Protein AF-A0A954NKI1-F1 (afdb_monomer_lite)

Structure (mmCIF, N/CA/C/O backbone):
data_AF-A0A954NKI1-F1
#
_entry.id   AF-A0A954NKI1-F1
#
loop_
_atom_site.group_PDB
_atom_site.id
_atom_site.type_symbol
_atom_site.label_atom_id
_atom_site.label_alt_id
_atom_site.label_comp_id
_atom_site.label_asym_id
_atom_site.label_entity_id
_atom_site.label_seq_id
_atom_site.pdbx_PDB_ins_code
_atom_site.Cartn_x
_atom_site.Cartn_y
_atom_site.Cartn_z
_atom_site.occupancy
_atom_site.B_iso_or_equiv
_atom_site.auth_seq_id
_atom_site.auth_comp_id
_atom_site.auth_asym_id
_atom_site.auth_atom_id
_atom_site.pdbx_PDB_model_num
ATOM 1 N N . MET A 1 1 ? -32.083 15.434 50.500 1.00 39.44 1 MET A N 1
ATOM 2 C CA . MET A 1 1 ? -32.977 14.555 51.290 1.00 39.44 1 MET A CA 1
ATOM 3 C C . MET A 1 1 ? -32.279 13.215 51.426 1.00 39.44 1 MET A C 1
ATOM 5 O O . MET A 1 1 ? -31.626 12.821 50.468 1.00 39.44 1 MET A O 1
ATOM 9 N N . THR A 1 2 ? -32.364 12.539 52.570 1.00 43.00 2 THR A N 1
ATOM 10 C CA . THR A 1 2 ? -31.932 11.136 52.679 1.00 43.00 2 THR A CA 1
ATOM 11 C C . THR A 1 2 ? -32.919 10.235 51.935 1.00 43.00 2 THR A C 1
ATOM 13 O O . THR A 1 2 ? -34.122 10.498 51.938 1.00 43.00 2 THR A O 1
ATOM 16 N N . ALA A 1 3 ? -32.421 9.193 51.267 1.00 48.56 3 ALA A N 1
ATOM 17 C CA . ALA A 1 3 ? -33.283 8.187 50.655 1.00 48.56 3 ALA A CA 1
ATOM 18 C C . ALA A 1 3 ? -33.977 7.348 51.744 1.00 48.56 3 ALA A C 1
ATOM 20 O O . ALA A 1 3 ? -33.396 7.092 52.799 1.00 48.56 3 ALA A O 1
ATOM 21 N N . LYS A 1 4 ? -35.212 6.901 51.487 1.00 57.69 4 LYS A N 1
ATOM 22 C CA . LYS A 1 4 ? -35.874 5.879 52.312 1.00 57.69 4 LYS A CA 1
ATOM 23 C C . LYS A 1 4 ? -35.133 4.548 52.130 1.00 57.69 4 LYS A C 1
ATOM 25 O O . LYS A 1 4 ? -35.124 4.010 51.025 1.00 57.69 4 LYS A O 1
ATOM 30 N N . GLU A 1 5 ? -34.608 3.973 53.207 1.00 52.72 5 GLU A N 1
ATOM 31 C CA . GLU A 1 5 ? -34.135 2.583 53.215 1.00 52.72 5 GLU A CA 1
ATOM 32 C C . GLU A 1 5 ? -35.332 1.617 53.289 1.00 52.72 5 GLU A C 1
ATOM 34 O O . GLU A 1 5 ? -35.695 1.103 54.347 1.00 52.72 5 GLU A O 1
ATOM 39 N N . ALA A 1 6 ? -35.994 1.397 52.151 1.00 59.44 6 ALA A N 1
ATOM 40 C CA . ALA A 1 6 ? -37.045 0.391 52.028 1.00 59.44 6 ALA A CA 1
ATOM 41 C C . ALA A 1 6 ? -36.428 -1.018 51.978 1.00 59.44 6 ALA A C 1
ATOM 43 O O . ALA A 1 6 ? -35.522 -1.292 51.189 1.00 59.44 6 ALA A O 1
ATOM 44 N N . GLN A 1 7 ? -36.918 -1.937 52.815 1.00 64.62 7 GLN A N 1
ATOM 45 C CA . GLN A 1 7 ? -36.322 -3.267 52.942 1.00 64.62 7 GLN A CA 1
ATOM 46 C C . GLN A 1 7 ? -36.810 -4.213 51.831 1.00 64.62 7 GLN A C 1
ATOM 48 O O . GLN A 1 7 ? -37.760 -4.980 52.004 1.00 64.62 7 GLN A O 1
ATOM 53 N N . PHE A 1 8 ? -36.146 -4.143 50.678 1.00 77.88 8 PHE A N 1
ATOM 54 C CA . PHE A 1 8 ? -36.464 -4.925 49.485 1.00 77.88 8 PHE A CA 1
ATOM 55 C C . PHE A 1 8 ? -36.334 -6.438 49.742 1.00 77.88 8 PHE A C 1
ATOM 57 O O . PHE A 1 8 ? -35.244 -6.962 49.970 1.00 77.88 8 PHE A O 1
ATOM 64 N N . ARG A 1 9 ? -37.466 -7.148 49.707 1.00 83.88 9 ARG A N 1
ATOM 65 C CA . ARG A 1 9 ? -37.565 -8.610 49.853 1.00 83.88 9 ARG A CA 1
ATOM 66 C C . ARG A 1 9 ? -38.450 -9.183 48.752 1.00 83.88 9 ARG A C 1
ATOM 68 O O . ARG A 1 9 ? -39.486 -8.592 48.445 1.00 83.88 9 ARG A O 1
ATOM 75 N N . THR A 1 10 ? -38.075 -10.333 48.205 1.00 90.25 10 THR A N 1
ATOM 76 C CA . THR A 1 10 ? -38.818 -11.025 47.144 1.00 90.25 10 THR A CA 1
ATOM 77 C C . THR A 1 10 ? -39.390 -12.360 47.622 1.00 90.25 10 THR A C 1
ATOM 79 O O . THR A 1 10 ? -38.781 -13.072 48.417 1.00 90.25 10 THR A O 1
ATOM 82 N N . GLU A 1 11 ? -40.581 -12.690 47.133 1.00 92.56 11 GLU A N 1
ATOM 83 C CA . GLU A 1 11 ? -41.331 -13.921 47.405 1.00 92.56 11 GLU A CA 1
ATOM 84 C C . GLU A 1 11 ? -41.670 -14.592 46.058 1.00 92.56 11 GLU A C 1
ATOM 86 O O . GLU A 1 11 ? -41.909 -13.891 45.077 1.00 92.56 11 GLU A O 1
ATOM 91 N N . GLN A 1 12 ? -41.716 -15.926 45.972 1.00 94.81 12 GLN A N 1
ATOM 92 C CA . GLN A 1 12 ? -42.221 -16.615 44.771 1.00 94.81 12 GLN A CA 1
ATOM 93 C C . GLN A 1 12 ? -43.738 -16.784 44.885 1.00 94.81 12 GLN A C 1
ATOM 95 O O . GLN A 1 12 ? -44.218 -17.405 45.835 1.00 94.81 12 GLN A O 1
ATOM 100 N N . TRP A 1 13 ? -44.501 -16.210 43.955 1.00 96.44 13 TRP A N 1
ATOM 101 C CA . TRP A 1 13 ? -45.969 -16.237 43.970 1.00 96.44 13 TRP A CA 1
ATOM 102 C C . TRP A 1 13 ? -46.524 -16.967 42.738 1.00 96.44 13 TRP A C 1
ATOM 104 O O . TRP A 1 13 ? -45.979 -16.793 41.647 1.00 96.44 13 TRP A O 1
ATOM 114 N N . PRO A 1 14 ? -47.634 -17.723 42.866 1.00 94.75 14 PRO A N 1
ATOM 115 C CA . PRO A 1 14 ? -48.378 -18.231 41.717 1.00 94.75 14 PRO A CA 1
ATOM 116 C C . PRO A 1 14 ? -48.874 -17.089 40.827 1.00 94.75 14 PRO A C 1
ATOM 118 O O . PRO A 1 14 ? -49.407 -16.098 41.332 1.00 94.75 14 PRO A O 1
ATOM 121 N N . LEU A 1 15 ? -48.766 -17.239 39.506 1.00 93.19 15 LEU A N 1
ATOM 122 C CA . LEU A 1 15 ? -49.159 -16.199 38.547 1.00 93.19 15 LEU A CA 1
ATOM 123 C C . LEU A 1 15 ? -50.661 -15.846 38.637 1.00 93.19 15 LEU A C 1
ATOM 125 O O . LEU A 1 15 ? -51.059 -14.714 38.366 1.00 93.19 15 LEU A O 1
ATOM 129 N N . SER A 1 16 ? -51.487 -16.791 39.096 1.00 92.50 16 SER A N 1
ATOM 130 C CA . SER A 1 16 ? -52.921 -16.629 39.378 1.00 92.50 16 SER A CA 1
ATOM 131 C C . SER A 1 16 ? -53.247 -15.728 40.578 1.00 92.50 16 SER A C 1
ATOM 133 O O . SER A 1 16 ? -54.393 -15.311 40.715 1.00 92.50 16 SER A O 1
ATOM 135 N N . ARG A 1 17 ? -52.267 -15.408 41.437 1.00 94.00 17 ARG A N 1
ATOM 136 C CA . ARG A 1 17 ? -52.426 -14.494 42.585 1.00 94.00 17 ARG A CA 1
ATOM 137 C C . ARG A 1 17 ? -52.229 -13.017 42.208 1.00 94.00 17 ARG A C 1
ATOM 139 O O . ARG A 1 17 ? -52.509 -12.143 43.022 1.00 94.00 17 ARG A O 1
ATOM 146 N N . ILE A 1 18 ? -51.708 -12.733 41.014 1.00 95.31 18 ILE A N 1
ATOM 147 C CA . ILE A 1 18 ? -51.287 -11.388 40.602 1.00 95.31 18 ILE A CA 1
ATOM 148 C C . ILE A 1 18 ? -52.336 -10.775 39.670 1.00 95.31 18 ILE A C 1
ATOM 150 O O . ILE A 1 18 ? -52.643 -11.332 38.614 1.00 95.31 18 ILE A O 1
ATOM 154 N N . THR A 1 19 ? -52.837 -9.596 40.040 1.00 93.88 19 THR A N 1
ATOM 155 C CA . THR A 1 19 ? -53.921 -8.898 39.334 1.00 93.88 19 THR A CA 1
ATOM 156 C C . THR A 1 19 ? -53.373 -7.705 38.539 1.00 93.88 19 THR A C 1
ATOM 158 O O . THR A 1 19 ? -52.801 -6.789 39.132 1.00 93.88 19 THR A O 1
ATOM 161 N N . PRO A 1 20 ? -53.536 -7.642 37.205 1.00 91.75 20 PRO A N 1
ATOM 162 C CA . PRO A 1 20 ? -53.184 -6.450 36.432 1.00 91.75 20 PRO A CA 1
ATOM 163 C C . PRO A 1 20 ? -53.979 -5.215 36.880 1.00 91.75 20 PRO A C 1
ATOM 165 O O . PRO A 1 20 ? -55.193 -5.292 37.064 1.00 91.75 20 PRO A O 1
ATOM 168 N N . TYR A 1 21 ? -53.320 -4.060 37.023 1.00 90.62 21 TYR A N 1
ATOM 169 C CA . TYR A 1 21 ? -54.013 -2.817 37.367 1.00 90.62 21 TYR A CA 1
ATOM 170 C C . TYR A 1 21 ? -54.883 -2.346 36.192 1.00 90.62 21 TYR A C 1
ATOM 172 O O . TYR A 1 21 ? -54.372 -2.023 35.119 1.00 90.62 21 TYR A O 1
ATOM 180 N N . ALA A 1 22 ? -56.201 -2.292 36.405 1.00 83.81 22 ALA A N 1
ATOM 181 C CA . ALA A 1 22 ? -57.195 -2.053 35.353 1.00 83.81 22 ALA A CA 1
ATOM 182 C C . ALA A 1 22 ? -57.047 -0.703 34.622 1.00 83.81 22 ALA A C 1
ATOM 184 O O . ALA A 1 22 ? -57.458 -0.585 33.473 1.00 83.81 22 ALA A O 1
ATOM 185 N N . PHE A 1 23 ? -56.435 0.296 35.266 1.00 82.19 23 PHE A N 1
ATOM 186 C CA . PHE A 1 23 ? -56.204 1.631 34.703 1.00 82.19 23 PHE A CA 1
ATOM 187 C C . PHE A 1 23 ? -54.719 1.890 34.390 1.00 82.19 23 PHE A C 1
ATOM 189 O O . PHE A 1 23 ? -54.241 3.012 34.547 1.00 82.19 23 PHE A O 1
ATOM 196 N N . ASN A 1 24 ? -53.956 0.861 34.001 1.00 80.88 24 ASN A N 1
ATOM 197 C CA . ASN A 1 24 ? -52.594 1.044 33.494 1.00 80.88 24 ASN A CA 1
ATOM 198 C C . ASN A 1 24 ? -52.629 1.815 32.153 1.00 80.88 24 ASN A C 1
ATOM 200 O O . ASN A 1 24 ? -53.145 1.269 31.178 1.00 80.88 24 ASN A O 1
ATOM 204 N N . PRO A 1 25 ? -52.064 3.037 32.057 1.00 73.19 25 PRO A N 1
ATOM 205 C CA . PRO A 1 25 ? -52.112 3.828 30.826 1.00 73.19 25 PRO A CA 1
ATOM 206 C C . PRO A 1 25 ? -51.095 3.368 29.770 1.00 73.19 25 PRO A C 1
ATOM 208 O O . PRO A 1 25 ? -51.200 3.762 28.611 1.00 73.19 25 PRO A O 1
ATOM 211 N N . ARG A 1 26 ? -50.096 2.557 30.148 1.00 78.25 26 ARG A N 1
ATOM 212 C CA . ARG A 1 26 ? -49.034 2.112 29.241 1.00 78.25 26 ARG A CA 1
ATOM 213 C C . ARG A 1 26 ? -49.473 0.876 28.460 1.00 78.25 26 ARG A C 1
ATOM 215 O O . ARG A 1 26 ? -49.443 -0.234 28.997 1.00 78.25 26 ARG A O 1
ATOM 222 N N . LEU A 1 27 ? -49.825 1.077 27.190 1.00 80.31 27 LEU A N 1
ATOM 223 C CA . LEU A 1 27 ? -49.902 0.002 26.198 1.00 80.31 27 LEU A CA 1
ATOM 224 C C . LEU A 1 27 ? -48.530 -0.682 26.110 1.00 80.31 27 LEU A C 1
ATOM 226 O O . LEU A 1 27 ? -47.499 -0.009 26.088 1.00 80.31 27 LEU A O 1
ATOM 230 N N . ASN A 1 28 ? -48.508 -2.013 26.172 1.00 81.94 28 ASN A N 1
ATOM 231 C CA . ASN A 1 28 ? -47.267 -2.766 26.370 1.00 81.94 28 ASN A CA 1
ATOM 232 C C . ASN A 1 28 ? -47.304 -4.199 25.814 1.00 81.94 28 ASN A C 1
ATOM 234 O O . ASN A 1 28 ? -46.532 -5.039 26.273 1.00 81.94 28 ASN A O 1
ATOM 238 N N . ASP A 1 29 ? -48.221 -4.493 24.892 1.00 82.88 29 ASP A N 1
ATOM 239 C CA . ASP A 1 29 ? -48.406 -5.834 24.328 1.00 82.88 29 ASP A CA 1
ATOM 240 C C . ASP A 1 29 ? -47.306 -6.198 23.322 1.00 82.88 29 ASP A C 1
ATOM 242 O O . ASP A 1 29 ? -46.782 -7.308 23.377 1.00 82.88 29 ASP A O 1
ATOM 246 N N . ASP A 1 30 ? -46.856 -5.247 22.503 1.00 80.38 30 ASP A N 1
ATOM 247 C CA . ASP A 1 30 ? -45.780 -5.464 21.523 1.00 80.38 30 ASP A CA 1
ATOM 248 C C . ASP A 1 30 ? -44.443 -5.812 22.211 1.00 80.38 30 ASP A C 1
ATOM 250 O O . ASP A 1 30 ? -43.701 -6.695 21.783 1.00 80.38 30 ASP A O 1
ATOM 254 N N . ALA A 1 31 ? -44.186 -5.203 23.374 1.00 81.12 31 ALA A N 1
ATOM 255 C CA . ALA A 1 31 ? -43.001 -5.454 24.196 1.00 81.12 31 ALA A CA 1
ATOM 256 C C . ALA A 1 31 ? -43.002 -6.824 24.915 1.00 81.12 31 ALA A C 1
ATOM 258 O O . ALA A 1 31 ? -42.019 -7.176 25.571 1.00 81.12 31 ALA A O 1
ATOM 259 N N . VAL A 1 32 ? -44.086 -7.609 24.839 1.00 86.06 32 VAL A N 1
ATOM 260 C CA . VAL A 1 32 ? -44.188 -8.904 25.538 1.00 86.06 32 VAL A CA 1
ATOM 261 C C . VAL A 1 32 ? -43.210 -9.932 24.974 1.00 86.06 32 VAL A C 1
ATOM 263 O O . VAL A 1 32 ? -42.627 -10.677 25.759 1.00 86.06 32 VAL A O 1
ATOM 266 N N . GLY A 1 33 ? -42.991 -9.949 23.654 1.00 83.62 33 GLY A N 1
ATOM 267 C CA . GLY A 1 33 ? -42.081 -10.897 23.000 1.00 83.62 33 GLY A CA 1
ATOM 268 C C . GLY A 1 33 ? -40.632 -10.734 23.467 1.00 83.62 33 GLY A C 1
ATOM 269 O O . GLY A 1 33 ? -40.045 -11.675 23.996 1.00 83.62 33 GLY A O 1
ATOM 270 N N . ALA A 1 34 ? -40.090 -9.517 23.372 1.00 79.75 34 ALA A N 1
ATOM 271 C CA . ALA A 1 34 ? -38.728 -9.204 23.814 1.00 79.75 34 ALA A CA 1
ATOM 272 C C . ALA A 1 34 ? -38.514 -9.477 25.316 1.00 79.75 34 ALA A C 1
ATOM 274 O O . ALA A 1 34 ? -37.495 -10.040 25.716 1.00 79.75 34 ALA A O 1
ATOM 275 N N . VAL A 1 35 ? -39.494 -9.144 26.168 1.00 85.19 35 VAL A N 1
ATOM 276 C CA . VAL A 1 35 ? -39.402 -9.417 27.614 1.00 85.19 35 VAL A CA 1
ATOM 277 C C . VAL A 1 35 ? -39.521 -10.916 27.920 1.00 85.19 35 VAL A C 1
ATOM 279 O O . VAL A 1 35 ? -38.854 -11.393 28.837 1.00 85.19 35 VAL A O 1
ATOM 282 N N . ALA A 1 36 ? -40.313 -11.678 27.161 1.00 85.81 36 ALA A N 1
ATOM 283 C CA . ALA A 1 36 ? -40.372 -13.136 27.281 1.00 85.81 36 ALA A CA 1
ATOM 284 C C . ALA A 1 36 ? -39.044 -13.787 26.875 1.00 85.81 36 ALA A C 1
ATOM 286 O O . ALA A 1 36 ? -38.540 -14.639 27.603 1.00 85.81 36 ALA A O 1
ATOM 287 N N . GLU A 1 37 ? -38.434 -13.341 25.779 1.00 84.00 37 GLU A N 1
ATOM 288 C CA . GLU A 1 37 ? -37.138 -13.846 25.326 1.00 84.00 37 GLU A CA 1
ATOM 289 C C . GLU A 1 37 ? -36.011 -13.510 26.321 1.00 84.00 37 GLU A C 1
ATOM 291 O O . GLU A 1 37 ? -35.248 -14.385 26.731 1.00 84.00 37 GLU A O 1
ATOM 296 N N . SER A 1 38 ? -35.991 -12.280 26.843 1.00 84.62 38 SER A N 1
ATOM 297 C CA . SER A 1 38 ? -35.071 -11.875 27.913 1.00 84.62 38 SER A CA 1
ATOM 298 C C . SER A 1 38 ? -35.230 -12.735 29.182 1.00 84.62 38 SER A C 1
ATOM 300 O O . SER A 1 38 ? -34.239 -13.186 29.759 1.00 84.62 38 SER A O 1
ATOM 302 N N . ILE A 1 39 ? -36.468 -13.048 29.595 1.00 88.56 39 ILE A N 1
ATOM 303 C CA . ILE A 1 39 ? -36.737 -13.953 30.727 1.00 88.56 39 ILE A CA 1
ATOM 304 C C . ILE A 1 39 ? -36.310 -15.396 30.409 1.00 88.56 39 ILE A C 1
ATOM 306 O O . ILE A 1 39 ? -35.779 -16.066 31.296 1.00 88.56 39 ILE A O 1
ATOM 310 N N . ARG A 1 40 ? -36.506 -15.878 29.175 1.00 84.50 40 ARG A N 1
ATOM 311 C CA . ARG A 1 40 ? -36.102 -17.224 28.731 1.00 84.50 40 ARG A CA 1
ATOM 312 C C . ARG A 1 40 ? -34.584 -17.403 28.763 1.00 84.50 40 ARG A C 1
ATOM 314 O O . ARG A 1 40 ? -34.108 -18.445 29.206 1.00 84.50 40 ARG A O 1
ATOM 321 N N . THR A 1 41 ? -33.846 -16.389 28.316 1.00 80.00 41 THR A N 1
ATOM 322 C CA . THR A 1 41 ? -32.387 -16.435 28.163 1.00 80.00 41 THR A CA 1
ATOM 323 C C . THR A 1 41 ? -31.646 -16.070 29.454 1.00 80.00 41 THR A C 1
ATOM 325 O O . THR A 1 41 ? -30.738 -16.791 29.867 1.00 80.00 41 THR A O 1
ATOM 328 N N . PHE A 1 42 ? -32.039 -14.996 30.146 1.00 83.81 42 PHE A N 1
ATOM 329 C CA . PHE A 1 42 ? -31.319 -14.501 31.330 1.00 83.81 42 PHE A CA 1
ATOM 330 C C . PHE A 1 42 ? -31.984 -14.865 32.665 1.00 83.81 42 PHE A C 1
ATOM 332 O O . PHE A 1 42 ? -31.351 -14.728 33.718 1.00 83.81 42 PHE A O 1
ATOM 339 N N . GLY A 1 43 ? -33.233 -15.336 32.656 1.00 85.69 43 GLY A N 1
ATOM 340 C CA . GLY A 1 43 ? -34.045 -15.555 33.855 1.00 85.69 43 GLY A CA 1
ATOM 341 C C . GLY A 1 43 ? -34.634 -14.262 34.435 1.00 85.69 43 GLY A C 1
ATOM 342 O O . GLY A 1 43 ? -34.282 -13.147 34.053 1.00 85.69 43 GLY A O 1
ATOM 343 N N . PHE A 1 44 ? -35.530 -14.391 35.417 1.00 88.56 44 PHE A N 1
ATOM 344 C CA . PHE A 1 44 ? -36.109 -13.239 36.118 1.00 88.56 44 PHE A CA 1
ATOM 345 C C . PHE A 1 44 ? -35.051 -12.499 36.966 1.00 88.56 44 PHE A C 1
ATOM 347 O O . PHE A 1 44 ? -34.750 -12.898 38.090 1.00 88.56 44 PHE A O 1
ATOM 354 N N . ARG A 1 45 ? -34.508 -11.387 36.448 1.00 89.56 45 ARG A N 1
ATOM 355 C CA . ARG A 1 45 ? -33.550 -10.514 37.168 1.00 89.56 45 ARG A CA 1
ATOM 356 C C . ARG A 1 45 ? -34.190 -9.350 37.929 1.00 89.56 45 ARG A C 1
ATOM 358 O O . ARG A 1 45 ? -33.544 -8.762 38.787 1.00 89.56 45 ARG A O 1
ATOM 365 N N . GLN A 1 46 ? -35.455 -9.036 37.655 1.00 88.50 46 GLN A N 1
ATOM 366 C CA . GLN A 1 46 ? -36.230 -8.016 38.368 1.00 88.50 46 GLN A CA 1
ATOM 367 C C . GLN A 1 46 ? -37.635 -8.558 38.681 1.00 88.50 46 GLN A C 1
ATOM 369 O O . GLN A 1 46 ? -38.289 -9.057 37.762 1.00 88.50 46 GLN A O 1
ATOM 374 N N . PRO A 1 47 ? -38.135 -8.461 39.927 1.00 92.50 47 PRO A N 1
ATOM 375 C CA . PRO A 1 47 ? -39.457 -8.970 40.285 1.00 92.50 47 PRO A CA 1
ATOM 376 C C . PRO A 1 47 ? -40.593 -8.139 39.672 1.00 92.50 47 PRO A C 1
ATOM 378 O O . PRO A 1 47 ? -40.390 -7.042 39.138 1.00 92.50 47 PRO A O 1
ATOM 381 N N . ILE A 1 48 ? -41.816 -8.651 39.774 1.00 94.50 48 ILE A N 1
ATOM 382 C CA . ILE A 1 48 ? -43.036 -7.844 39.634 1.00 94.50 48 ILE A CA 1
ATOM 383 C C . ILE A 1 48 ? -43.281 -7.149 40.980 1.00 94.50 48 ILE A C 1
ATOM 385 O O . ILE A 1 48 ? -43.185 -7.791 42.025 1.00 94.50 48 ILE A O 1
ATOM 389 N N . VAL A 1 49 ? -43.586 -5.851 40.983 1.00 93.62 49 VAL A N 1
ATOM 390 C CA . VAL A 1 49 ? -43.960 -5.135 42.214 1.00 93.62 49 VAL A CA 1
ATOM 391 C C . VAL A 1 49 ? -45.480 -5.091 42.302 1.00 93.62 49 VAL A C 1
ATOM 393 O O . VAL A 1 49 ? -46.128 -4.689 41.337 1.00 93.62 49 VAL A O 1
ATOM 396 N N . VAL A 1 50 ? -46.046 -5.487 43.440 1.00 94.25 50 VAL A N 1
ATOM 397 C CA . VAL A 1 50 ? -47.491 -5.465 43.723 1.00 94.25 50 VAL A CA 1
ATOM 398 C C . VAL A 1 50 ? -47.788 -4.689 45.005 1.00 94.25 50 VAL A C 1
ATOM 400 O O . VAL A 1 50 ? -46.921 -4.539 45.868 1.00 94.25 50 VAL A O 1
ATOM 403 N N . ASP A 1 51 ? -49.018 -4.202 45.138 1.00 92.25 51 ASP A N 1
ATOM 404 C CA . ASP A 1 51 ? -49.541 -3.695 46.407 1.00 92.25 51 ASP A CA 1
ATOM 405 C C . ASP A 1 51 ? -50.016 -4.842 47.321 1.00 92.25 51 ASP A C 1
ATOM 407 O O . ASP A 1 51 ? -49.899 -6.027 46.995 1.00 92.25 51 ASP A O 1
ATOM 411 N N . THR A 1 52 ? -50.518 -4.507 48.512 1.00 89.31 52 THR A N 1
ATOM 412 C CA . THR A 1 52 ? -50.952 -5.490 49.520 1.00 89.31 52 THR A CA 1
ATOM 413 C C . THR A 1 52 ? -52.102 -6.392 49.068 1.00 89.31 52 THR A C 1
ATOM 415 O O . THR A 1 52 ? -52.280 -7.460 49.651 1.00 89.31 52 THR A O 1
ATOM 418 N N . GLU A 1 53 ? -52.849 -6.001 48.034 1.00 90.19 53 GLU A N 1
ATOM 419 C CA . GLU A 1 53 ? -53.951 -6.776 47.449 1.00 90.19 53 GLU A CA 1
ATOM 420 C C . GLU A 1 53 ? -53.491 -7.644 46.261 1.00 90.19 53 GLU A C 1
ATOM 422 O O . GLU A 1 53 ? -54.274 -8.411 45.704 1.00 90.19 53 GLU A O 1
ATOM 427 N N . GLY A 1 54 ? -52.206 -7.574 45.889 1.00 90.81 54 GLY A N 1
ATOM 428 C CA . GLY A 1 54 ? -51.640 -8.305 44.756 1.00 90.81 54 GLY A CA 1
ATOM 429 C C . GLY A 1 54 ? -51.847 -7.615 43.405 1.00 90.81 54 GLY A C 1
ATOM 430 O O . GLY A 1 54 ? -51.606 -8.239 42.367 1.00 90.81 54 GLY A O 1
ATOM 431 N N . VAL A 1 55 ? -52.270 -6.345 43.387 1.00 94.06 55 VAL A N 1
ATOM 432 C CA . VAL A 1 55 ? -52.468 -5.586 42.149 1.00 94.06 55 VAL A CA 1
ATOM 433 C C . VAL A 1 55 ? -51.139 -4.974 41.697 1.00 94.06 55 VAL A C 1
ATOM 435 O O . VAL A 1 55 ? -50.416 -4.353 42.480 1.00 94.06 55 VAL A O 1
ATOM 438 N N . ILE A 1 56 ? -50.783 -5.146 40.421 1.00 94.31 56 ILE A N 1
ATOM 439 C CA . ILE A 1 56 ? -49.459 -4.755 39.907 1.00 94.31 56 ILE A CA 1
ATOM 440 C C . ILE A 1 56 ? -49.233 -3.242 40.045 1.00 94.31 56 ILE A C 1
ATOM 442 O O . ILE A 1 56 ? -50.052 -2.415 39.641 1.00 94.31 56 ILE A O 1
ATOM 446 N N . VAL A 1 57 ? -48.089 -2.878 40.613 1.00 90.00 57 VAL A N 1
ATOM 447 C CA . VAL A 1 57 ? -47.543 -1.516 40.672 1.00 90.00 57 VAL A CA 1
ATOM 448 C C . VAL A 1 57 ? -46.567 -1.332 39.512 1.00 90.00 57 VAL A C 1
ATOM 450 O O . VAL A 1 57 ? -46.795 -0.480 38.658 1.00 90.00 57 VAL A O 1
ATOM 453 N N . CYS A 1 58 ? -45.565 -2.213 39.405 1.00 89.62 58 CYS A N 1
ATOM 454 C CA . CYS A 1 58 ? -44.532 -2.172 38.364 1.00 89.62 58 CYS A CA 1
ATOM 455 C C . CYS A 1 58 ? -44.312 -3.562 37.749 1.00 89.62 58 CYS A C 1
ATOM 457 O O . CYS A 1 58 ? -44.365 -4.578 38.444 1.00 89.62 58 CYS A O 1
ATOM 459 N N . GLY A 1 59 ? -44.016 -3.621 36.445 1.00 89.81 59 GLY A N 1
ATOM 460 C CA . GLY A 1 59 ? -43.702 -4.880 35.751 1.00 89.81 59 GLY A CA 1
ATOM 461 C C . GLY A 1 59 ? -44.868 -5.575 35.030 1.00 89.81 59 GLY A C 1
ATOM 462 O O . GLY A 1 59 ? -44.805 -6.783 34.811 1.00 89.81 59 GLY A O 1
ATOM 463 N N . HIS A 1 60 ? -45.903 -4.843 34.598 1.00 91.25 60 HIS A N 1
ATOM 464 C CA . HIS A 1 60 ? -47.019 -5.384 33.798 1.00 91.25 60 HIS A CA 1
ATOM 465 C C . HIS A 1 60 ? -46.555 -6.191 32.565 1.00 91.25 60 HIS A C 1
ATOM 467 O O . HIS A 1 60 ? -47.151 -7.216 32.240 1.00 91.25 60 HIS A O 1
ATOM 473 N N . THR A 1 61 ? -45.470 -5.774 31.899 1.00 90.75 61 THR A N 1
ATOM 474 C CA . THR A 1 61 ? -44.902 -6.501 30.747 1.00 90.75 61 THR A CA 1
ATOM 475 C C . THR A 1 61 ? -44.259 -7.822 31.173 1.00 90.75 61 THR A C 1
ATOM 477 O O . THR A 1 61 ? -44.449 -8.827 30.499 1.00 90.75 61 THR A O 1
ATOM 480 N N . ARG A 1 62 ? -43.588 -7.868 32.338 1.00 93.38 62 ARG A N 1
ATOM 481 C CA . ARG A 1 62 ? -43.043 -9.113 32.915 1.00 93.38 62 ARG A CA 1
ATOM 482 C C . ARG A 1 62 ? -44.148 -10.104 33.287 1.00 93.38 62 ARG A C 1
ATOM 484 O O . ARG A 1 62 ? -43.973 -11.297 33.076 1.00 93.38 62 ARG A O 1
ATOM 491 N N . TYR A 1 63 ? -45.296 -9.625 33.772 1.00 94.00 63 TYR A N 1
ATOM 492 C CA . TYR A 1 63 ? -46.474 -10.470 34.008 1.00 94.00 63 TYR A CA 1
ATOM 493 C C . TYR A 1 63 ? -47.034 -11.065 32.704 1.00 94.00 63 TYR A C 1
ATOM 495 O O . TYR A 1 63 ? -47.235 -12.277 32.618 1.00 94.00 63 TYR A O 1
ATOM 503 N N . LYS A 1 64 ? -47.237 -10.237 31.666 1.00 92.81 64 LYS A N 1
ATOM 504 C CA . LYS A 1 64 ? -47.690 -10.708 30.343 1.00 92.81 64 LYS A CA 1
ATOM 505 C C . LYS A 1 64 ? -46.699 -11.706 29.723 1.00 92.81 64 LYS A C 1
ATOM 507 O O . LYS A 1 64 ? -47.122 -12.748 29.234 1.00 92.81 64 LYS A O 1
ATOM 512 N N . ALA A 1 65 ? -45.397 -11.436 29.822 1.00 92.69 65 ALA A N 1
ATOM 513 C CA . ALA A 1 65 ? -44.331 -12.318 29.349 1.00 92.69 65 ALA A CA 1
ATOM 514 C C . ALA A 1 65 ? -44.285 -13.657 30.103 1.00 92.69 65 ALA A C 1
ATOM 516 O O . ALA A 1 65 ? -44.244 -14.708 29.473 1.00 92.69 65 ALA A O 1
ATOM 517 N N . ALA A 1 66 ? -44.385 -13.649 31.436 1.00 93.00 66 ALA A N 1
ATOM 518 C CA . ALA A 1 66 ? -44.473 -14.877 32.228 1.00 93.00 66 ALA A CA 1
ATOM 519 C C . ALA A 1 66 ? -45.701 -15.726 31.861 1.00 93.00 66 ALA A C 1
ATOM 521 O O . ALA A 1 66 ? -45.600 -16.949 31.778 1.00 93.00 66 ALA A O 1
ATOM 522 N N . LYS A 1 67 ? -46.840 -15.080 31.572 1.00 92.88 67 LYS A N 1
ATOM 523 C CA . LYS A 1 67 ? -48.048 -15.753 31.077 1.00 92.88 67 LYS A CA 1
ATOM 524 C C . LYS A 1 67 ? -47.852 -16.348 29.678 1.00 92.88 67 LYS A C 1
ATOM 526 O O . LYS A 1 67 ? -48.329 -17.448 29.428 1.00 92.88 67 LYS A O 1
ATOM 531 N N . HIS A 1 68 ? -47.1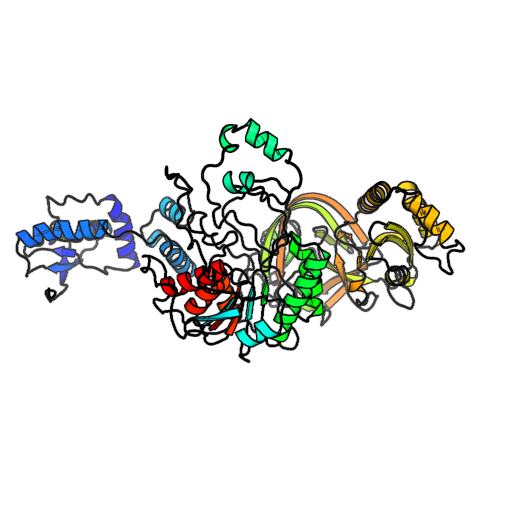49 -15.646 28.787 1.00 90.94 68 HIS A N 1
ATOM 532 C CA . HIS A 1 68 ? -46.813 -16.127 27.442 1.00 90.94 68 HIS A CA 1
ATOM 533 C C . HIS A 1 68 ? -45.857 -17.335 27.478 1.00 90.94 68 HIS A C 1
ATOM 535 O O . HIS A 1 68 ? -46.046 -18.287 26.731 1.00 90.94 68 HIS A O 1
ATOM 541 N N . LEU A 1 69 ? -44.891 -17.333 28.403 1.00 91.31 69 LEU A N 1
ATOM 542 C CA . LEU A 1 69 ? -43.966 -18.445 28.664 1.00 91.31 69 LEU A CA 1
ATOM 543 C C . LEU A 1 69 ? -44.591 -19.624 29.440 1.00 91.31 69 LEU A C 1
ATOM 545 O O . LEU A 1 69 ? -43.922 -20.635 29.637 1.00 91.31 69 LEU A O 1
ATOM 549 N N . GLY A 1 70 ? -45.834 -19.504 29.921 1.00 92.38 70 GLY A N 1
ATOM 550 C CA . GLY A 1 70 ? -46.502 -20.551 30.704 1.00 92.38 70 GLY A CA 1
ATOM 551 C C . GLY A 1 70 ? -45.942 -20.766 32.118 1.00 92.38 70 GLY A C 1
ATOM 552 O O . GLY A 1 70 ? -46.076 -21.860 32.659 1.00 92.38 70 GLY A O 1
ATOM 553 N N . LEU A 1 71 ? -45.308 -19.757 32.727 1.00 92.44 71 LEU A N 1
ATOM 554 C CA . LEU A 1 71 ? -44.701 -19.884 34.059 1.00 92.44 71 LEU A CA 1
ATOM 555 C C . LEU A 1 71 ? -45.763 -19.957 35.169 1.00 92.44 71 LEU A C 1
ATOM 557 O O . LEU A 1 71 ? -46.574 -19.044 35.329 1.00 92.44 71 LEU A O 1
ATOM 561 N N . GLU A 1 72 ? -45.716 -21.011 35.988 1.00 92.25 72 GLU A N 1
ATOM 562 C CA . GLU A 1 72 ? -46.632 -21.190 37.126 1.00 92.25 72 GLU A CA 1
ATOM 563 C C . GLU A 1 72 ? -46.382 -20.183 38.259 1.00 92.25 72 GLU A C 1
ATOM 565 O O . GLU A 1 72 ? -47.330 -19.684 38.873 1.00 92.25 72 GLU A O 1
ATOM 570 N N . THR A 1 73 ? -45.110 -19.879 38.540 1.00 94.75 73 THR A N 1
ATOM 571 C CA . THR A 1 73 ? -44.681 -18.967 39.610 1.00 94.75 73 THR A CA 1
ATOM 572 C C . THR A 1 73 ? -43.697 -17.913 39.106 1.00 94.75 73 THR A C 1
ATOM 574 O O . THR A 1 73 ? -42.973 -18.121 38.132 1.00 94.75 73 THR A O 1
ATOM 577 N N . VAL A 1 74 ? -43.696 -16.752 39.767 1.00 95.62 74 VAL A N 1
ATOM 578 C CA . VAL A 1 74 ? -42.838 -15.602 39.449 1.00 95.62 74 VAL A CA 1
ATOM 579 C C . VAL A 1 74 ? -42.383 -14.875 40.722 1.00 95.62 74 VAL A C 1
ATOM 581 O O . VAL A 1 74 ? -43.129 -14.846 41.708 1.00 95.62 74 VAL A O 1
ATOM 584 N N . PRO A 1 75 ? -41.195 -14.236 40.717 1.00 96.00 75 PRO A N 1
ATOM 585 C CA . PRO A 1 75 ? -40.729 -13.458 41.854 1.00 96.00 75 PRO A CA 1
ATOM 586 C C . PRO A 1 75 ? -41.478 -12.126 41.955 1.00 96.00 75 PRO A C 1
ATOM 588 O O . PRO A 1 75 ? -41.534 -11.335 41.008 1.00 96.00 75 PRO A O 1
ATOM 591 N N . VAL A 1 76 ? -42.010 -11.866 43.143 1.00 95.69 76 VAL A N 1
ATOM 592 C CA . VAL A 1 76 ? -42.830 -10.704 43.488 1.00 95.69 76 VAL A CA 1
ATOM 593 C C . VAL A 1 76 ? -42.210 -9.945 44.658 1.00 95.69 76 VAL A C 1
ATOM 595 O O . VAL A 1 76 ? -41.710 -10.547 45.606 1.00 95.69 76 VAL A O 1
ATOM 598 N N . HIS A 1 77 ? -42.267 -8.616 44.612 1.00 94.06 77 HIS A N 1
ATOM 599 C CA . HIS A 1 77 ? -42.043 -7.741 45.761 1.00 94.06 77 HIS A CA 1
ATOM 600 C C . HIS A 1 77 ? -43.363 -7.057 46.142 1.00 94.06 77 HIS A C 1
ATOM 602 O O . HIS A 1 77 ? -44.053 -6.523 45.275 1.00 94.06 77 HIS A O 1
ATOM 608 N N . VAL A 1 78 ? -43.714 -7.062 47.429 1.00 93.06 78 VAL A N 1
ATOM 609 C CA . VAL A 1 78 ? -44.943 -6.429 47.936 1.00 93.06 78 VAL A CA 1
ATOM 610 C C . VAL A 1 78 ? -44.595 -5.092 48.588 1.00 93.06 78 VAL A C 1
ATOM 612 O O . VAL A 1 78 ? -43.932 -5.067 49.628 1.00 93.06 78 VAL A O 1
ATOM 615 N N . ALA A 1 79 ? -45.075 -3.993 48.007 1.00 89.38 79 ALA A N 1
ATOM 616 C CA . ALA A 1 79 ? -44.835 -2.627 48.470 1.00 89.38 79 ALA A CA 1
ATOM 617 C C . ALA A 1 79 ? -45.701 -2.289 49.701 1.00 89.38 79 ALA A C 1
ATOM 619 O O . ALA A 1 79 ? -46.736 -1.633 49.601 1.00 89.38 79 ALA A O 1
ATOM 620 N N . LYS A 1 80 ? -45.290 -2.784 50.876 1.00 86.50 80 LYS A N 1
ATOM 621 C CA . LYS A 1 80 ? -46.021 -2.656 52.155 1.00 86.50 80 LYS A CA 1
ATOM 622 C C . LYS A 1 80 ? -45.855 -1.285 52.841 1.00 86.50 80 LYS A C 1
ATOM 624 O O . LYS A 1 80 ? -46.532 -1.036 53.833 1.00 86.50 80 LYS A O 1
ATOM 629 N N . ASP A 1 81 ? -44.957 -0.421 52.359 1.00 84.19 81 ASP A N 1
ATOM 630 C CA . ASP A 1 81 ? -44.571 0.855 52.993 1.00 84.19 81 ASP A CA 1
ATOM 631 C C . ASP A 1 81 ? -45.000 2.121 52.215 1.00 84.19 81 ASP A C 1
ATOM 633 O O . ASP A 1 81 ? -44.594 3.238 52.568 1.00 84.19 81 ASP A O 1
ATOM 637 N N . LEU A 1 82 ? -45.810 1.948 51.163 1.00 84.88 82 LEU A N 1
ATOM 638 C CA . LEU A 1 82 ? -46.366 3.015 50.327 1.00 84.88 82 LEU A CA 1
ATOM 639 C C . LEU A 1 82 ? -47.875 3.174 50.575 1.00 84.88 82 LEU A C 1
ATOM 641 O O . LEU A 1 82 ? -48.602 2.184 50.641 1.00 84.88 82 LEU A O 1
ATOM 645 N N . THR A 1 83 ? -48.372 4.412 50.661 1.00 87.06 83 THR A N 1
ATOM 646 C CA . THR A 1 83 ? -49.829 4.664 50.709 1.00 87.06 83 THR A CA 1
ATOM 647 C C . THR A 1 83 ? -50.478 4.442 49.332 1.00 87.06 83 THR A C 1
ATOM 649 O O . THR A 1 83 ? -49.778 4.510 48.317 1.00 87.06 83 THR A O 1
ATOM 652 N N . PRO A 1 84 ? -51.809 4.250 49.230 1.00 85.06 84 PRO A N 1
ATOM 653 C CA . PRO A 1 84 ? -52.492 4.107 47.939 1.00 85.06 84 PRO A CA 1
ATOM 654 C C . PRO A 1 84 ? -52.208 5.254 46.951 1.00 85.06 84 PRO A C 1
ATOM 656 O O . PRO A 1 84 ? -52.124 5.035 45.744 1.00 85.06 84 PRO A O 1
ATOM 659 N N . GLU A 1 85 ? -52.006 6.473 47.450 1.00 83.75 85 GLU A N 1
ATOM 660 C CA . GLU A 1 85 ? -51.645 7.678 46.688 1.00 83.75 85 GLU A CA 1
ATOM 661 C C . GLU A 1 85 ? -50.231 7.549 46.123 1.00 83.75 85 GLU A C 1
ATOM 663 O O . GLU A 1 85 ? -50.007 7.807 44.941 1.00 83.75 85 GLU A O 1
ATOM 668 N N . GLN A 1 86 ? -49.286 7.102 46.955 1.00 85.81 86 GLN A N 1
ATOM 669 C CA . GLN A 1 86 ? -47.899 6.861 46.561 1.00 85.81 86 GLN A CA 1
ATOM 670 C C . GLN A 1 86 ? -47.800 5.708 45.558 1.00 85.81 86 GLN A C 1
ATOM 672 O O . GLN A 1 86 ? -47.021 5.794 44.616 1.00 85.81 86 GLN A O 1
ATOM 677 N N . ILE A 1 87 ? -48.635 4.675 45.689 1.00 88.25 87 ILE A N 1
ATOM 678 C CA . ILE A 1 87 ? -48.721 3.569 44.729 1.00 88.25 87 ILE A CA 1
ATOM 679 C C . ILE A 1 87 ? -49.315 4.039 43.389 1.00 88.25 87 ILE A C 1
ATOM 681 O O . ILE A 1 87 ? -48.787 3.686 42.333 1.00 88.25 87 ILE A O 1
ATOM 685 N N . ARG A 1 88 ? -50.356 4.890 43.394 1.00 81.75 88 ARG A N 1
ATOM 686 C CA . ARG A 1 88 ? -50.873 5.527 42.164 1.00 81.75 88 ARG A CA 1
ATOM 687 C C . ARG A 1 88 ? -49.826 6.428 41.499 1.00 81.75 88 ARG A C 1
ATOM 689 O O . ARG A 1 88 ? -49.697 6.385 40.280 1.00 81.75 88 ARG A O 1
ATOM 696 N N . ALA A 1 89 ? -49.057 7.194 42.273 1.00 82.31 89 ALA A N 1
ATOM 697 C CA . ALA A 1 89 ? -47.970 8.020 41.748 1.00 82.31 89 ALA A CA 1
ATOM 698 C C . ALA A 1 89 ? -46.811 7.172 41.189 1.00 82.31 89 ALA A C 1
ATOM 700 O O . ALA A 1 89 ? -46.326 7.440 40.090 1.00 82.31 89 ALA A O 1
ATOM 701 N N . TYR A 1 90 ? -46.400 6.115 41.897 1.00 85.88 90 TYR A N 1
ATOM 702 C CA . TYR A 1 90 ? -45.284 5.259 41.489 1.00 85.88 90 TYR A CA 1
ATOM 703 C C . TYR A 1 90 ? -45.599 4.465 40.208 1.00 85.88 90 TYR A C 1
ATOM 705 O O . TYR A 1 90 ? -44.755 4.416 39.316 1.00 85.88 90 TYR A O 1
ATOM 713 N N . ARG A 1 91 ? -46.849 3.996 40.031 1.00 85.69 91 ARG A N 1
ATOM 714 C CA . ARG A 1 91 ? -47.363 3.429 38.760 1.00 85.69 91 ARG A CA 1
ATOM 715 C C . ARG A 1 91 ? -47.135 4.337 37.538 1.00 85.69 91 ARG A C 1
ATOM 717 O O . ARG A 1 91 ? -47.035 3.831 36.423 1.00 85.69 91 ARG A O 1
ATOM 724 N N . ILE A 1 92 ? -47.055 5.659 37.715 1.00 81.19 92 ILE A N 1
ATOM 725 C CA . ILE A 1 92 ? -46.731 6.611 36.638 1.00 81.19 92 ILE A CA 1
ATOM 726 C C . ILE A 1 92 ? -45.228 6.915 36.599 1.00 81.19 92 ILE A C 1
ATOM 728 O O . ILE A 1 92 ? -44.641 6.927 35.520 1.00 81.19 92 ILE A O 1
ATOM 732 N N . ALA A 1 93 ? -44.590 7.115 37.754 1.00 80.81 93 ALA A N 1
ATOM 733 C CA . ALA A 1 93 ? -43.174 7.472 37.838 1.00 80.81 93 ALA A CA 1
ATOM 734 C C . ALA A 1 93 ? -42.226 6.378 37.304 1.00 80.81 93 ALA A C 1
ATOM 736 O O . ALA A 1 93 ? -41.261 6.716 36.631 1.00 80.81 93 ALA A O 1
ATOM 737 N N . ASP A 1 94 ? -42.516 5.093 37.547 1.00 82.00 94 ASP A N 1
ATOM 738 C CA . ASP A 1 94 ? -41.743 3.934 37.049 1.00 82.00 94 ASP A CA 1
ATOM 739 C C . ASP A 1 94 ? -41.793 3.820 35.513 1.00 82.00 94 ASP A C 1
ATOM 741 O O . ASP A 1 94 ? -40.803 3.539 34.834 1.00 82.00 94 ASP A O 1
ATOM 745 N N . ASN A 1 95 ? -42.964 4.125 34.945 1.00 75.94 95 ASN A N 1
ATOM 746 C CA . ASN A 1 95 ? -43.149 4.197 33.503 1.00 75.94 95 ASN A CA 1
ATOM 747 C C . ASN A 1 95 ? -42.427 5.417 32.914 1.00 75.94 95 ASN A C 1
ATOM 749 O O . ASN A 1 95 ? -41.672 5.266 31.957 1.00 75.94 95 ASN A O 1
ATOM 753 N N . LYS A 1 96 ? -42.586 6.605 33.514 1.00 76.44 96 LYS A N 1
ATOM 754 C CA . LYS A 1 96 ? -41.998 7.842 32.984 1.00 76.44 96 LYS A CA 1
ATOM 755 C C . LYS A 1 96 ? -40.479 7.915 33.155 1.00 76.44 96 LYS A C 1
ATOM 757 O O . LYS A 1 96 ? -39.830 8.463 32.275 1.00 76.44 96 LYS A O 1
ATOM 762 N N . SER A 1 97 ? -39.890 7.346 34.209 1.00 70.69 97 SER A N 1
ATOM 763 C CA . SER A 1 97 ? -38.425 7.269 34.347 1.00 70.69 97 SER A CA 1
ATOM 764 C C . SER A 1 97 ? -37.789 6.447 33.223 1.00 70.69 97 SER A C 1
ATOM 766 O O . SER A 1 97 ? -36.745 6.833 32.707 1.00 70.69 97 SER A O 1
ATOM 768 N N . SER A 1 98 ? -38.470 5.386 32.775 1.00 67.44 98 SER A N 1
ATOM 769 C CA . SER A 1 98 ? -38.073 4.587 31.607 1.00 67.44 98 SER A CA 1
ATOM 770 C C . SER A 1 98 ? -38.150 5.369 30.284 1.00 67.44 98 SER A C 1
ATOM 772 O O . SER A 1 98 ? -37.461 5.018 29.337 1.00 67.44 98 SER A O 1
ATOM 774 N N . GLU A 1 99 ? -38.989 6.407 30.203 1.00 69.38 99 GLU A N 1
ATOM 775 C CA . GLU A 1 99 ? -39.131 7.301 29.038 1.00 69.38 99 GLU A CA 1
ATOM 776 C C . GLU A 1 99 ? -38.234 8.553 29.111 1.00 69.38 99 GLU A C 1
ATOM 778 O O . GLU A 1 99 ? -38.231 9.355 28.182 1.00 69.38 99 GLU A O 1
ATOM 783 N N . LEU A 1 100 ? -37.549 8.779 30.238 1.00 69.00 100 LEU A N 1
ATOM 784 C CA . LEU A 1 100 ? -36.629 9.907 30.453 1.00 69.00 100 LEU A CA 1
ATOM 785 C C . LEU A 1 100 ? -35.156 9.503 30.286 1.00 69.00 100 LEU A C 1
ATOM 787 O O . LEU A 1 100 ? -34.276 10.353 30.396 1.00 69.00 100 LEU A O 1
ATOM 791 N N . ALA A 1 101 ? -34.889 8.217 30.055 1.00 61.91 101 ALA A N 1
ATOM 792 C CA . ALA A 1 101 ? -33.574 7.703 29.711 1.00 61.91 101 ALA A CA 1
ATOM 793 C C . ALA A 1 101 ? -33.448 7.608 28.185 1.00 61.91 101 ALA A C 1
ATOM 795 O O . ALA A 1 101 ? -34.228 6.911 27.537 1.00 61.91 101 ALA A O 1
ATOM 796 N N . GLU A 1 102 ? -32.456 8.293 27.625 1.00 58.28 102 GLU A N 1
ATOM 797 C CA . GLU A 1 102 ? -32.079 8.181 26.216 1.00 58.28 102 GLU A CA 1
ATOM 798 C C . GLU A 1 102 ? -30.844 7.281 26.078 1.00 58.28 102 GLU A C 1
ATOM 800 O O . GLU A 1 102 ? -30.028 7.176 26.997 1.00 58.28 102 GLU A O 1
ATOM 805 N N . TRP A 1 103 ? -30.706 6.613 24.932 1.00 66.19 103 TRP A N 1
ATOM 806 C CA . TRP A 1 103 ? -29.512 5.831 24.622 1.00 66.19 103 TRP A CA 1
ATOM 807 C C . TRP A 1 103 ? -28.356 6.750 24.225 1.00 66.19 103 TRP A C 1
ATOM 809 O O . TRP A 1 103 ? -28.519 7.619 23.369 1.00 66.19 103 TRP A O 1
ATOM 819 N N . ASP A 1 104 ? -27.170 6.502 24.777 1.00 61.34 104 ASP A N 1
ATOM 820 C CA . ASP A 1 104 ? -25.928 7.069 24.254 1.00 61.34 104 ASP A CA 1
ATOM 821 C C . ASP A 1 104 ? -25.632 6.428 22.888 1.00 61.34 104 ASP A C 1
ATOM 823 O O . ASP A 1 104 ? -25.232 5.268 22.807 1.00 61.34 104 ASP A O 1
ATOM 827 N N . LEU A 1 105 ? -25.888 7.162 21.803 1.00 62.59 105 LEU A N 1
ATOM 828 C CA . LEU A 1 105 ? -25.753 6.654 20.433 1.00 62.59 105 LEU A CA 1
ATOM 829 C C . LEU A 1 105 ? -24.303 6.643 19.916 1.00 62.59 105 LEU A C 1
ATOM 831 O O . LEU A 1 105 ? -24.073 6.188 18.793 1.00 62.59 105 LEU A O 1
ATOM 835 N N . GLU A 1 106 ? -23.332 7.111 20.705 1.00 48.06 106 GLU A N 1
ATOM 836 C CA . GLU A 1 106 ? -21.906 6.952 20.402 1.00 48.06 106 GLU A CA 1
ATOM 837 C C . GLU A 1 106 ? -21.350 5.691 21.080 1.00 48.06 106 GLU A C 1
ATOM 839 O O . GLU A 1 106 ? -20.631 4.925 20.438 1.00 48.06 106 GLU A O 1
ATOM 844 N N . LEU A 1 107 ? -21.756 5.413 22.325 1.00 56.69 107 LEU A N 1
ATOM 845 C CA . LEU A 1 107 ? -21.305 4.254 23.102 1.00 56.69 107 LEU A CA 1
ATOM 846 C C . LEU A 1 107 ? -22.120 2.972 22.842 1.00 56.69 107 LEU A C 1
ATOM 848 O O . LEU A 1 107 ? -21.537 1.887 22.779 1.00 56.69 107 LEU A O 1
ATOM 852 N N . LEU A 1 108 ? -23.441 3.056 22.635 1.00 67.62 108 LEU A N 1
ATOM 853 C CA . LEU A 1 108 ? -24.298 1.879 22.411 1.00 67.62 108 LEU A CA 1
ATOM 854 C C . LEU A 1 108 ? -23.846 1.016 21.211 1.00 67.62 108 LEU A C 1
ATOM 856 O O . LEU A 1 108 ? -23.777 -0.202 21.379 1.00 67.62 108 LEU A O 1
ATOM 860 N N . PRO A 1 109 ? -23.481 1.561 20.029 1.00 65.44 109 PRO A N 1
ATOM 861 C CA . PRO A 1 109 ? -23.000 0.735 18.916 1.00 65.44 109 PRO A CA 1
ATOM 862 C C . PRO A 1 109 ? -21.665 0.028 19.202 1.00 65.44 109 PRO A C 1
ATOM 864 O O . PRO A 1 109 ? -21.406 -1.032 18.633 1.00 65.44 109 PRO A O 1
ATOM 867 N N . ILE A 1 110 ? -20.828 0.584 20.088 1.00 62.75 110 ILE A N 1
ATOM 868 C CA . ILE A 1 110 ? -19.561 -0.028 20.519 1.00 62.75 110 ILE A CA 1
ATOM 869 C C . ILE A 1 110 ? -19.860 -1.235 21.414 1.00 62.75 110 ILE A C 1
ATOM 871 O O . ILE A 1 110 ? -19.342 -2.321 21.162 1.00 62.75 110 ILE A O 1
ATOM 875 N N . GLU A 1 111 ? -20.747 -1.070 22.400 1.00 70.75 111 GLU A N 1
ATOM 876 C CA . GLU A 1 111 ? -21.166 -2.148 23.306 1.00 70.75 111 GLU A CA 1
ATOM 877 C C . GLU A 1 111 ? -21.896 -3.272 22.545 1.00 70.75 111 GLU A C 1
ATOM 879 O O . GLU A 1 111 ? -21.578 -4.447 22.715 1.00 70.75 111 GLU A O 1
ATOM 884 N N . LEU A 1 112 ? -22.801 -2.931 21.616 1.00 72.50 112 LEU A N 1
ATOM 885 C CA . LEU A 1 112 ? -23.437 -3.903 20.714 1.00 72.50 112 LEU A CA 1
ATOM 886 C C . LEU A 1 112 ? -22.404 -4.644 19.846 1.00 72.50 112 LEU A C 1
ATOM 888 O O . LEU A 1 112 ? -22.516 -5.854 19.649 1.00 72.50 112 LEU A O 1
ATOM 892 N N . GLY A 1 113 ? -21.377 -3.943 19.356 1.00 61.19 113 GLY A N 1
ATOM 893 C CA . GLY A 1 113 ? -20.269 -4.548 18.617 1.00 61.19 113 GLY A CA 1
ATOM 894 C C . GLY A 1 113 ? -19.431 -5.513 19.465 1.00 61.19 113 GLY A C 1
ATOM 895 O O . GLY A 1 113 ? -19.054 -6.578 18.976 1.00 61.19 113 GLY A O 1
ATOM 896 N N . ALA A 1 114 ? -19.180 -5.179 20.734 1.00 64.56 114 ALA A N 1
ATOM 897 C CA . ALA A 1 114 ? -18.461 -6.033 21.678 1.00 64.56 114 ALA A CA 1
ATOM 898 C C . ALA A 1 114 ? -19.268 -7.291 22.044 1.00 64.56 114 ALA A C 1
ATOM 900 O O . ALA A 1 114 ? -18.759 -8.402 21.919 1.00 64.56 114 ALA A O 1
ATOM 901 N N . ILE A 1 115 ? -20.553 -7.136 22.382 1.00 71.56 115 ILE A N 1
ATOM 902 C CA . ILE A 1 115 ? -21.471 -8.246 22.693 1.00 71.56 115 ILE A CA 1
ATOM 903 C C . ILE A 1 115 ? -21.571 -9.230 21.509 1.00 71.56 115 ILE A C 1
ATOM 905 O O . ILE A 1 115 ? -21.553 -10.447 21.707 1.00 71.56 115 ILE A O 1
ATOM 909 N N . ALA A 1 116 ? -21.605 -8.724 20.271 1.00 64.75 116 ALA A N 1
ATOM 910 C CA . ALA A 1 116 ? -21.570 -9.561 19.071 1.00 64.75 116 ALA A CA 1
ATOM 911 C C . ALA A 1 116 ? -20.214 -10.263 18.858 1.00 64.75 116 ALA A C 1
ATOM 913 O O . ALA A 1 116 ? -20.183 -11.404 18.394 1.00 64.75 116 ALA A O 1
ATOM 914 N N . ALA A 1 117 ? -19.095 -9.611 19.196 1.00 54.78 117 ALA A N 1
ATOM 915 C CA . ALA A 1 117 ? -17.755 -10.200 19.108 1.00 54.78 117 ALA A CA 1
ATOM 916 C C . ALA A 1 117 ? -17.533 -11.325 20.138 1.00 54.78 117 ALA A C 1
ATOM 918 O O . ALA A 1 117 ? -16.887 -12.322 19.813 1.00 54.78 117 ALA A O 1
ATOM 919 N N . ASP A 1 118 ? -18.145 -11.215 21.321 1.00 63.41 118 ASP A N 1
ATOM 920 C CA . ASP A 1 118 ? -18.213 -12.275 22.340 1.00 63.41 118 ASP A CA 1
ATOM 921 C C . ASP A 1 118 ? -19.192 -13.416 21.970 1.00 63.41 118 ASP A C 1
ATOM 923 O O . ASP A 1 118 ? -19.343 -14.389 22.711 1.00 63.41 118 ASP A O 1
ATOM 927 N N . GLY A 1 119 ? -19.838 -13.340 20.799 1.00 62.19 119 GLY A N 1
ATOM 928 C CA . GLY A 1 119 ? -20.683 -14.399 20.241 1.00 62.19 119 GLY A CA 1
ATOM 929 C C . GLY A 1 119 ? -22.117 -14.433 20.777 1.00 62.19 119 GLY A C 1
ATOM 930 O O . GLY A 1 119 ? -22.805 -15.440 20.597 1.00 62.19 119 GLY A O 1
ATOM 931 N N . ILE A 1 120 ? -22.581 -13.363 21.427 1.00 70.44 120 ILE A N 1
ATOM 932 C CA . ILE A 1 120 ? -23.953 -13.244 21.934 1.00 70.44 120 ILE A CA 1
ATOM 933 C C . ILE A 1 120 ? -24.859 -12.694 20.822 1.00 70.44 120 ILE A C 1
ATOM 935 O O . ILE A 1 120 ? -24.547 -11.698 20.169 1.00 70.44 120 ILE A O 1
ATOM 939 N N . GLU A 1 121 ? -26.002 -13.343 20.594 1.00 72.62 121 GLU A N 1
ATOM 940 C CA . GLU A 1 121 ? -26.926 -12.965 19.521 1.00 72.62 121 GLU A CA 1
ATOM 941 C C . GLU A 1 121 ? -27.682 -11.666 19.869 1.00 72.62 121 GLU A C 1
ATOM 943 O O . GLU A 1 121 ? -28.449 -11.619 20.831 1.00 72.62 121 GLU A O 1
ATOM 948 N N . LEU A 1 122 ? -27.486 -10.598 19.085 1.00 73.81 122 LEU A N 1
ATOM 949 C CA . LEU A 1 122 ? -28.039 -9.265 19.391 1.00 73.81 122 LEU A CA 1
ATOM 950 C C . LEU A 1 122 ? -29.578 -9.192 19.366 1.00 73.81 122 LEU A C 1
ATOM 952 O O . LEU A 1 122 ? -30.154 -8.292 19.974 1.00 73.81 122 LEU A O 1
ATOM 956 N N . SER A 1 123 ? -30.249 -10.154 18.727 1.00 68.19 123 SER A N 1
ATOM 957 C CA . SER A 1 123 ? -31.712 -10.322 18.760 1.00 68.19 123 SER A CA 1
ATOM 958 C C . SER A 1 123 ? -32.262 -10.482 20.188 1.00 68.19 123 SER A C 1
ATOM 960 O O . SER A 1 123 ? -33.389 -10.082 20.478 1.00 68.19 123 SER A O 1
ATOM 962 N N . LEU A 1 124 ? -31.446 -11.009 21.109 1.00 66.44 124 LEU A N 1
ATOM 963 C CA . LEU A 1 124 ? -31.786 -11.257 22.514 1.00 66.44 124 LEU A CA 1
ATOM 964 C C . LEU A 1 124 ? -31.846 -9.972 23.361 1.00 66.44 124 LEU A C 1
ATOM 966 O O . LEU A 1 124 ? -32.287 -10.012 24.511 1.00 66.44 124 LEU A O 1
ATOM 970 N N . LEU A 1 125 ? -31.395 -8.837 22.813 1.00 72.75 125 LEU A N 1
ATOM 971 C CA . LEU A 1 125 ? -31.330 -7.544 23.503 1.00 72.75 125 LEU A CA 1
ATOM 972 C C . LEU A 1 125 ? -32.622 -6.717 23.377 1.00 72.75 125 LEU A C 1
ATOM 974 O O . LEU A 1 125 ? -32.761 -5.696 24.046 1.00 72.75 125 LEU A O 1
ATOM 978 N N . GLY A 1 126 ? -33.583 -7.170 22.564 1.00 67.25 126 GLY A N 1
ATOM 979 C CA . GLY A 1 126 ? -34.905 -6.548 22.430 1.00 67.25 126 GLY A CA 1
ATOM 980 C C . GLY A 1 126 ? -35.015 -5.423 21.396 1.00 67.25 126 GLY A C 1
ATOM 981 O O . GLY A 1 126 ? -36.089 -4.841 21.288 1.00 67.25 126 GLY A O 1
ATOM 982 N N . PHE A 1 127 ? -33.951 -5.153 20.636 1.00 73.56 127 PHE A N 1
ATOM 983 C CA . PHE A 1 127 ? -33.996 -4.350 19.410 1.00 73.56 127 PHE A CA 1
ATOM 984 C C . PHE A 1 127 ? -34.509 -5.206 18.241 1.00 73.56 127 PHE A C 1
ATOM 986 O O . PHE A 1 127 ? -34.109 -6.369 18.116 1.00 73.56 127 PHE A O 1
ATOM 993 N N . ASP A 1 128 ? -35.349 -4.653 17.363 1.00 69.12 128 ASP A N 1
ATOM 994 C CA . ASP A 1 128 ? -35.757 -5.362 16.141 1.00 69.12 128 ASP A CA 1
ATOM 995 C C . ASP A 1 128 ? -34.650 -5.373 15.058 1.00 69.12 128 ASP A C 1
ATOM 997 O O . ASP A 1 128 ? -33.600 -4.743 15.192 1.00 69.12 128 ASP A O 1
ATOM 1001 N N . THR A 1 129 ? -34.831 -6.136 13.973 1.00 62.66 129 THR A N 1
ATOM 1002 C CA . THR A 1 129 ? -33.804 -6.271 12.919 1.00 62.66 129 THR A CA 1
ATOM 1003 C C . THR A 1 129 ? -33.567 -4.976 12.129 1.00 62.66 129 THR A C 1
ATOM 1005 O O . THR A 1 129 ? -32.459 -4.751 11.645 1.00 62.66 129 THR A O 1
ATOM 1008 N N . GLU A 1 130 ? -34.575 -4.113 11.999 1.00 60.31 130 GLU A N 1
ATOM 1009 C CA . GLU A 1 130 ? -34.477 -2.804 11.351 1.00 60.31 130 GLU A CA 1
ATOM 1010 C C . GLU A 1 130 ? -33.926 -1.736 12.317 1.00 60.31 130 GLU A C 1
ATOM 1012 O O . GLU A 1 130 ? -33.253 -0.804 11.879 1.00 60.31 130 GLU A O 1
ATOM 1017 N N . GLU A 1 131 ? -34.151 -1.870 13.626 1.00 65.19 131 GLU A N 1
ATOM 1018 C CA . GLU A 1 131 ? -33.499 -1.076 14.676 1.00 65.19 131 GLU A CA 1
ATOM 1019 C C . GLU A 1 131 ? -32.017 -1.426 14.827 1.00 65.19 131 GLU A C 1
ATOM 1021 O O . GLU A 1 131 ? -31.182 -0.525 14.792 1.00 65.19 131 GLU A O 1
ATOM 1026 N N . LEU A 1 132 ? -31.664 -2.715 14.914 1.00 68.06 132 LEU A N 1
ATOM 1027 C CA . LEU A 1 132 ? -30.270 -3.172 14.879 1.00 68.06 132 LEU A CA 1
ATOM 1028 C C . LEU A 1 132 ? -29.582 -2.709 13.594 1.00 68.06 132 LEU A C 1
ATOM 1030 O O . LEU A 1 132 ? -28.446 -2.247 13.652 1.00 68.06 132 LEU A O 1
ATOM 1034 N N . ALA A 1 133 ? -30.279 -2.750 12.451 1.00 61.31 133 ALA A N 1
ATOM 1035 C CA . ALA A 1 133 ? -29.776 -2.134 11.231 1.00 61.31 133 ALA A CA 1
ATOM 1036 C C . ALA A 1 133 ? -29.527 -0.628 11.430 1.00 61.31 133 ALA A C 1
ATOM 1038 O O . ALA A 1 133 ? -28.402 -0.202 11.239 1.00 61.31 133 ALA A O 1
ATOM 1039 N N . LYS A 1 134 ? -30.495 0.176 11.890 1.00 61.22 134 LYS A N 1
ATOM 1040 C CA . LYS A 1 134 ? -30.337 1.642 12.075 1.00 61.22 134 LYS A CA 1
ATOM 1041 C C . LYS A 1 134 ? -29.343 2.064 13.169 1.00 61.22 134 LYS A C 1
ATOM 1043 O O . LYS A 1 134 ? -28.888 3.206 13.159 1.00 61.22 134 LYS A O 1
ATOM 1048 N N . LEU A 1 135 ? -29.041 1.194 14.132 1.00 63.06 135 LEU A N 1
ATOM 1049 C CA . LEU A 1 135 ? -28.044 1.437 15.184 1.00 63.06 135 LEU A CA 1
ATOM 1050 C C . LEU A 1 135 ? -26.619 1.090 14.722 1.00 63.06 135 LEU A C 1
ATOM 1052 O O . LEU A 1 135 ? -25.657 1.671 15.224 1.00 63.06 135 LEU A O 1
ATOM 1056 N N . LEU A 1 136 ? -26.480 0.180 13.751 1.00 54.09 136 LEU A N 1
ATOM 1057 C CA . LEU A 1 136 ? -25.196 -0.257 13.188 1.00 54.09 136 LEU A CA 1
ATOM 1058 C C . LEU A 1 136 ? -24.886 0.392 11.816 1.00 54.09 136 LEU A C 1
ATOM 1060 O O . LEU A 1 136 ? -23.718 0.552 11.464 1.00 54.09 136 LEU A O 1
ATOM 1064 N N . ASP A 1 137 ? -25.908 0.829 11.076 1.00 47.56 137 ASP A N 1
ATOM 1065 C CA . ASP A 1 137 ? -25.859 1.597 9.824 1.00 47.56 137 ASP A CA 1
ATOM 1066 C C . ASP A 1 137 ? -26.303 3.056 10.078 1.00 47.56 137 ASP A C 1
ATOM 1068 O O . ASP A 1 137 ? -27.476 3.303 10.377 1.00 47.56 137 ASP A O 1
ATOM 1072 N N . PRO A 1 138 ? -25.395 4.050 9.991 1.00 41.41 138 PRO A N 1
ATOM 1073 C CA . PRO A 1 138 ? -25.678 5.440 10.347 1.00 41.41 138 PRO A CA 1
ATOM 1074 C C . PRO A 1 138 ? -26.502 6.169 9.269 1.00 41.41 138 PRO A C 1
ATOM 1076 O O . PRO A 1 138 ? -26.003 7.041 8.553 1.00 41.41 138 PRO A O 1
ATOM 1079 N N . GLY A 1 139 ? -27.793 5.842 9.188 1.00 38.53 139 GLY A N 1
ATOM 1080 C CA . GLY A 1 139 ? -28.760 6.497 8.309 1.00 38.53 139 GLY A CA 1
ATOM 1081 C C . GLY A 1 139 ? -28.887 8.001 8.587 1.00 38.53 139 GLY A C 1
ATOM 1082 O O . GLY A 1 139 ? -29.334 8.422 9.656 1.00 38.53 139 GLY A O 1
ATOM 1083 N N . VAL A 1 140 ? -28.516 8.827 7.605 1.00 32.19 140 VAL A N 1
ATOM 1084 C CA . VAL A 1 140 ? -28.502 10.295 7.721 1.00 32.19 140 VAL A CA 1
ATOM 1085 C C . VAL A 1 140 ? -29.916 10.851 7.933 1.00 32.19 140 VAL A C 1
ATOM 1087 O O . VAL A 1 140 ? -30.728 10.887 7.008 1.00 32.19 140 VAL A O 1
ATOM 1090 N N . LYS A 1 141 ? -30.192 11.385 9.129 1.00 31.14 141 LYS A N 1
ATOM 1091 C CA . LYS A 1 141 ? -31.338 12.280 9.348 1.00 31.14 141 LYS A CA 1
ATOM 1092 C C . LYS A 1 141 ? -31.031 13.655 8.752 1.00 31.14 141 LYS A C 1
ATOM 1094 O O . LYS A 1 141 ? -30.097 14.323 9.187 1.00 31.14 141 LYS A O 1
ATOM 1099 N N . GLN A 1 142 ? -31.849 14.108 7.802 1.00 32.84 142 GLN A N 1
ATOM 1100 C CA . GLN A 1 142 ? -31.843 15.505 7.359 1.00 32.84 142 GLN A CA 1
ATOM 1101 C C . GLN A 1 142 ? -32.430 16.403 8.460 1.00 32.84 142 GLN A C 1
ATOM 1103 O O . GLN A 1 142 ? -33.646 16.556 8.569 1.00 32.84 142 GLN A O 1
ATOM 1108 N N . GLY A 1 143 ? -31.563 16.988 9.287 1.00 28.62 143 GLY A N 1
ATOM 1109 C CA . GLY A 1 143 ? -31.932 18.075 10.193 1.00 28.62 143 GLY A CA 1
ATOM 1110 C C . GLY A 1 143 ? -32.037 19.396 9.430 1.00 28.62 143 GLY A C 1
ATOM 1111 O O . GLY A 1 143 ? -31.080 19.807 8.783 1.00 28.62 143 GLY A O 1
ATOM 1112 N N . LEU A 1 144 ? -33.188 20.068 9.504 1.00 34.75 144 LEU A N 1
ATOM 1113 C CA . LEU A 1 144 ? -33.395 21.395 8.910 1.00 34.75 144 LEU A CA 1
ATOM 1114 C C . LEU A 1 144 ? -32.886 22.494 9.858 1.00 34.75 144 LEU A C 1
ATOM 1116 O O . LEU A 1 144 ? -33.671 23.176 10.513 1.00 34.75 144 LEU A O 1
ATOM 1120 N N . VAL A 1 145 ? -31.564 22.643 9.933 1.00 26.97 145 VAL A N 1
ATOM 1121 C CA . VAL A 1 145 ? -30.869 23.730 10.644 1.00 26.97 145 VAL A CA 1
ATOM 1122 C C . VAL A 1 145 ? -29.648 24.162 9.829 1.00 26.97 145 VAL A C 1
ATOM 1124 O O . VAL A 1 145 ? -29.066 23.344 9.121 1.00 26.97 145 VAL A O 1
ATOM 1127 N N . ASP A 1 146 ? -29.302 25.449 9.882 1.00 31.38 146 ASP A N 1
ATOM 1128 C CA . ASP A 1 146 ? -28.248 26.036 9.042 1.00 31.38 146 ASP A CA 1
ATOM 1129 C C . ASP A 1 146 ? -26.850 25.527 9.457 1.00 31.38 146 ASP A C 1
ATOM 1131 O O . ASP A 1 146 ? -26.548 25.420 10.645 1.00 31.38 146 ASP A O 1
ATOM 1135 N N . GLU A 1 147 ? -25.993 25.170 8.495 1.00 31.22 147 GLU A N 1
ATOM 1136 C CA . GLU A 1 147 ? -24.819 24.304 8.740 1.00 31.22 147 GLU A CA 1
ATOM 1137 C C . GLU A 1 147 ? -23.604 25.009 9.384 1.00 31.22 147 GLU A C 1
ATOM 1139 O O . GLU A 1 147 ? -22.565 24.372 9.593 1.00 31.22 147 GLU A O 1
ATOM 1144 N N . ASP A 1 148 ? -23.683 26.317 9.647 1.00 36.81 148 ASP A N 1
ATOM 1145 C CA . ASP A 1 148 ? -22.491 27.176 9.716 1.00 36.81 148 ASP A CA 1
ATOM 1146 C C . ASP A 1 148 ? -22.215 27.902 11.051 1.00 36.81 148 ASP A C 1
ATOM 1148 O O . ASP A 1 148 ? -21.206 28.611 11.141 1.00 36.81 148 ASP A O 1
ATOM 1152 N N . GLU A 1 149 ? -23.010 27.681 12.107 1.00 32.38 149 GLU A N 1
ATOM 1153 C CA . GLU A 1 149 ? -22.641 28.097 13.474 1.00 32.38 149 GLU A CA 1
ATOM 1154 C C . GLU A 1 149 ? -21.773 27.038 14.177 1.00 32.38 149 GLU A C 1
ATOM 1156 O O . GLU A 1 149 ? -22.237 25.976 14.587 1.00 32.38 149 GLU A O 1
ATOM 1161 N N . VAL A 1 150 ? -20.486 27.358 14.340 1.00 35.78 150 VAL A N 1
ATOM 1162 C CA . VAL A 1 150 ? -19.507 26.615 15.152 1.00 35.78 150 VAL A CA 1
ATOM 1163 C C . VAL A 1 150 ? -18.754 27.634 16.020 1.00 35.78 150 VAL A C 1
ATOM 1165 O O . VAL A 1 150 ? -18.370 28.680 15.483 1.00 35.78 150 VAL A O 1
ATOM 1168 N N . PRO A 1 151 ? -18.516 27.382 17.324 1.00 37.91 151 PRO A N 1
ATOM 1169 C CA . PRO A 1 151 ? -17.785 28.312 18.184 1.00 37.91 151 PRO A CA 1
ATOM 1170 C C . PRO A 1 151 ? -16.395 28.657 17.634 1.00 37.91 151 PRO A C 1
ATOM 1172 O O . PRO A 1 151 ? -15.637 27.782 17.217 1.00 37.91 151 PRO A O 1
ATOM 1175 N N . ALA A 1 152 ? -16.047 29.944 17.639 1.00 42.62 152 ALA A N 1
ATOM 1176 C CA . ALA A 1 152 ? -14.744 30.406 17.169 1.00 42.62 152 ALA A CA 1
ATOM 1177 C C . ALA A 1 152 ? -13.653 30.255 18.255 1.00 42.62 152 ALA A C 1
ATOM 1179 O O . ALA A 1 152 ? -13.944 30.462 19.438 1.00 42.62 152 ALA A O 1
ATOM 1180 N N . PRO A 1 153 ? -12.389 29.966 17.879 1.00 43.03 153 PRO A N 1
ATOM 1181 C CA . PRO A 1 153 ? -11.242 30.210 18.756 1.00 43.03 153 PRO A CA 1
ATOM 1182 C C . PRO A 1 153 ? -11.097 31.721 19.054 1.00 43.03 153 PRO A C 1
ATOM 1184 O O . PRO A 1 153 ? -11.665 32.538 18.319 1.00 43.03 153 PRO A O 1
ATOM 1187 N N . PRO A 1 154 ? -10.363 32.113 20.116 1.00 47.03 154 PRO A N 1
ATOM 1188 C CA . PRO A 1 154 ? -10.158 33.521 20.468 1.00 47.03 154 PRO A CA 1
ATOM 1189 C C . PRO A 1 154 ? -9.507 34.334 19.331 1.00 47.03 154 PRO A C 1
ATOM 1191 O O . PRO A 1 154 ? -8.787 33.798 18.489 1.00 47.03 154 PRO A O 1
ATOM 1194 N N . ASP A 1 155 ? -9.783 35.643 19.303 1.00 49.69 155 ASP A N 1
ATOM 1195 C CA . ASP A 1 155 ? -9.315 36.555 18.243 1.00 49.69 155 ASP A CA 1
ATOM 1196 C C . ASP A 1 155 ? -7.802 36.856 18.308 1.00 49.69 155 ASP A C 1
ATOM 1198 O O . ASP A 1 155 ? -7.213 37.203 17.285 1.00 49.69 155 ASP A O 1
ATOM 1202 N N . GLU A 1 156 ? -7.172 36.685 19.474 1.00 63.16 156 GLU A N 1
ATOM 1203 C CA . GLU A 1 156 ? -5.723 36.785 19.698 1.00 63.16 156 GLU A CA 1
ATOM 1204 C C . GLU A 1 156 ? -5.240 35.557 20.487 1.00 63.16 156 GLU A C 1
ATOM 1206 O O . GLU A 1 156 ? -5.981 35.031 21.320 1.00 63.16 156 GLU A O 1
ATOM 1211 N N . ALA A 1 157 ? -4.013 35.096 20.221 1.00 72.19 157 ALA A N 1
ATOM 1212 C CA . ALA A 1 157 ? -3.421 33.945 20.906 1.00 72.19 157 ALA A CA 1
ATOM 1213 C C . ALA A 1 157 ? -2.746 34.350 22.225 1.00 72.19 157 ALA A C 1
ATOM 1215 O O . ALA A 1 157 ? -2.010 35.338 22.280 1.00 72.19 157 ALA A O 1
ATOM 1216 N N . VAL A 1 158 ? -2.940 33.541 23.264 1.00 84.81 158 VAL A N 1
ATOM 1217 C CA . VAL A 1 158 ? -2.222 33.640 24.543 1.00 84.81 158 VAL A CA 1
ATOM 1218 C C . VAL A 1 158 ? -0.823 33.024 24.421 1.00 84.81 158 VAL A C 1
ATOM 1220 O O . VAL A 1 158 ? 0.142 33.544 24.990 1.00 84.81 158 VAL A O 1
ATOM 1223 N N . THR A 1 159 ? -0.699 31.939 23.653 1.00 87.31 159 THR A N 1
ATOM 1224 C CA . THR A 1 159 ? 0.586 31.330 23.293 1.00 87.31 159 THR A CA 1
ATOM 1225 C C . THR A 1 159 ? 1.371 32.210 22.313 1.00 87.31 159 THR A C 1
ATOM 1227 O O . THR A 1 159 ? 0.812 32.824 21.406 1.00 87.31 159 THR A O 1
ATOM 1230 N N . GLN A 1 160 ? 2.694 32.237 22.459 1.00 88.50 160 GLN A N 1
ATOM 1231 C CA . GLN A 1 160 ? 3.645 32.879 21.550 1.00 88.50 160 GLN A CA 1
ATOM 1232 C C . GLN A 1 160 ? 4.708 31.866 21.075 1.00 88.50 160 GLN A C 1
ATOM 1234 O O . GLN A 1 160 ? 4.939 30.864 21.754 1.00 88.50 160 GLN A O 1
ATOM 1239 N N . PRO A 1 161 ? 5.396 32.100 19.940 1.00 88.62 161 PRO A N 1
ATOM 1240 C CA . PRO A 1 161 ? 6.447 31.200 19.469 1.00 88.62 161 PRO A CA 1
ATOM 1241 C C . PRO A 1 161 ? 7.558 31.032 20.513 1.00 88.62 161 PRO A C 1
ATOM 1243 O O . PRO A 1 161 ? 8.065 32.012 21.058 1.00 88.62 161 PRO A O 1
ATOM 1246 N N . GLY A 1 162 ? 7.934 29.784 20.792 1.00 87.88 162 GLY A N 1
ATOM 1247 C CA . GLY A 1 162 ? 8.862 29.416 21.859 1.00 87.88 162 GLY A CA 1
ATOM 1248 C C . GLY A 1 162 ? 8.205 29.137 23.218 1.00 87.88 162 GLY A C 1
ATOM 1249 O O . GLY A 1 162 ? 8.904 28.702 24.138 1.00 87.88 162 GLY A O 1
ATOM 1250 N N . ASP A 1 163 ? 6.895 29.320 23.385 1.00 92.94 163 ASP A N 1
ATOM 1251 C CA . ASP A 1 163 ? 6.209 28.982 24.636 1.00 92.94 163 ASP A CA 1
ATOM 1252 C C . ASP A 1 163 ? 6.038 27.473 24.824 1.00 92.94 163 ASP A C 1
ATOM 1254 O O . ASP A 1 163 ? 5.604 26.755 23.922 1.00 92.94 163 ASP A O 1
ATOM 1258 N N . LEU A 1 164 ? 6.339 27.002 26.036 1.00 93.06 164 LEU A N 1
ATOM 1259 C CA . LEU A 1 164 ? 6.094 25.629 26.461 1.00 93.06 164 LEU A CA 1
ATOM 1260 C C . LEU A 1 164 ? 4.933 25.587 27.461 1.00 93.06 164 LEU A C 1
ATOM 1262 O O . LEU A 1 164 ? 4.963 26.261 28.491 1.00 93.06 164 LEU A O 1
ATOM 1266 N N . TRP A 1 165 ? 3.960 24.726 27.192 1.00 94.25 165 TRP A N 1
ATOM 1267 C CA . TRP A 1 165 ? 2.871 24.375 28.092 1.00 94.25 165 TRP A CA 1
ATOM 1268 C C . TRP A 1 165 ? 3.117 23.017 28.754 1.00 94.25 165 TRP A C 1
ATOM 1270 O O . TRP A 1 165 ? 3.448 22.027 28.095 1.00 94.25 165 TRP A O 1
ATOM 1280 N N . LEU A 1 166 ? 2.905 22.971 30.067 1.00 93.62 166 LEU A N 1
ATOM 1281 C CA . LEU A 1 166 ? 2.873 21.769 30.889 1.00 93.62 166 LEU A CA 1
ATOM 1282 C C . LEU A 1 166 ? 1.410 21.375 31.111 1.00 93.62 166 LEU A C 1
ATOM 1284 O O . LEU A 1 166 ? 0.612 22.128 31.672 1.00 93.62 166 LEU A O 1
ATOM 1288 N N . LEU A 1 167 ? 1.055 20.188 30.639 1.00 89.12 167 LEU A N 1
ATOM 1289 C CA . LEU A 1 167 ? -0.312 19.693 30.514 1.00 89.12 167 LEU A CA 1
ATOM 1290 C C . LEU A 1 167 ? -0.425 18.427 31.370 1.00 89.12 167 LEU A C 1
ATOM 1292 O O . LEU A 1 167 ? -0.478 17.309 30.866 1.00 89.12 167 LEU A O 1
ATOM 1296 N N . GLY A 1 168 ? -0.341 18.582 32.693 1.00 89.06 168 GLY A N 1
ATOM 1297 C CA . GLY A 1 168 ? -0.140 17.449 33.603 1.00 89.06 168 GLY A CA 1
ATOM 1298 C C . GLY A 1 168 ? 1.192 16.742 33.322 1.00 89.06 168 GLY A C 1
ATOM 1299 O O . GLY A 1 168 ? 2.250 17.333 33.515 1.00 89.06 168 GLY A O 1
ATOM 1300 N N . ASN A 1 169 ? 1.137 15.495 32.843 1.00 87.38 169 ASN A N 1
ATOM 1301 C CA . ASN A 1 169 ? 2.324 14.731 32.428 1.00 87.38 169 ASN A CA 1
ATOM 1302 C C . ASN A 1 169 ? 2.743 14.997 30.967 1.00 87.38 169 ASN A C 1
ATOM 1304 O O . ASN A 1 169 ? 3.793 14.521 30.535 1.00 87.38 169 ASN A O 1
ATOM 1308 N N . HIS A 1 170 ? 1.917 15.697 30.186 1.00 93.19 170 HIS A N 1
ATOM 1309 C CA . HIS A 1 170 ? 2.184 15.992 28.780 1.00 93.19 170 HIS A CA 1
ATOM 1310 C C . HIS A 1 170 ? 2.874 17.360 28.627 1.00 93.19 170 HIS A C 1
ATOM 1312 O O . HIS A 1 170 ? 2.777 18.226 29.500 1.00 93.19 170 HIS A O 1
ATOM 1318 N N . ARG A 1 171 ? 3.560 17.574 27.502 1.00 94.69 171 ARG A N 1
ATOM 1319 C CA . ARG A 1 171 ? 4.221 18.838 27.147 1.00 94.69 171 ARG A CA 1
ATOM 1320 C C . ARG A 1 171 ? 3.841 19.242 25.724 1.00 94.69 171 ARG A C 1
ATOM 1322 O O . ARG A 1 171 ? 3.837 18.401 24.827 1.00 94.69 171 ARG A O 1
ATOM 1329 N N . LEU A 1 172 ? 3.555 20.523 25.524 1.00 93.94 172 LEU A N 1
ATOM 1330 C CA . LEU A 1 172 ? 3.292 21.137 24.221 1.00 93.94 172 LEU A CA 1
ATOM 1331 C C . LEU A 1 172 ? 4.257 22.308 24.037 1.00 93.94 172 LEU A C 1
ATOM 1333 O O . LEU A 1 172 ? 4.333 23.171 24.906 1.00 93.94 172 LEU A O 1
ATOM 1337 N N . LEU A 1 173 ? 4.974 22.351 22.919 1.00 94.12 173 LEU A N 1
ATOM 1338 C CA . LEU A 1 173 ? 5.840 23.462 22.534 1.00 94.12 173 LEU A CA 1
ATOM 1339 C C . LEU A 1 173 ? 5.262 24.157 21.300 1.00 94.12 173 LEU A C 1
ATOM 1341 O O . LEU A 1 173 ? 5.077 23.516 20.266 1.00 94.12 173 LEU A O 1
ATOM 1345 N N . CYS A 1 174 ? 5.043 25.467 21.398 1.00 91.81 174 CYS A N 1
ATOM 1346 C CA . CYS A 1 174 ? 4.830 26.304 20.227 1.00 91.81 174 CYS A CA 1
ATOM 1347 C C . CYS A 1 174 ? 6.179 26.517 19.528 1.00 91.81 174 CYS A C 1
ATOM 1349 O O . CYS A 1 174 ? 7.046 27.208 20.069 1.00 91.81 174 CYS A O 1
ATOM 1351 N N . GLY A 1 175 ? 6.400 25.880 18.379 1.00 87.38 175 GLY A N 1
ATOM 1352 C CA . GLY A 1 175 ? 7.724 25.805 17.767 1.00 87.38 175 GLY A CA 1
ATOM 1353 C C . GLY A 1 175 ? 7.785 25.081 16.423 1.00 87.38 175 GLY A C 1
ATOM 1354 O O . GLY A 1 175 ? 6.835 24.457 15.959 1.00 87.38 175 GLY A O 1
ATOM 1355 N N . ASP A 1 176 ? 8.951 25.168 15.798 1.00 87.44 176 ASP A N 1
ATOM 1356 C CA . ASP A 1 176 ? 9.261 24.641 14.472 1.00 87.44 176 ASP A CA 1
ATOM 1357 C C . ASP A 1 176 ? 9.940 23.271 14.584 1.00 87.44 176 ASP A C 1
ATOM 1359 O O . ASP A 1 176 ? 11.113 23.157 14.945 1.00 87.44 176 ASP A O 1
ATOM 1363 N N . SER A 1 177 ? 9.209 22.213 14.228 1.00 87.62 177 SER A N 1
ATOM 1364 C CA . SER A 1 177 ? 9.686 20.828 14.292 1.00 87.62 177 SER A CA 1
ATOM 1365 C C . SER A 1 177 ? 10.816 20.490 13.307 1.00 87.62 177 SER A C 1
ATOM 1367 O O . SER A 1 177 ? 11.389 19.396 13.376 1.00 87.62 177 SER A O 1
ATOM 1369 N N . SER A 1 178 ? 11.204 21.416 12.421 1.00 86.44 178 SER A N 1
ATOM 1370 C CA . SER A 1 178 ? 12.435 21.290 11.632 1.00 86.44 178 SER A CA 1
ATOM 1371 C C . SER A 1 178 ? 13.705 21.611 12.441 1.00 86.44 178 SER A C 1
ATOM 1373 O O . SER A 1 178 ? 14.786 21.156 12.063 1.00 86.44 178 SER A O 1
ATOM 1375 N N . LYS A 1 179 ? 13.601 22.304 13.588 1.00 91.38 179 LYS A N 1
ATOM 1376 C CA . LYS A 1 179 ? 14.748 22.701 14.426 1.00 91.38 179 LYS A CA 1
ATOM 1377 C C . LYS A 1 179 ? 15.070 21.672 15.525 1.00 91.38 179 LYS A C 1
ATOM 1379 O O . LYS A 1 179 ? 14.229 21.434 16.397 1.00 91.38 179 LYS A O 1
ATOM 1384 N N . PRO A 1 180 ? 16.273 21.062 15.540 1.00 90.81 180 PRO A N 1
ATOM 1385 C CA . PRO A 1 180 ? 16.659 20.098 16.574 1.00 90.81 180 PRO A CA 1
ATOM 1386 C C . PRO A 1 180 ? 16.589 20.648 18.005 1.00 90.81 180 PRO A C 1
ATOM 1388 O O . PRO A 1 180 ? 16.136 19.946 18.906 1.00 90.81 180 PRO A O 1
ATOM 1391 N N . GLU A 1 181 ? 17.001 21.899 18.207 1.00 93.12 181 GLU A N 1
ATOM 1392 C CA . GLU A 1 181 ? 17.101 22.558 19.511 1.00 93.12 181 GLU A CA 1
ATOM 1393 C C . GLU A 1 181 ? 15.739 22.832 20.171 1.00 93.12 181 GLU A C 1
ATOM 1395 O O . GLU A 1 181 ? 15.616 22.765 21.396 1.00 93.12 181 GLU A O 1
ATOM 1400 N N . GLU A 1 182 ? 14.693 23.075 19.376 1.00 92.31 182 GLU A N 1
ATOM 1401 C CA . GLU A 1 182 ? 13.330 23.250 19.887 1.00 92.31 182 GLU A CA 1
ATOM 1402 C C . GLU A 1 182 ? 12.739 21.897 20.310 1.00 92.31 182 GLU A C 1
ATOM 1404 O O . GLU A 1 182 ? 12.224 21.768 21.425 1.00 92.31 182 GLU A O 1
ATOM 1409 N N . LEU A 1 183 ? 12.927 20.849 19.499 1.00 91.94 183 LEU A N 1
ATOM 1410 C CA . LEU A 1 183 ? 12.562 19.480 19.877 1.00 91.94 183 LEU A CA 1
ATOM 1411 C C . LEU A 1 183 ? 13.304 19.011 21.145 1.00 91.94 183 LEU A C 1
ATOM 1413 O O . LEU A 1 183 ? 12.694 18.387 22.013 1.00 91.94 183 LEU A O 1
ATOM 1417 N N . ASP A 1 184 ? 14.585 19.355 21.301 1.00 93.75 184 ASP A N 1
ATOM 1418 C CA . ASP A 1 184 ? 15.368 19.002 22.493 1.00 93.75 184 ASP A CA 1
ATOM 1419 C C . ASP A 1 184 ? 14.824 19.659 23.768 1.00 93.75 184 ASP A C 1
ATOM 1421 O O . ASP A 1 184 ? 14.751 19.002 24.813 1.00 93.75 184 ASP A O 1
ATOM 1425 N N . ARG A 1 185 ? 14.342 20.909 23.690 1.00 92.50 185 ARG A N 1
ATOM 1426 C CA . ARG A 1 185 ? 13.630 21.550 24.808 1.00 92.50 185 ARG A CA 1
ATOM 1427 C C . ARG A 1 185 ? 12.283 20.882 25.097 1.00 92.50 185 ARG A C 1
ATOM 1429 O O . ARG A 1 185 ? 11.964 20.685 26.276 1.00 92.50 185 ARG A O 1
ATOM 1436 N N . LEU A 1 186 ? 11.519 20.495 24.068 1.00 93.81 186 LEU A N 1
ATOM 1437 C CA . LEU A 1 186 ? 10.252 19.772 24.243 1.00 93.81 186 LEU A CA 1
ATOM 1438 C C . LEU A 1 186 ? 10.449 18.429 24.957 1.00 93.81 186 LEU A C 1
ATOM 1440 O O . LEU A 1 186 ? 9.664 18.111 25.848 1.00 93.81 186 LEU A O 1
ATOM 1444 N N . ILE A 1 187 ? 11.472 17.640 24.612 1.00 93.25 187 ILE A N 1
ATOM 1445 C CA . ILE A 1 187 ? 11.687 16.329 25.251 1.00 93.25 187 ILE A CA 1
ATOM 1446 C C . ILE A 1 187 ? 12.464 16.420 26.571 1.00 93.25 187 ILE A C 1
ATOM 1448 O O . ILE A 1 187 ? 12.246 15.592 27.450 1.00 93.25 187 ILE A O 1
ATOM 1452 N N . ALA A 1 188 ? 13.349 17.413 26.739 1.00 92.56 188 ALA A N 1
ATOM 1453 C CA . ALA A 1 188 ? 14.271 17.557 27.878 1.00 92.56 188 ALA A CA 1
ATOM 1454 C C . ALA A 1 188 ? 14.984 16.243 28.283 1.00 92.56 188 ALA A C 1
ATOM 1456 O O . ALA A 1 188 ? 15.113 15.920 29.462 1.00 92.56 188 ALA A O 1
ATOM 1457 N N . GLY A 1 189 ? 15.430 15.466 27.290 1.00 87.94 189 GLY A N 1
ATOM 1458 C CA . GLY A 1 189 ? 16.118 14.185 27.490 1.00 87.94 189 GLY A CA 1
ATOM 1459 C C . GLY A 1 189 ? 15.216 12.973 27.767 1.00 87.94 189 GLY A C 1
ATOM 1460 O O . GLY A 1 189 ? 15.741 11.881 27.978 1.00 87.94 189 GLY A O 1
ATOM 1461 N N . ALA A 1 190 ? 13.887 13.117 27.749 1.00 90.38 190 ALA A N 1
ATOM 1462 C CA . ALA A 1 190 ? 12.974 11.982 27.874 1.00 90.38 190 ALA A CA 1
ATOM 1463 C C . ALA A 1 190 ? 13.071 11.035 26.650 1.00 90.38 190 ALA A C 1
ATOM 1465 O O . ALA A 1 190 ? 13.039 11.514 25.513 1.00 90.38 190 ALA A O 1
ATOM 1466 N N . PRO A 1 191 ? 13.145 9.701 26.841 1.00 89.94 191 PRO A N 1
ATOM 1467 C CA . PRO A 1 191 ? 13.164 8.744 25.733 1.00 89.94 191 PRO A CA 1
ATOM 1468 C C . PRO A 1 191 ? 11.806 8.707 25.022 1.00 89.94 191 PRO A C 1
ATOM 1470 O O . PRO A 1 191 ? 10.766 8.722 25.682 1.00 89.94 191 PRO A O 1
ATOM 1473 N N . ILE A 1 192 ? 11.801 8.639 23.688 1.00 96.00 192 ILE A N 1
ATOM 1474 C CA . ILE A 1 192 ? 10.578 8.594 22.873 1.00 96.00 192 ILE A CA 1
ATOM 1475 C C . ILE A 1 192 ? 10.341 7.173 22.360 1.00 96.00 192 ILE A C 1
ATOM 1477 O O . ILE A 1 192 ? 11.188 6.589 21.683 1.00 96.00 192 ILE A O 1
ATOM 1481 N N . HIS A 1 193 ? 9.162 6.625 22.661 1.00 93.81 193 HIS A N 1
ATOM 1482 C CA . HIS A 1 193 ? 8.831 5.215 22.427 1.00 93.81 193 HIS A CA 1
ATOM 1483 C C . HIS A 1 193 ? 7.879 5.005 21.241 1.00 93.81 193 HIS A C 1
ATOM 1485 O O . HIS A 1 193 ? 7.652 3.872 20.826 1.00 93.81 193 HIS A O 1
ATOM 1491 N N . LEU A 1 194 ? 7.311 6.088 20.710 1.00 86.00 194 LEU A N 1
ATOM 1492 C CA . LEU A 1 194 ? 6.403 6.109 19.568 1.00 86.00 194 LEU A CA 1
ATOM 1493 C C . LEU A 1 194 ? 6.394 7.522 18.974 1.00 86.00 194 LEU A C 1
ATOM 1495 O O . LEU A 1 194 ? 6.388 8.492 19.731 1.00 86.00 194 LEU A O 1
ATOM 1499 N N . VAL A 1 195 ? 6.328 7.643 17.647 1.00 89.19 195 VAL A N 1
ATOM 1500 C CA . VAL A 1 195 ? 5.917 8.895 16.986 1.00 89.19 195 VAL A CA 1
ATOM 1501 C C . VAL A 1 195 ? 4.570 8.675 16.296 1.00 89.19 195 VAL A C 1
ATOM 1503 O O . VAL A 1 195 ? 4.401 7.676 15.602 1.00 89.19 195 VAL A O 1
ATOM 1506 N N . ASN A 1 196 ? 3.617 9.587 16.463 1.00 80.56 196 ASN A N 1
ATOM 1507 C CA . ASN A 1 196 ? 2.332 9.599 15.758 1.00 80.56 196 ASN A CA 1
ATOM 1508 C C . ASN A 1 196 ? 2.079 11.036 15.296 1.00 80.56 196 ASN A C 1
ATOM 1510 O O . ASN A 1 196 ? 1.886 11.894 16.147 1.00 80.56 196 ASN A O 1
ATOM 1514 N N . THR A 1 197 ? 2.157 11.298 13.987 1.00 76.62 197 THR A N 1
ATOM 1515 C CA . THR A 1 197 ? 2.404 12.657 13.474 1.00 76.62 197 THR A CA 1
ATOM 1516 C C . THR A 1 197 ? 1.766 12.905 12.096 1.00 76.62 197 THR A C 1
ATOM 1518 O O . THR A 1 197 ? 1.719 11.995 11.265 1.00 76.62 197 THR A O 1
ATOM 1521 N N . ASP A 1 198 ? 1.249 14.114 11.849 1.00 69.00 198 ASP A N 1
ATOM 1522 C CA . ASP A 1 198 ? 0.502 14.508 10.631 1.00 69.00 198 ASP A CA 1
ATOM 1523 C C . ASP A 1 198 ? 1.175 15.697 9.908 1.00 69.00 198 ASP A C 1
ATOM 1525 O O . ASP A 1 198 ? 0.692 16.824 10.013 1.00 69.00 198 ASP A O 1
ATOM 1529 N N . PRO A 1 199 ? 2.311 15.486 9.210 1.00 73.94 199 PRO A N 1
ATOM 1530 C CA . PRO A 1 199 ? 3.017 16.557 8.503 1.00 73.94 199 PRO A CA 1
ATOM 1531 C C . PRO A 1 199 ? 2.148 17.252 7.445 1.00 73.94 199 PRO A C 1
ATOM 1533 O O . PRO A 1 199 ? 1.242 16.625 6.897 1.00 73.94 199 PRO A O 1
ATOM 1536 N N . PRO A 1 200 ? 2.469 18.507 7.075 1.00 69.19 200 PRO A N 1
ATOM 1537 C CA . PRO A 1 200 ? 1.901 19.179 5.906 1.00 69.19 200 PRO A CA 1
ATOM 1538 C C . PRO A 1 200 ? 1.961 18.305 4.645 1.00 69.19 200 PRO A C 1
ATOM 1540 O O . PRO A 1 200 ? 2.907 17.535 4.436 1.00 69.19 200 PRO A O 1
ATOM 1543 N N . TYR A 1 201 ? 0.944 18.413 3.789 1.00 62.16 201 TYR A N 1
ATOM 1544 C CA . TYR A 1 201 ? 0.812 17.564 2.601 1.00 62.16 201 TYR A CA 1
ATOM 1545 C C . TYR A 1 201 ? 1.325 18.248 1.323 1.00 62.16 201 TYR A C 1
ATOM 1547 O O . TYR A 1 201 ? 1.495 17.555 0.320 1.00 62.16 201 TYR A O 1
ATOM 1555 N N . ASN A 1 202 ? 1.575 19.564 1.342 1.00 64.38 202 ASN A N 1
ATOM 1556 C CA . ASN A 1 202 ? 1.938 20.382 0.174 1.00 64.38 202 ASN A CA 1
ATOM 1557 C C . ASN A 1 202 ? 0.909 20.251 -0.972 1.00 64.38 202 ASN A C 1
ATOM 1559 O O . ASN A 1 202 ? 1.239 20.022 -2.139 1.00 64.38 202 ASN A O 1
ATOM 1563 N N . VAL A 1 203 ? -0.382 20.321 -0.621 1.00 52.56 203 VAL A N 1
ATOM 1564 C CA . VAL A 1 203 ? -1.507 20.138 -1.553 1.00 52.56 203 VAL A CA 1
ATOM 1565 C C . VAL A 1 203 ? -2.201 21.469 -1.824 1.00 52.56 203 VAL A C 1
ATOM 1567 O O . VAL A 1 203 ? -2.783 22.088 -0.937 1.00 52.56 203 VAL A O 1
ATOM 1570 N N . LYS A 1 204 ? -2.232 21.865 -3.100 1.00 51.69 204 LYS A N 1
ATOM 1571 C CA . LYS A 1 204 ? -2.946 23.059 -3.576 1.00 51.69 204 LYS A CA 1
ATOM 1572 C C . LYS A 1 204 ? -4.458 22.909 -3.376 1.00 51.69 204 LYS A C 1
ATOM 1574 O O . LYS A 1 204 ? -5.095 22.086 -4.035 1.00 51.69 204 LYS A O 1
ATOM 1579 N N . VAL A 1 205 ? -5.027 23.724 -2.490 1.00 48.62 205 VAL A N 1
ATOM 1580 C CA . VAL A 1 205 ? -6.451 23.738 -2.129 1.00 48.62 205 VAL A CA 1
ATOM 1581 C C . VAL A 1 205 ? -7.151 25.018 -2.603 1.00 48.62 205 VAL A C 1
ATOM 1583 O O . VAL A 1 205 ? -6.674 26.129 -2.383 1.00 48.62 205 VAL A O 1
ATOM 1586 N N . GLU A 1 206 ? -8.325 24.877 -3.229 1.00 48.00 206 GLU A N 1
ATOM 1587 C CA . GLU A 1 206 ? -9.229 26.014 -3.461 1.00 48.00 206 GLU A CA 1
ATOM 1588 C C . GLU A 1 206 ? -10.027 26.323 -2.170 1.00 48.00 206 GLU A C 1
ATOM 1590 O O . GLU A 1 206 ? -10.618 25.401 -1.590 1.00 48.00 206 GLU A O 1
ATOM 1595 N N . PRO A 1 207 ? -10.095 27.591 -1.715 1.00 46.47 207 PRO A N 1
ATOM 1596 C CA . PRO A 1 207 ? -10.884 27.982 -0.548 1.00 46.47 207 PRO A CA 1
ATOM 1597 C C . PRO A 1 207 ? -12.382 27.791 -0.815 1.00 46.47 207 PRO A C 1
ATOM 1599 O O . PRO A 1 207 ? -12.900 28.192 -1.856 1.00 46.47 207 PRO A O 1
ATOM 1602 N N . ARG A 1 208 ? -13.097 27.190 0.144 1.00 42.25 208 ARG A N 1
ATOM 1603 C CA . ARG A 1 208 ? -14.509 26.789 -0.021 1.00 42.25 208 ARG A CA 1
ATOM 1604 C C . ARG A 1 208 ? -15.540 27.766 0.552 1.00 42.25 208 ARG A C 1
ATOM 1606 O O . ARG A 1 208 ? -16.732 27.498 0.433 1.00 42.25 208 ARG A O 1
ATOM 1613 N N . SER A 1 209 ? -15.120 28.872 1.171 1.00 50.00 209 SER A N 1
ATOM 1614 C CA . SER A 1 209 ? -16.030 29.881 1.732 1.00 50.00 209 SER A CA 1
ATOM 1615 C C . SER A 1 209 ? -15.948 31.208 0.987 1.00 50.00 209 SER A C 1
ATOM 1617 O O . SER A 1 209 ? -14.867 31.644 0.586 1.00 50.00 209 SER A O 1
ATOM 1619 N N . ASN A 1 210 ? -17.092 31.884 0.844 1.00 51.88 210 ASN A N 1
ATOM 1620 C CA . ASN A 1 210 ? -17.185 33.171 0.151 1.00 51.88 210 ASN A CA 1
ATOM 1621 C C . ASN A 1 210 ? -16.221 34.212 0.751 1.00 51.88 210 ASN A C 1
ATOM 1623 O O . ASN A 1 210 ? -15.672 35.029 0.019 1.00 51.88 210 ASN A O 1
ATOM 1627 N N . ASN A 1 211 ? -15.981 34.163 2.068 1.00 52.75 211 ASN A N 1
ATOM 1628 C CA . ASN A 1 211 ? -15.097 35.102 2.761 1.00 52.75 211 ASN A CA 1
ATOM 1629 C C . ASN A 1 211 ? -13.614 34.828 2.452 1.00 52.75 211 ASN A C 1
ATOM 1631 O O . ASN A 1 211 ? -12.864 35.776 2.243 1.00 52.75 211 ASN A O 1
ATOM 1635 N N . ALA A 1 212 ? -13.185 33.563 2.363 1.00 52.00 212 ALA A N 1
ATOM 1636 C CA . ALA A 1 212 ? -11.809 33.220 1.984 1.00 52.00 212 ALA A CA 1
ATOM 1637 C C . ALA A 1 212 ? -11.539 33.413 0.480 1.00 52.00 212 ALA A C 1
ATOM 1639 O O . ALA A 1 212 ? -10.451 33.847 0.101 1.00 52.00 212 ALA A O 1
ATOM 1640 N N . ILE A 1 213 ? -12.547 33.179 -0.370 1.00 52.34 213 ILE A N 1
ATOM 1641 C CA . ILE A 1 213 ? -12.511 33.528 -1.799 1.00 52.34 213 ILE A CA 1
ATOM 1642 C C . ILE A 1 213 ? -12.382 35.053 -1.964 1.00 52.34 213 ILE A C 1
ATOM 1644 O O . ILE A 1 213 ? -11.501 35.516 -2.685 1.00 52.34 213 ILE A O 1
ATOM 1648 N N . ALA A 1 214 ? -13.196 35.843 -1.253 1.00 52.81 214 ALA A N 1
ATOM 1649 C CA . ALA A 1 214 ? -13.130 37.308 -1.279 1.00 52.81 214 ALA A CA 1
ATOM 1650 C C . ALA A 1 214 ? -11.829 37.876 -0.676 1.00 52.81 214 ALA A C 1
ATOM 1652 O O . ALA A 1 214 ? -11.384 38.944 -1.088 1.00 52.81 214 ALA A O 1
ATOM 1653 N N . ALA A 1 215 ? -11.199 37.158 0.260 1.00 53.56 215 ALA A N 1
ATOM 1654 C CA . ALA A 1 215 ? -9.879 37.480 0.806 1.00 53.56 215 ALA A CA 1
ATOM 1655 C C . ALA A 1 215 ? -8.705 37.046 -0.100 1.00 53.56 215 ALA A C 1
ATOM 1657 O O . ALA A 1 215 ? -7.550 37.268 0.256 1.00 53.56 215 ALA A O 1
ATOM 1658 N N . GLY A 1 216 ? -8.971 36.428 -1.259 1.00 53.59 216 GLY A N 1
ATOM 1659 C CA . GLY A 1 216 ? -7.941 36.038 -2.227 1.00 53.59 216 GLY A CA 1
ATOM 1660 C C . GLY A 1 216 ? -7.095 34.825 -1.824 1.00 53.59 216 GLY A C 1
ATOM 1661 O O . GLY A 1 216 ? -6.042 34.609 -2.417 1.00 53.59 216 GLY A O 1
ATOM 1662 N N . LEU A 1 217 ? -7.542 34.013 -0.857 1.00 54.38 217 LEU A N 1
ATOM 1663 C CA . LEU A 1 217 ? -6.792 32.886 -0.271 1.00 54.38 217 LEU A CA 1
ATOM 1664 C C . LEU A 1 217 ? -6.760 31.633 -1.178 1.00 54.38 217 LEU A C 1
ATOM 1666 O O . LEU A 1 217 ? -6.957 30.509 -0.723 1.00 54.38 217 LEU A O 1
ATOM 1670 N N . SER A 1 218 ? -6.563 31.826 -2.484 1.00 52.62 218 SER A N 1
ATOM 1671 C CA . SER A 1 218 ? -6.531 30.778 -3.510 1.00 52.62 218 SER A CA 1
ATOM 1672 C C . SER A 1 218 ? -5.101 30.357 -3.840 1.00 52.62 218 SER A C 1
ATOM 1674 O O . SER A 1 218 ? -4.286 31.188 -4.233 1.00 52.62 218 SER A O 1
ATOM 1676 N N . SER A 1 219 ? -4.815 29.051 -3.818 1.00 49.47 219 SER A N 1
ATOM 1677 C CA . SER A 1 219 ? -3.545 28.501 -4.324 1.00 49.47 219 SER A CA 1
ATOM 1678 C C . SER A 1 219 ? -3.432 28.493 -5.861 1.00 49.47 219 SER A C 1
ATOM 1680 O O . SER A 1 219 ? -2.452 27.986 -6.410 1.00 49.47 219 SER A O 1
ATOM 1682 N N . PHE A 1 220 ? -4.443 29.006 -6.571 1.00 49.00 220 PHE A N 1
ATOM 1683 C CA . PHE A 1 220 ? -4.505 29.089 -8.031 1.00 49.00 220 PHE A CA 1
ATOM 1684 C C . PHE A 1 220 ? -4.500 30.552 -8.484 1.00 49.00 220 PHE A C 1
ATOM 1686 O O . PHE A 1 220 ? -5.352 31.338 -8.071 1.00 49.00 220 PHE A O 1
ATOM 1693 N N . GLN A 1 221 ? -3.557 30.896 -9.369 1.00 44.53 221 GLN A N 1
ATOM 1694 C CA . GLN A 1 221 ? -3.307 32.266 -9.849 1.00 44.53 221 GLN A CA 1
ATOM 1695 C C . GLN A 1 221 ? -4.426 32.838 -10.740 1.00 44.53 221 GLN A C 1
ATOM 1697 O O . GLN A 1 221 ? -4.486 34.048 -10.956 1.00 44.53 221 GLN A O 1
ATOM 1702 N N . HIS A 1 222 ? -5.297 31.984 -11.283 1.00 50.09 222 HIS A N 1
ATOM 1703 C CA . HIS A 1 222 ? -6.399 32.350 -12.175 1.00 50.09 222 HIS A CA 1
ATOM 1704 C C . HIS A 1 222 ? -7.664 31.570 -11.800 1.00 50.09 222 HIS A C 1
ATOM 1706 O O . HIS A 1 222 ? -7.576 30.434 -11.333 1.00 50.09 222 HIS A O 1
ATOM 1712 N N . ALA A 1 223 ? -8.836 32.159 -12.056 1.00 45.94 223 ALA A N 1
ATOM 1713 C CA . ALA A 1 223 ? -10.119 31.504 -11.825 1.00 45.94 223 ALA A CA 1
ATOM 1714 C C . ALA A 1 223 ? -10.260 30.243 -12.693 1.00 45.94 223 ALA A C 1
ATOM 1716 O O . ALA A 1 223 ? -10.161 30.300 -13.922 1.00 45.94 223 ALA A O 1
ATOM 1717 N N . THR A 1 224 ? -10.492 29.095 -12.056 1.00 47.34 224 THR A N 1
ATOM 1718 C CA . THR A 1 224 ? -10.604 27.810 -12.752 1.00 47.34 224 THR A CA 1
ATOM 1719 C C . THR A 1 224 ? -11.955 27.676 -13.465 1.00 47.34 224 THR A C 1
ATOM 1721 O O . THR A 1 224 ? -12.950 28.316 -13.114 1.00 47.34 224 THR A O 1
ATOM 1724 N N . HIS A 1 225 ? -12.031 26.789 -14.464 1.00 41.50 225 HIS A N 1
ATOM 1725 C CA . HIS A 1 225 ? -13.276 26.494 -15.192 1.00 41.50 225 HIS A CA 1
ATOM 1726 C C . HIS A 1 225 ? -14.430 26.064 -14.257 1.00 41.50 225 HIS A C 1
ATOM 1728 O O . HIS A 1 225 ? -15.602 26.229 -14.589 1.00 41.50 225 HIS A O 1
ATOM 1734 N N . HIS A 1 226 ? -14.115 25.539 -13.068 1.00 40.03 226 HIS A N 1
ATOM 1735 C CA . HIS A 1 226 ? -15.106 25.154 -12.065 1.00 40.03 226 HIS A CA 1
ATOM 1736 C C . HIS A 1 226 ? -15.681 26.343 -11.289 1.00 40.03 226 HIS A C 1
ATOM 1738 O O . HIS A 1 226 ? -16.893 26.363 -11.079 1.00 40.03 226 HIS A O 1
ATOM 1744 N N . GLN A 1 227 ? -14.882 27.368 -10.965 1.00 41.66 227 GLN A N 1
ATOM 1745 C CA . GLN A 1 227 ? -15.398 28.598 -10.349 1.00 41.66 227 GLN A CA 1
ATOM 1746 C C . GLN A 1 227 ? -16.432 29.290 -11.245 1.00 41.66 227 GLN A C 1
ATOM 1748 O O . GLN A 1 227 ? -17.494 29.683 -10.765 1.00 41.66 227 GLN A O 1
ATOM 1753 N N . LYS A 1 228 ? -16.169 29.377 -12.559 1.00 48.50 228 LYS A N 1
ATOM 1754 C CA . LYS A 1 228 ? -17.120 29.971 -13.513 1.00 48.50 228 LYS A CA 1
ATOM 1755 C C . LYS A 1 228 ? -18.456 29.221 -13.513 1.00 48.50 228 LYS A C 1
ATOM 1757 O O . LYS A 1 228 ? -19.497 29.853 -13.379 1.00 48.50 228 LYS A O 1
ATOM 1762 N N . LEU A 1 229 ? -18.420 27.886 -13.562 1.00 43.81 229 LEU A N 1
ATOM 1763 C CA . LEU A 1 229 ? -19.623 27.049 -13.536 1.00 43.81 229 LEU A CA 1
ATOM 1764 C C . LEU A 1 229 ? -20.419 27.155 -12.226 1.00 43.81 229 LEU A C 1
ATOM 1766 O O . LEU A 1 229 ? -21.647 27.125 -12.274 1.00 43.81 229 LEU A O 1
ATOM 1770 N N . ASP A 1 230 ? -19.768 27.254 -11.062 1.00 41.94 230 ASP A N 1
ATOM 1771 C CA . ASP A 1 230 ? -20.497 27.318 -9.785 1.00 41.94 230 ASP A CA 1
ATOM 1772 C C . ASP A 1 230 ? -21.084 28.714 -9.512 1.00 41.94 230 ASP A C 1
ATOM 1774 O O . ASP A 1 230 ? -22.180 28.823 -8.962 1.00 41.94 230 ASP A O 1
ATOM 1778 N N . VAL A 1 231 ? -20.428 29.779 -9.994 1.00 48.56 231 VAL A N 1
ATOM 1779 C CA . VAL A 1 231 ? -20.984 31.146 -10.006 1.00 48.56 231 VAL A CA 1
ATOM 1780 C C . VAL A 1 231 ? -22.125 31.282 -11.023 1.00 48.56 231 VAL A C 1
ATOM 1782 O O . VAL A 1 231 ? -23.135 31.908 -10.713 1.00 48.56 231 VAL A O 1
ATOM 1785 N N . GLU A 1 232 ? -22.023 30.656 -12.202 1.00 50.94 232 GLU A N 1
ATOM 1786 C CA . GLU A 1 232 ? -23.114 30.601 -13.192 1.00 50.94 232 GLU A CA 1
ATOM 1787 C C . GLU A 1 232 ? -24.341 29.832 -12.671 1.00 50.94 232 GLU A C 1
ATOM 1789 O O . GLU A 1 232 ? -25.473 30.203 -12.978 1.00 50.94 232 GLU A O 1
ATOM 1794 N N . ARG A 1 233 ? -24.140 28.796 -11.845 1.00 46.50 233 ARG A N 1
ATOM 1795 C CA . ARG A 1 233 ? -25.224 28.050 -11.176 1.00 46.50 233 ARG A CA 1
ATOM 1796 C C . ARG A 1 233 ? -25.818 28.784 -9.978 1.00 46.50 233 ARG A C 1
ATOM 1798 O O . ARG A 1 233 ? -27.020 28.689 -9.740 1.00 46.50 233 ARG A O 1
ATOM 1805 N N . HIS A 1 234 ? -24.989 29.490 -9.212 1.00 49.72 234 HIS A N 1
ATOM 1806 C CA . HIS A 1 234 ? -25.386 30.129 -7.959 1.00 49.72 234 HIS A CA 1
ATOM 1807 C C . HIS A 1 234 ? -24.841 31.567 -7.861 1.00 49.72 234 HIS A C 1
ATOM 1809 O O . HIS A 1 234 ? -23.938 31.825 -7.059 1.00 49.72 234 HIS A O 1
ATOM 1815 N N . PRO A 1 235 ? -25.416 32.543 -8.599 1.00 49.00 235 PRO A N 1
ATOM 1816 C CA . PRO A 1 235 ? -24.886 33.912 -8.676 1.00 49.00 235 PRO A CA 1
ATOM 1817 C C . PRO A 1 235 ? -24.696 34.612 -7.319 1.00 49.00 235 PRO A C 1
ATOM 1819 O O . PRO A 1 235 ? -23.821 35.467 -7.171 1.00 49.00 235 PRO A O 1
ATOM 1822 N N . GLY A 1 236 ? -25.478 34.225 -6.303 1.00 48.50 236 GLY A N 1
ATOM 1823 C CA . GLY A 1 236 ? -25.371 34.738 -4.934 1.00 48.50 236 GLY A CA 1
ATOM 1824 C C . GLY A 1 236 ? -24.086 34.349 -4.186 1.00 48.50 236 GLY A C 1
ATOM 1825 O O . GLY A 1 236 ? -23.663 35.110 -3.319 1.00 48.50 236 GLY A O 1
ATOM 1826 N N . LYS A 1 237 ? -23.414 33.239 -4.544 1.00 46.19 237 LYS A N 1
ATOM 1827 C CA . LYS A 1 237 ? -22.161 32.792 -3.889 1.00 46.19 237 LYS A CA 1
ATOM 1828 C C . LYS A 1 237 ? -20.976 33.745 -4.102 1.00 46.19 237 LYS A C 1
ATOM 1830 O O . LYS A 1 237 ? -19.972 33.646 -3.409 1.00 46.19 237 LYS A O 1
ATOM 1835 N N . SER A 1 238 ? -21.092 34.688 -5.038 1.00 42.53 238 SER A N 1
ATOM 1836 C CA . SER A 1 238 ? -20.078 35.720 -5.299 1.00 42.53 238 SER A CA 1
ATOM 1837 C C . SER A 1 238 ? -19.972 36.797 -4.206 1.00 42.53 238 SER A C 1
ATOM 1839 O O . SER A 1 238 ? -19.046 37.606 -4.241 1.00 42.53 238 SER A O 1
ATOM 1841 N N . LYS A 1 239 ? -20.908 36.842 -3.246 1.00 46.19 239 LYS A N 1
ATOM 1842 C CA . LYS A 1 239 ? -20.955 37.868 -2.193 1.00 46.19 239 LYS A CA 1
ATOM 1843 C C . LYS A 1 239 ? -20.430 37.323 -0.854 1.00 46.19 239 LYS A C 1
ATOM 1845 O O . LYS A 1 239 ? -20.835 36.224 -0.462 1.00 46.19 239 LYS A O 1
ATOM 1850 N N . PRO A 1 240 ? -19.570 38.069 -0.130 1.00 45.72 240 PRO A N 1
ATOM 1851 C CA . PRO A 1 240 ? -19.106 37.667 1.196 1.00 45.72 240 PRO A CA 1
ATOM 1852 C C . PRO A 1 240 ? -20.271 37.671 2.192 1.00 45.72 240 PRO A C 1
ATOM 1854 O O . PRO A 1 240 ? -21.094 38.588 2.192 1.00 45.72 240 PRO A O 1
ATOM 1857 N N . THR A 1 241 ? -20.330 36.654 3.048 1.00 47.28 241 THR A N 1
ATOM 1858 C CA . THR A 1 241 ? -21.359 36.505 4.091 1.00 47.28 241 THR A CA 1
ATOM 1859 C C . THR A 1 241 ? -20.953 37.157 5.415 1.00 47.28 241 THR A C 1
ATOM 1861 O O . THR A 1 241 ? -21.794 37.349 6.286 1.00 47.28 241 THR A O 1
ATOM 1864 N N . GLY A 1 242 ? -19.687 37.563 5.571 1.00 55.28 242 GLY A N 1
ATOM 1865 C CA . GLY A 1 242 ? -19.218 38.335 6.723 1.00 55.28 242 GLY A CA 1
ATOM 1866 C C . GLY A 1 242 ? -17.822 38.932 6.526 1.00 55.28 242 GLY A C 1
ATOM 1867 O O . GLY A 1 242 ? -17.171 38.705 5.510 1.00 55.28 242 GLY A O 1
ATOM 1868 N N . LYS A 1 243 ? -17.344 39.703 7.516 1.00 46.66 243 LYS A N 1
ATOM 1869 C CA . LYS A 1 243 ? -15.988 40.296 7.507 1.00 46.66 243 LYS A CA 1
ATOM 1870 C C . LYS A 1 243 ? -14.875 39.365 8.015 1.00 46.66 243 LYS A C 1
ATOM 1872 O O . LYS A 1 243 ? -13.711 39.664 7.776 1.00 46.66 243 LYS A O 1
ATOM 1877 N N . LYS A 1 244 ? -15.198 38.289 8.745 1.00 51.44 244 LYS A N 1
ATOM 1878 C CA . LYS A 1 244 ? -14.211 37.368 9.342 1.00 51.44 244 LYS A CA 1
ATOM 1879 C C . LYS A 1 244 ? -14.066 36.073 8.530 1.00 51.44 244 LYS A C 1
ATOM 1881 O O . LYS A 1 244 ? -15.035 35.574 7.956 1.00 51.44 244 LYS A O 1
ATOM 1886 N N . VAL A 1 245 ? -12.851 35.523 8.527 1.00 48.50 245 VAL A N 1
ATOM 1887 C CA . VAL A 1 245 ? -12.491 34.219 7.940 1.00 48.50 245 VAL A CA 1
ATOM 1888 C C . VAL A 1 245 ? -12.413 33.180 9.065 1.00 48.50 245 VAL A C 1
ATOM 1890 O O . VAL A 1 245 ? -11.786 33.432 10.097 1.00 48.50 245 VAL A O 1
ATOM 1893 N N . ARG A 1 246 ? -13.070 32.028 8.892 1.00 50.59 246 ARG A N 1
ATOM 1894 C CA . ARG A 1 246 ? -13.180 30.977 9.924 1.00 50.59 246 ARG A CA 1
ATOM 1895 C C . ARG A 1 246 ? -11.893 30.155 10.004 1.00 50.59 246 ARG A C 1
ATOM 1897 O O . ARG A 1 246 ? -11.171 30.081 9.017 1.00 50.59 246 ARG A O 1
ATOM 1904 N N . ALA A 1 247 ? -11.640 29.472 11.124 1.00 47.78 247 ALA A N 1
ATOM 1905 C CA . ALA A 1 247 ? -10.463 28.602 11.278 1.00 47.78 247 ALA A CA 1
ATOM 1906 C C . ALA A 1 247 ? -10.366 27.541 10.159 1.00 47.78 247 ALA A C 1
ATOM 1908 O O . ALA A 1 247 ? -9.331 27.429 9.508 1.00 47.78 247 ALA A O 1
ATOM 1909 N N . LYS A 1 248 ? -11.491 26.881 9.828 1.00 44.34 248 LYS A N 1
ATOM 1910 C CA . LYS A 1 248 ? -11.619 25.932 8.699 1.00 44.34 248 LYS A CA 1
ATOM 1911 C C . LYS A 1 248 ? -11.386 26.539 7.300 1.00 44.34 248 LYS A C 1
ATOM 1913 O O . LYS A 1 248 ? -11.351 25.797 6.326 1.00 44.34 248 LYS A O 1
ATOM 1918 N N . ASP A 1 249 ? -11.238 27.860 7.187 1.00 45.94 249 ASP A N 1
ATOM 1919 C CA . ASP A 1 249 ? -10.997 28.567 5.925 1.00 45.94 249 ASP A CA 1
ATOM 1920 C C . ASP A 1 249 ? -9.612 29.271 5.872 1.00 45.94 249 ASP A C 1
ATOM 1922 O O . ASP A 1 249 ? -9.349 30.013 4.924 1.00 45.94 249 ASP A O 1
ATOM 1926 N N . ARG A 1 250 ? -8.737 29.094 6.879 1.00 54.62 250 ARG A N 1
ATOM 1927 C CA . ARG A 1 250 ? -7.377 29.675 6.898 1.00 54.62 250 ARG A CA 1
ATOM 1928 C C . ARG A 1 250 ? -6.358 28.745 6.208 1.00 54.62 250 ARG A C 1
ATOM 1930 O O . ARG A 1 250 ? -6.469 27.529 6.361 1.00 54.62 250 ARG A O 1
ATOM 1937 N N . PRO A 1 251 ? -5.361 29.279 5.475 1.00 52.84 251 PRO A N 1
ATOM 1938 C CA . PRO A 1 251 ? -4.285 28.474 4.894 1.00 52.84 251 PRO A CA 1
ATOM 1939 C C . PRO A 1 251 ? -3.327 27.953 5.976 1.00 52.84 251 PRO A C 1
ATOM 1941 O O . PRO A 1 251 ? -2.942 28.701 6.873 1.00 52.84 251 PRO A O 1
ATOM 1944 N N . LEU A 1 252 ? -2.898 26.693 5.861 1.00 58.62 252 LEU A N 1
ATOM 1945 C CA . LEU A 1 252 ? -1.823 26.128 6.681 1.00 58.62 252 LEU A CA 1
ATOM 1946 C C . LEU A 1 252 ? -0.467 26.619 6.150 1.00 58.62 252 LEU A C 1
ATOM 1948 O O . LEU A 1 252 ? -0.193 26.498 4.957 1.00 58.62 252 LEU A O 1
ATOM 1952 N N . ALA A 1 253 ? 0.379 27.174 7.022 1.00 57.78 253 ALA A N 1
ATOM 1953 C CA . ALA A 1 253 ? 1.570 27.936 6.619 1.00 57.78 253 ALA A CA 1
ATOM 1954 C C . ALA A 1 253 ? 2.549 27.164 5.708 1.00 57.78 253 ALA A C 1
ATOM 1956 O O . ALA A 1 253 ? 3.146 27.752 4.809 1.00 57.78 253 ALA A O 1
ATOM 1957 N N . ASN A 1 254 ? 2.665 25.848 5.907 1.00 58.62 254 ASN A N 1
ATOM 1958 C CA . ASN A 1 254 ? 3.643 24.990 5.232 1.00 58.62 254 ASN A CA 1
ATOM 1959 C C . ASN A 1 254 ? 3.068 24.188 4.042 1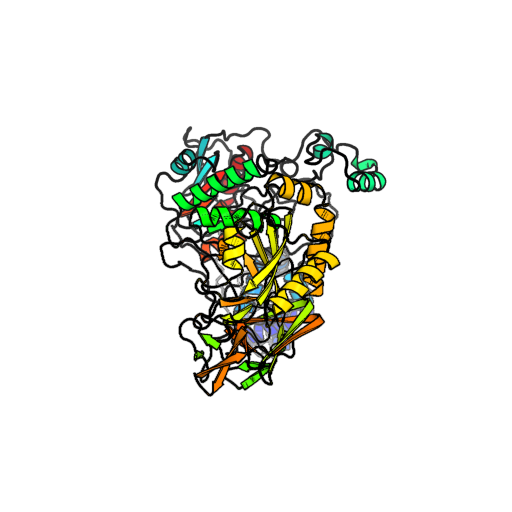.00 58.62 254 ASN A C 1
ATOM 1961 O O . ASN A 1 254 ? 3.801 23.413 3.433 1.00 58.62 254 ASN A O 1
ATOM 1965 N N . ASP A 1 255 ? 1.788 24.356 3.682 1.00 57.47 255 ASP A N 1
ATOM 1966 C CA . ASP A 1 255 ? 1.150 23.632 2.558 1.00 57.47 255 ASP A CA 1
ATOM 1967 C C . ASP A 1 255 ? 1.373 24.293 1.175 1.00 57.47 255 ASP A C 1
ATOM 1969 O O . ASP A 1 255 ? 0.812 23.846 0.173 1.00 57.47 255 ASP A O 1
ATOM 1973 N N . PHE A 1 256 ? 2.177 25.364 1.112 1.00 62.72 256 PHE A N 1
ATOM 1974 C CA . PHE A 1 256 ? 2.345 26.219 -0.076 1.00 62.72 256 PHE A CA 1
ATOM 1975 C C . PHE A 1 256 ? 3.816 26.557 -0.393 1.00 62.72 256 PHE A C 1
ATOM 1977 O O . PHE A 1 256 ? 4.119 27.639 -0.900 1.00 62.72 256 PHE A O 1
ATOM 1984 N N . VAL A 1 257 ? 4.733 25.640 -0.083 1.00 64.94 257 VAL A N 1
ATOM 1985 C CA . VAL A 1 257 ? 6.176 25.757 -0.372 1.00 64.94 257 VAL A CA 1
ATOM 1986 C C . VAL A 1 257 ? 6.522 25.230 -1.779 1.00 64.94 257 VAL A C 1
ATOM 1988 O O . VAL A 1 257 ? 5.668 24.673 -2.471 1.00 64.94 257 VAL A O 1
ATOM 1991 N N . THR A 1 258 ? 7.763 25.420 -2.248 1.00 70.81 258 THR A N 1
ATOM 1992 C CA . THR A 1 258 ? 8.237 24.732 -3.470 1.00 70.81 258 THR A CA 1
ATOM 1993 C C . THR A 1 258 ? 8.591 23.278 -3.160 1.00 70.81 258 THR A C 1
ATOM 1995 O O . THR A 1 258 ? 8.782 22.925 -1.996 1.00 70.81 258 THR A O 1
ATOM 1998 N N . ASP A 1 259 ? 8.699 22.431 -4.184 1.00 68.25 259 ASP A N 1
ATOM 1999 C CA . ASP A 1 259 ? 9.041 21.017 -3.991 1.00 68.25 259 ASP A CA 1
ATOM 2000 C C . ASP A 1 259 ? 10.432 20.856 -3.342 1.00 68.25 259 ASP A C 1
ATOM 2002 O O . ASP A 1 259 ? 10.610 20.009 -2.473 1.00 68.25 259 ASP A O 1
ATOM 2006 N N . GLU A 1 260 ? 11.396 21.726 -3.669 1.00 75.06 260 GLU A N 1
ATOM 2007 C CA . GLU A 1 260 ? 12.742 21.721 -3.074 1.00 75.06 260 GLU A CA 1
ATOM 2008 C C . GLU A 1 260 ? 12.749 22.145 -1.595 1.00 75.06 260 GLU A C 1
ATOM 2010 O O . GLU A 1 260 ? 13.525 21.619 -0.795 1.00 75.06 260 GLU A O 1
ATOM 2015 N N . GLU A 1 261 ? 11.884 23.089 -1.214 1.00 79.25 261 GLU A N 1
ATOM 2016 C CA . GLU A 1 261 ? 11.722 23.516 0.180 1.00 79.25 261 GLU A CA 1
ATOM 2017 C C . GLU A 1 261 ? 10.911 22.488 0.987 1.00 79.25 261 GLU A C 1
ATOM 2019 O O . GLU A 1 261 ? 11.200 22.256 2.161 1.00 79.25 261 GLU A O 1
ATOM 2024 N N . PHE A 1 262 ? 9.957 21.796 0.357 1.00 80.81 262 PHE A N 1
ATOM 2025 C CA . PHE A 1 262 ? 9.270 20.658 0.967 1.00 80.81 262 PHE A CA 1
ATOM 2026 C C . PHE A 1 262 ? 10.229 19.487 1.212 1.00 80.81 262 PHE A C 1
ATOM 2028 O O . PHE A 1 262 ? 10.230 18.923 2.302 1.00 80.81 262 PHE A O 1
ATOM 2035 N N . ASP A 1 263 ? 11.109 19.176 0.257 1.00 82.25 263 ASP A N 1
ATOM 2036 C CA . ASP A 1 263 ? 12.185 18.192 0.424 1.00 82.25 263 ASP A CA 1
ATOM 2037 C C . ASP A 1 263 ? 13.141 18.579 1.570 1.00 82.25 263 ASP A C 1
ATOM 2039 O O . ASP A 1 263 ? 13.503 17.729 2.389 1.00 82.25 263 ASP A O 1
ATOM 2043 N N . ARG A 1 264 ? 13.505 19.867 1.700 1.00 90.75 264 ARG A N 1
ATOM 2044 C CA . ARG A 1 264 ? 14.296 20.377 2.840 1.00 90.75 264 ARG A CA 1
ATOM 2045 C C . ARG A 1 264 ? 13.577 20.162 4.177 1.00 90.75 264 ARG A C 1
ATOM 2047 O O . ARG A 1 264 ? 14.211 19.775 5.162 1.00 90.75 264 ARG A O 1
ATOM 2054 N N . LEU A 1 265 ? 12.272 20.422 4.222 1.00 85.38 265 LEU A N 1
ATOM 2055 C CA . LEU A 1 265 ? 11.448 20.250 5.418 1.00 85.38 265 LEU A CA 1
ATOM 2056 C C . LEU A 1 265 ? 11.285 18.770 5.794 1.00 85.38 265 LEU A C 1
ATOM 2058 O O . LEU A 1 265 ? 11.517 18.420 6.950 1.00 85.38 265 LEU A O 1
ATOM 2062 N N . LEU A 1 266 ? 10.992 17.887 4.832 1.00 86.06 266 LEU A N 1
ATOM 2063 C CA . LEU A 1 266 ? 10.922 16.434 5.042 1.00 86.06 266 LEU A CA 1
ATOM 2064 C C . LEU A 1 266 ? 12.235 15.866 5.586 1.00 86.06 266 LEU A C 1
ATOM 2066 O O . LEU A 1 266 ? 12.220 15.022 6.486 1.00 86.06 266 LEU A O 1
ATOM 2070 N N . ASP A 1 267 ? 13.369 16.352 5.078 1.00 89.50 267 ASP A N 1
ATOM 2071 C CA . ASP A 1 267 ? 14.687 15.953 5.559 1.00 89.50 267 ASP A CA 1
ATOM 2072 C C . ASP A 1 267 ? 14.911 16.329 7.030 1.00 89.50 267 ASP A C 1
ATOM 2074 O O . ASP A 1 267 ? 15.394 15.513 7.816 1.00 89.50 267 ASP A O 1
ATOM 2078 N N . ALA A 1 268 ? 14.522 17.545 7.415 1.00 91.44 268 ALA A N 1
ATOM 2079 C CA . ALA A 1 268 ? 14.655 18.034 8.782 1.00 91.44 268 ALA A CA 1
ATOM 2080 C C . ALA A 1 268 ? 13.684 17.333 9.750 1.00 91.44 268 ALA A C 1
ATOM 2082 O O . ALA A 1 268 ? 14.105 16.843 10.800 1.00 91.44 268 ALA A O 1
ATOM 2083 N N . TRP A 1 269 ? 12.402 17.219 9.384 1.00 93.06 269 TRP A N 1
ATOM 2084 C CA . TRP A 1 269 ? 11.366 16.587 10.205 1.00 93.06 269 TRP A CA 1
ATOM 2085 C C . TRP A 1 269 ? 11.668 15.108 10.475 1.00 93.06 269 TRP A C 1
ATOM 2087 O O . TRP A 1 269 ? 11.666 14.673 11.629 1.00 93.06 269 TRP A O 1
ATOM 2097 N N . PHE A 1 270 ? 11.980 14.324 9.438 1.00 94.25 270 PHE A N 1
ATOM 2098 C CA . PHE A 1 270 ? 12.255 12.894 9.608 1.00 94.25 270 PHE A CA 1
ATOM 2099 C C . PHE A 1 270 ? 13.641 12.630 10.211 1.00 94.25 270 PHE A C 1
ATOM 2101 O O . PHE A 1 270 ? 13.794 11.658 10.954 1.00 94.25 270 PHE A O 1
ATOM 2108 N N . GLY A 1 271 ? 14.616 13.520 9.994 1.00 93.94 271 GLY A N 1
ATOM 2109 C CA . GLY A 1 271 ? 15.881 13.513 10.729 1.00 93.94 271 GLY A CA 1
ATOM 2110 C C . GLY A 1 271 ? 15.668 13.706 12.232 1.00 93.94 271 GLY A C 1
ATOM 2111 O O . GLY A 1 271 ? 16.175 12.923 13.036 1.00 93.94 271 GLY A O 1
ATOM 2112 N N . ASN A 1 272 ? 14.840 14.679 12.623 1.00 93.94 272 ASN A N 1
ATOM 2113 C CA . ASN A 1 272 ? 14.473 14.914 14.019 1.00 93.94 272 ASN A CA 1
ATOM 2114 C C . ASN A 1 272 ? 13.685 13.746 14.637 1.00 93.94 272 ASN A C 1
ATOM 2116 O O . ASN A 1 272 ? 14.031 13.312 15.736 1.00 93.94 272 ASN A O 1
ATOM 2120 N N . MET A 1 273 ? 12.711 13.159 13.926 1.00 93.75 273 MET A N 1
ATOM 2121 C CA . MET A 1 273 ? 12.034 11.926 14.371 1.00 93.75 273 MET A CA 1
ATOM 2122 C C . MET A 1 273 ? 13.032 10.790 14.635 1.00 93.75 273 MET A C 1
ATOM 2124 O O . MET A 1 273 ? 13.005 10.157 15.693 1.00 93.75 273 MET A O 1
ATOM 2128 N N . ALA A 1 274 ? 13.928 10.529 13.680 1.00 93.38 274 ALA A N 1
ATOM 2129 C CA . ALA A 1 274 ? 14.905 9.452 13.774 1.00 93.38 274 ALA A CA 1
ATOM 2130 C C . ALA A 1 274 ? 15.912 9.654 14.912 1.00 93.38 274 ALA A C 1
ATOM 2132 O O . ALA A 1 274 ? 16.347 8.670 15.516 1.00 93.38 274 ALA A O 1
ATOM 2133 N N . ARG A 1 275 ? 16.260 10.910 15.206 1.00 94.62 275 ARG A N 1
ATOM 2134 C CA . ARG A 1 275 ? 17.204 11.316 16.252 1.00 94.62 275 ARG A CA 1
ATOM 2135 C C . ARG A 1 275 ? 16.706 11.002 17.666 1.00 94.62 275 ARG A C 1
ATOM 2137 O O . ARG A 1 275 ? 17.525 10.632 18.502 1.00 94.62 275 ARG A O 1
ATOM 2144 N N . VAL A 1 276 ? 15.398 11.118 17.924 1.00 94.25 276 VAL A N 1
ATOM 2145 C CA . VAL A 1 276 ? 14.823 10.996 19.284 1.00 94.25 276 VAL A CA 1
ATOM 2146 C C . VAL A 1 276 ? 14.073 9.683 19.552 1.00 94.25 276 VAL A C 1
ATOM 2148 O O . VAL A 1 276 ? 14.007 9.248 20.699 1.00 94.25 276 VAL A O 1
ATOM 2151 N N . LEU A 1 277 ? 13.529 9.024 18.521 1.00 95.00 277 LEU A N 1
ATOM 2152 C CA . LEU A 1 277 ? 12.814 7.744 18.649 1.00 95.00 277 LEU A CA 1
ATOM 2153 C C . LEU A 1 277 ? 13.772 6.588 19.003 1.00 95.00 277 LEU A C 1
ATOM 2155 O O . LEU A 1 277 ? 14.775 6.387 18.312 1.00 95.00 277 LEU A O 1
ATOM 2159 N N . GLU A 1 278 ? 13.460 5.771 20.014 1.00 91.50 278 GLU A N 1
ATOM 2160 C CA . GLU A 1 278 ? 14.258 4.573 20.339 1.00 91.50 278 GLU A CA 1
ATOM 2161 C C . GLU A 1 278 ? 14.330 3.570 19.154 1.00 91.50 278 GLU A C 1
ATOM 2163 O O . GLU A 1 278 ? 13.336 3.362 18.449 1.00 91.50 278 GLU A O 1
ATOM 2168 N N . PRO A 1 279 ? 15.464 2.872 18.936 1.00 87.38 279 PRO A N 1
ATOM 2169 C CA . PRO A 1 279 ? 15.549 1.758 17.982 1.00 87.38 279 PRO A CA 1
ATOM 2170 C C . PRO A 1 279 ? 14.508 0.650 18.241 1.00 87.38 279 PRO A C 1
ATOM 2172 O O . PRO A 1 279 ? 14.237 0.293 19.387 1.00 87.38 279 PRO A O 1
ATOM 2175 N N . GLY A 1 280 ? 13.938 0.075 17.175 1.00 71.69 280 GLY A N 1
ATOM 2176 C CA . GLY A 1 280 ? 12.913 -0.982 17.255 1.00 71.69 280 GLY A CA 1
ATOM 2177 C C . GLY A 1 280 ? 11.490 -0.515 17.595 1.00 71.69 280 GLY A C 1
ATOM 2178 O O . GLY A 1 280 ? 10.575 -1.341 17.641 1.00 71.69 280 GLY A O 1
ATOM 2179 N N . ARG A 1 281 ? 11.274 0.787 17.828 1.00 85.25 281 ARG A N 1
ATOM 2180 C CA . ARG A 1 281 ? 9.940 1.370 18.047 1.00 85.25 281 ARG A CA 1
ATOM 2181 C C . ARG A 1 281 ? 9.220 1.707 16.740 1.00 85.25 281 ARG A C 1
ATOM 2183 O O . ARG A 1 281 ? 9.840 1.841 15.684 1.00 85.25 281 ARG A O 1
ATOM 2190 N N . GLY A 1 282 ? 7.898 1.832 16.820 1.00 76.12 282 GLY A N 1
ATOM 2191 C CA . GLY A 1 282 ? 7.044 2.211 15.694 1.00 76.12 282 GLY A CA 1
ATOM 2192 C C . GLY A 1 282 ? 6.992 3.722 15.450 1.00 76.12 282 GLY A C 1
ATOM 2193 O O . GLY A 1 282 ? 7.298 4.528 16.331 1.00 76.12 282 GLY A O 1
ATOM 2194 N N . PHE A 1 283 ? 6.547 4.099 14.252 1.00 84.94 283 PHE A N 1
ATOM 2195 C CA . PHE A 1 283 ? 6.087 5.452 13.950 1.00 84.94 283 PHE A CA 1
ATOM 2196 C C . PHE A 1 283 ? 4.885 5.400 12.999 1.00 84.94 283 PHE A C 1
ATOM 2198 O O . PHE A 1 283 ? 4.835 4.558 12.104 1.00 84.94 283 PHE A O 1
ATOM 2205 N N . TYR A 1 284 ? 3.940 6.318 13.181 1.00 75.56 284 TYR A N 1
ATOM 2206 C CA . TYR A 1 284 ? 2.784 6.522 12.314 1.00 75.56 284 TYR A CA 1
ATOM 2207 C C . TYR A 1 284 ? 2.880 7.927 11.721 1.00 75.56 284 TYR A C 1
ATOM 2209 O O . TYR A 1 284 ? 2.974 8.911 12.455 1.00 75.56 284 TYR A O 1
ATOM 2217 N N . CYS A 1 285 ? 2.882 8.009 10.393 1.00 77.06 285 CYS A N 1
ATOM 2218 C CA . CYS A 1 285 ? 2.928 9.257 9.642 1.00 77.06 285 CYS A CA 1
ATOM 2219 C C . CYS A 1 285 ? 1.668 9.334 8.775 1.00 77.06 285 CYS A C 1
ATOM 2221 O O . CYS A 1 285 ? 1.490 8.514 7.870 1.00 77.06 285 CYS A O 1
ATOM 2223 N N . TYR A 1 286 ? 0.768 10.263 9.089 1.00 62.94 286 TYR A N 1
ATOM 2224 C CA . TYR A 1 286 ? -0.432 10.503 8.288 1.00 62.94 286 TYR A CA 1
ATOM 2225 C C . TYR A 1 286 ? -0.060 11.303 7.027 1.00 62.94 286 TYR A C 1
ATOM 2227 O O . TYR A 1 286 ? 0.853 12.122 7.044 1.00 62.94 286 TYR A O 1
ATOM 2235 N N . GLY A 1 287 ? -0.755 11.054 5.916 1.00 60.03 287 GLY A N 1
ATOM 2236 C CA . GLY A 1 287 ? -0.440 11.664 4.623 1.00 60.03 287 GLY A CA 1
ATOM 2237 C C . GLY A 1 287 ? -1.587 11.554 3.622 1.00 60.03 287 GLY A C 1
ATOM 2238 O O . GLY A 1 287 ? -2.477 10.709 3.761 1.00 60.03 287 GLY A O 1
ATOM 2239 N N . GLY A 1 288 ? -1.562 12.393 2.587 1.00 53.38 288 GLY A N 1
ATOM 2240 C CA . GLY A 1 288 ? -2.365 12.201 1.382 1.00 53.38 288 GLY A CA 1
ATOM 2241 C C . GLY A 1 288 ? -1.748 11.153 0.447 1.00 53.38 288 GLY A C 1
ATOM 2242 O O . GLY A 1 288 ? -0.568 10.822 0.545 1.00 53.38 288 GLY A O 1
ATOM 2243 N N . TYR A 1 289 ? -2.526 10.656 -0.521 1.00 45.53 289 TYR A N 1
ATOM 2244 C CA . TYR A 1 289 ? -2.027 9.699 -1.525 1.00 45.53 289 TYR A CA 1
ATOM 2245 C C . TYR A 1 289 ? -0.807 10.239 -2.295 1.00 45.53 289 TYR A C 1
ATOM 2247 O O . TYR A 1 289 ? 0.135 9.498 -2.561 1.00 45.53 289 TYR A O 1
ATOM 2255 N N . ALA A 1 290 ? -0.798 11.539 -2.611 1.00 45.88 290 ALA A N 1
ATOM 2256 C CA . ALA A 1 290 ? 0.314 12.198 -3.299 1.00 45.88 290 ALA A CA 1
ATOM 2257 C C . ALA A 1 290 ? 1.644 12.090 -2.525 1.00 45.88 290 ALA A C 1
ATOM 2259 O O . ALA A 1 290 ? 2.707 11.985 -3.128 1.00 45.88 290 ALA A O 1
ATOM 2260 N N . ASN A 1 291 ? 1.588 12.044 -1.192 1.00 56.56 291 ASN A N 1
ATOM 2261 C CA . ASN A 1 291 ? 2.766 12.041 -0.327 1.00 56.56 291 ASN A CA 1
ATOM 2262 C C . ASN A 1 291 ? 3.498 10.688 -0.284 1.00 56.56 291 ASN A C 1
ATOM 2264 O O . ASN A 1 291 ? 4.645 10.628 0.161 1.00 56.56 291 ASN A O 1
ATOM 2268 N N . LEU A 1 292 ? 2.881 9.616 -0.802 1.00 53.53 292 LEU A N 1
ATOM 2269 C CA . LEU A 1 292 ? 3.489 8.283 -0.900 1.00 53.53 292 LEU A CA 1
ATOM 2270 C C . LEU A 1 292 ? 4.742 8.257 -1.794 1.00 53.53 292 LEU A C 1
ATOM 2272 O O . LEU A 1 292 ? 5.592 7.390 -1.606 1.00 53.53 292 LEU A O 1
ATOM 2276 N N . GLY A 1 293 ? 4.881 9.198 -2.736 1.00 53.78 293 GLY A N 1
ATOM 2277 C CA . GLY A 1 293 ? 6.116 9.376 -3.507 1.00 53.78 293 GLY A CA 1
ATOM 2278 C C . GLY A 1 293 ? 7.226 10.082 -2.719 1.00 53.78 293 GLY A C 1
ATOM 2279 O O . GLY A 1 293 ? 8.398 9.736 -2.859 1.00 53.78 293 GLY A O 1
ATOM 2280 N N . ASN A 1 294 ? 6.854 11.039 -1.866 1.00 65.25 294 ASN A N 1
ATOM 2281 C CA . ASN A 1 294 ? 7.781 12.012 -1.286 1.00 65.25 294 ASN A CA 1
ATOM 2282 C C . ASN A 1 294 ? 8.376 11.531 0.044 1.00 65.25 294 ASN A C 1
ATOM 2284 O O . ASN A 1 294 ? 9.547 11.770 0.313 1.00 65.25 294 ASN A O 1
ATOM 2288 N N . TYR A 1 295 ? 7.602 10.847 0.893 1.00 78.06 295 TYR A N 1
ATOM 2289 C CA . TYR A 1 295 ? 8.068 10.486 2.240 1.00 78.06 295 TYR A CA 1
ATOM 2290 C C . TYR A 1 295 ? 9.115 9.342 2.281 1.00 78.06 295 TYR A C 1
ATOM 2292 O O . TYR A 1 295 ? 10.090 9.468 3.031 1.00 78.06 295 TYR A O 1
ATOM 2300 N N . PRO A 1 296 ? 8.997 8.233 1.512 1.00 80.12 296 PRO A N 1
ATOM 2301 C CA . PRO A 1 296 ? 9.898 7.081 1.656 1.00 80.12 296 PRO A CA 1
ATOM 2302 C C . PRO A 1 296 ? 11.404 7.345 1.439 1.00 80.12 296 PRO A C 1
ATOM 2304 O O . PRO A 1 296 ? 12.193 6.739 2.170 1.00 80.12 296 PRO A O 1
ATOM 2307 N N . PRO A 1 297 ? 11.853 8.220 0.510 1.00 77.31 297 PRO A N 1
ATOM 2308 C CA . PRO A 1 297 ? 13.270 8.569 0.367 1.00 77.31 297 PRO A CA 1
ATOM 2309 C C . PRO A 1 297 ? 13.890 9.156 1.642 1.00 77.31 297 PRO A C 1
ATOM 2311 O O . PRO A 1 297 ? 14.967 8.718 2.054 1.00 77.31 297 PRO A O 1
ATOM 2314 N N . PHE A 1 298 ? 13.201 10.092 2.302 1.00 84.75 298 PHE A N 1
ATOM 2315 C CA . PHE A 1 298 ? 13.689 10.749 3.519 1.00 84.75 298 PHE A CA 1
ATOM 2316 C C . PHE A 1 298 ? 13.587 9.837 4.747 1.00 84.75 298 PHE A C 1
ATOM 2318 O O . PHE A 1 298 ? 14.532 9.768 5.532 1.00 84.75 298 PHE A O 1
ATOM 2325 N N . LEU A 1 299 ? 12.516 9.042 4.871 1.00 85.50 299 LEU A N 1
ATOM 2326 C CA . LEU A 1 299 ? 12.422 8.004 5.909 1.00 85.50 299 LEU A CA 1
ATOM 2327 C C . LEU A 1 299 ? 13.601 7.015 5.806 1.00 85.50 299 LEU A C 1
ATOM 2329 O O . LEU A 1 299 ? 14.308 6.777 6.788 1.00 85.50 299 LEU A O 1
ATOM 2333 N N . ARG A 1 300 ? 13.893 6.526 4.590 1.00 79.69 300 ARG A N 1
ATOM 2334 C CA . ARG A 1 300 ? 15.040 5.648 4.305 1.00 79.69 300 ARG A CA 1
ATOM 2335 C C . ARG A 1 300 ? 16.382 6.323 4.617 1.00 79.69 300 ARG A C 1
ATOM 2337 O O . ARG A 1 300 ? 17.262 5.668 5.171 1.00 79.69 300 ARG A O 1
ATOM 2344 N N . LYS A 1 301 ? 16.550 7.611 4.284 1.00 89.31 301 LYS A N 1
ATOM 2345 C CA . LYS A 1 301 ? 17.776 8.387 4.558 1.00 89.31 301 LYS A CA 1
ATOM 2346 C C . LYS A 1 301 ? 18.116 8.435 6.052 1.00 89.31 301 LYS A C 1
ATOM 2348 O O . LYS A 1 301 ? 19.291 8.351 6.399 1.00 89.31 301 LYS A O 1
ATOM 2353 N N . HIS A 1 302 ? 17.101 8.510 6.914 1.00 92.44 302 HIS A N 1
ATOM 2354 C CA . HIS A 1 302 ? 17.256 8.642 8.368 1.00 92.44 302 HIS A CA 1
ATOM 2355 C C . HIS A 1 302 ? 17.087 7.328 9.154 1.00 92.44 302 HIS A C 1
ATOM 2357 O O . HIS A 1 302 ? 17.035 7.342 10.381 1.00 92.44 302 HIS A O 1
ATOM 2363 N N . GLY A 1 303 ? 17.020 6.170 8.485 1.00 86.31 303 GLY A N 1
ATOM 2364 C CA . GLY A 1 303 ? 16.905 4.861 9.153 1.00 86.31 303 GLY A CA 1
ATOM 2365 C C . GLY A 1 303 ? 15.520 4.558 9.748 1.00 86.31 303 GLY A C 1
ATOM 2366 O O . GLY A 1 303 ? 15.379 3.675 10.599 1.00 86.31 303 GLY A O 1
ATOM 2367 N N . LEU A 1 304 ? 14.487 5.281 9.307 1.00 83.81 304 LEU A N 1
ATOM 2368 C CA . LEU A 1 304 ? 13.086 5.001 9.610 1.00 83.81 304 LEU A CA 1
ATOM 2369 C C . LEU A 1 304 ? 12.547 4.024 8.553 1.00 83.81 304 LEU A C 1
ATOM 2371 O O . LEU A 1 304 ? 12.267 4.404 7.416 1.00 83.81 304 LEU A O 1
ATOM 2375 N N . TYR A 1 305 ? 12.423 2.744 8.908 1.00 75.94 305 TYR A N 1
ATOM 2376 C CA . TYR A 1 305 ? 12.028 1.695 7.967 1.00 75.94 305 TYR A CA 1
ATOM 2377 C C . TYR A 1 305 ? 10.506 1.692 7.727 1.00 75.94 305 TYR A C 1
ATOM 2379 O O . TYR A 1 305 ? 9.702 1.058 8.411 1.00 75.94 305 TYR A O 1
ATOM 2387 N N . PHE A 1 306 ? 10.106 2.436 6.695 1.00 69.62 306 PHE A N 1
ATOM 2388 C CA . PHE A 1 306 ? 8.760 2.379 6.132 1.00 69.62 306 PHE A CA 1
ATOM 2389 C C . PHE A 1 306 ? 8.461 0.983 5.571 1.00 69.62 306 PHE A C 1
ATOM 2391 O O . PHE A 1 306 ? 9.224 0.473 4.747 1.00 69.62 306 PHE A O 1
ATOM 2398 N N . SER A 1 307 ? 7.324 0.392 5.948 1.00 55.72 307 SER A N 1
ATOM 2399 C CA . SER A 1 307 ? 6.859 -0.858 5.317 1.00 55.72 307 SER A CA 1
ATOM 2400 C C . SER A 1 307 ? 5.355 -1.162 5.410 1.00 55.72 307 SER A C 1
ATOM 2402 O O . SER A 1 307 ? 4.944 -2.227 4.958 1.00 55.72 307 SER A O 1
ATOM 2404 N N . GLN A 1 308 ? 4.506 -0.225 5.857 1.00 47.28 308 GLN A N 1
ATOM 2405 C CA . GLN A 1 308 ? 3.143 -0.104 5.310 1.00 47.28 308 GLN A CA 1
ATOM 2406 C C . GLN A 1 308 ? 2.576 1.313 5.417 1.00 47.28 308 GLN A C 1
ATOM 2408 O O . GLN A 1 308 ? 3.029 2.115 6.231 1.00 47.28 308 GLN A O 1
ATOM 2413 N N . ALA A 1 309 ? 1.538 1.578 4.623 1.00 51.03 309 ALA A N 1
ATOM 2414 C CA . ALA A 1 309 ? 0.587 2.659 4.850 1.00 51.03 309 ALA A CA 1
ATOM 2415 C C . ALA A 1 309 ? -0.742 2.049 5.325 1.00 51.03 309 ALA A C 1
ATOM 2417 O O . ALA A 1 309 ? -1.206 1.069 4.744 1.00 51.03 309 ALA A O 1
ATOM 2418 N N . ILE A 1 310 ? -1.345 2.623 6.367 1.00 49.38 310 ILE A N 1
ATOM 2419 C CA . ILE A 1 310 ? -2.650 2.204 6.903 1.00 49.38 310 ILE A CA 1
ATOM 2420 C C . ILE A 1 310 ? -3.743 3.032 6.228 1.00 49.38 310 ILE A C 1
ATOM 2422 O O . ILE A 1 310 ? -3.614 4.252 6.103 1.00 49.38 310 ILE A O 1
ATOM 2426 N N . VAL A 1 311 ? -4.825 2.385 5.789 1.00 46.94 311 VAL A N 1
ATOM 2427 C CA . VAL A 1 311 ? -5.921 3.074 5.095 1.00 46.94 311 VAL A CA 1
ATOM 2428 C C . VAL A 1 311 ? -6.995 3.468 6.105 1.00 46.94 311 VAL A C 1
ATOM 2430 O O . VAL A 1 311 ? -7.766 2.633 6.581 1.00 46.94 311 VAL A O 1
ATOM 2433 N N . TRP A 1 312 ? -7.063 4.765 6.412 1.00 48.94 312 TRP A N 1
ATOM 2434 C CA . TRP A 1 312 ? -8.185 5.342 7.151 1.00 48.94 312 TRP A CA 1
ATOM 2435 C C . TRP A 1 312 ? -9.391 5.511 6.219 1.00 48.94 312 TRP A C 1
ATOM 2437 O O . TRP A 1 312 ? -9.463 6.458 5.428 1.00 48.94 312 TRP A O 1
ATOM 2447 N N . ASP A 1 313 ? -10.332 4.576 6.325 1.00 47.94 313 ASP A N 1
ATOM 2448 C CA . ASP A 1 313 ? -11.588 4.584 5.584 1.00 47.94 313 ASP A CA 1
ATOM 2449 C C . ASP A 1 313 ? -12.569 5.602 6.183 1.00 47.94 313 ASP A C 1
ATOM 2451 O O . ASP A 1 313 ? -13.013 5.490 7.327 1.00 47.94 313 ASP A O 1
ATOM 2455 N N . LYS A 1 314 ? -12.884 6.637 5.400 1.00 37.66 314 LYS A N 1
ATOM 2456 C CA . LYS A 1 314 ? -13.770 7.733 5.799 1.00 37.66 314 LYS A CA 1
ATOM 2457 C C . LYS A 1 314 ? -15.163 7.427 5.275 1.00 37.66 314 LYS A C 1
ATOM 2459 O O . LYS A 1 314 ? -15.473 7.733 4.129 1.00 37.66 314 LYS A O 1
ATOM 2464 N N . LEU A 1 315 ? -15.998 6.889 6.160 1.00 32.53 315 LEU A N 1
ATOM 2465 C CA . LEU A 1 315 ? -17.329 6.316 5.902 1.00 32.53 315 LEU A CA 1
ATOM 2466 C C . LEU A 1 315 ? -18.379 7.248 5.236 1.00 32.53 315 LEU A C 1
ATOM 2468 O O . LEU A 1 315 ? -19.529 6.844 5.077 1.00 32.53 315 LEU A O 1
ATOM 2472 N N . HIS A 1 316 ? -18.034 8.482 4.841 1.00 32.62 316 HIS A N 1
ATOM 2473 C CA . HIS A 1 316 ? -18.908 9.438 4.145 1.00 32.62 316 HIS A CA 1
ATOM 2474 C C . HIS A 1 316 ? -18.187 10.082 2.933 1.00 32.62 316 HIS A C 1
ATOM 2476 O O . HIS A 1 316 ? -17.013 10.452 3.044 1.00 32.62 316 HIS A O 1
ATOM 2482 N N . PRO A 1 317 ? -18.858 10.256 1.774 1.00 26.17 317 PRO A N 1
ATOM 2483 C CA . PRO A 1 317 ? -18.206 10.617 0.512 1.00 26.17 317 PRO A CA 1
ATOM 2484 C C . PRO A 1 317 ? -17.817 12.102 0.393 1.00 26.17 317 PRO A C 1
ATOM 2486 O O . PRO A 1 317 ? -18.593 13.000 0.713 1.00 26.17 317 PRO A O 1
ATOM 2489 N N . VAL A 1 318 ? -16.646 12.370 -0.199 1.00 30.12 318 VAL A N 1
ATOM 2490 C CA . VAL A 1 318 ? -16.212 13.718 -0.617 1.00 30.12 318 VAL A CA 1
ATOM 2491 C C . VAL A 1 318 ? -16.337 13.840 -2.140 1.00 30.12 318 VAL A C 1
ATOM 2493 O O . VAL A 1 318 ? -15.562 13.247 -2.887 1.00 30.12 318 VAL A O 1
ATOM 2496 N N . LEU A 1 319 ? -17.329 14.598 -2.616 1.00 33.12 319 LEU A N 1
ATOM 2497 C CA . LEU A 1 319 ? -17.743 14.598 -4.025 1.00 33.12 319 LEU A CA 1
ATOM 2498 C C . LEU A 1 319 ? -17.062 15.673 -4.893 1.00 33.12 319 LEU A C 1
ATOM 2500 O O . LEU A 1 319 ? -17.651 16.701 -5.214 1.00 33.12 319 LEU A O 1
ATOM 2504 N N . THR A 1 320 ? -15.855 15.372 -5.377 1.00 25.25 320 THR A N 1
ATOM 2505 C CA . THR A 1 320 ? -15.251 15.999 -6.573 1.00 25.25 320 THR A CA 1
ATOM 2506 C C . THR A 1 320 ? -14.462 14.948 -7.366 1.00 25.25 320 THR A C 1
ATOM 2508 O O . THR A 1 320 ? -13.898 14.035 -6.769 1.00 25.25 320 THR A O 1
ATOM 2511 N N . ARG A 1 321 ? -14.461 15.043 -8.708 1.00 25.94 321 ARG A N 1
ATOM 2512 C CA . ARG A 1 321 ? -13.879 14.059 -9.661 1.00 25.94 321 ARG A CA 1
ATOM 2513 C C . ARG A 1 321 ? -12.452 13.636 -9.250 1.00 25.94 321 ARG A C 1
ATOM 2515 O O . ARG A 1 321 ? -11.626 14.509 -9.026 1.00 25.94 321 ARG A O 1
ATOM 2522 N N . LYS A 1 322 ? -12.216 12.347 -8.959 1.00 23.52 322 LYS A N 1
ATOM 2523 C CA . LYS A 1 322 ? -11.835 11.245 -9.887 1.00 23.52 322 LYS A CA 1
ATOM 2524 C C . LYS A 1 322 ? -10.445 11.438 -10.530 1.00 23.52 322 LYS A C 1
ATOM 2526 O O . LYS A 1 322 ? -10.163 12.530 -10.998 1.00 23.52 322 LYS A O 1
ATOM 2531 N N . ASP A 1 323 ? -9.567 10.430 -10.588 1.00 26.50 323 ASP A N 1
ATOM 2532 C CA . ASP A 1 323 ? -9.767 8.972 -10.427 1.00 26.50 323 ASP A CA 1
ATOM 2533 C C . ASP A 1 323 ? -8.879 8.327 -9.340 1.00 26.50 323 ASP A C 1
ATOM 2535 O O . ASP A 1 323 ? -7.737 8.734 -9.155 1.00 26.50 323 ASP A O 1
ATOM 2539 N N . PHE A 1 324 ? -9.370 7.264 -8.682 1.00 26.31 324 PHE A N 1
ATOM 2540 C CA . PHE A 1 324 ? -8.550 6.372 -7.845 1.00 26.31 324 PHE A CA 1
ATOM 2541 C C . PHE A 1 324 ? -8.950 4.892 -7.978 1.00 26.31 324 PHE A C 1
ATOM 2543 O O . PHE A 1 324 ? -10.085 4.506 -7.704 1.00 26.31 324 PHE A O 1
ATOM 2550 N N . LEU A 1 325 ? -7.960 4.071 -8.334 1.00 27.17 325 LEU A N 1
ATOM 2551 C CA . LEU A 1 325 ? -7.879 2.612 -8.208 1.00 27.17 325 LEU A CA 1
ATOM 2552 C C . LEU A 1 325 ? -6.402 2.314 -7.877 1.00 27.17 325 LEU A C 1
ATOM 2554 O O . LEU A 1 325 ? -5.529 2.872 -8.531 1.00 27.17 325 LEU A O 1
ATOM 2558 N N . GLY A 1 326 ? -6.033 1.485 -6.902 1.00 25.33 326 GLY A N 1
ATOM 2559 C CA . GLY A 1 326 ? -6.824 0.777 -5.892 1.00 25.33 326 GLY A CA 1
ATOM 2560 C C . GLY A 1 326 ? -5.888 0.156 -4.839 1.00 25.33 326 GLY A C 1
ATOM 2561 O O . GLY A 1 326 ? -4.727 0.549 -4.744 1.00 25.33 326 GLY A O 1
ATOM 2562 N N . CYS A 1 327 ? -6.362 -0.821 -4.059 1.00 32.22 327 CYS A N 1
ATOM 2563 C CA . CYS A 1 327 ? -5.535 -1.521 -3.065 1.00 32.22 327 CYS A CA 1
ATOM 2564 C C . CYS A 1 327 ? -4.364 -2.280 -3.720 1.00 32.22 327 CYS A C 1
ATOM 2566 O O . CYS A 1 327 ? -4.576 -3.078 -4.638 1.00 32.22 327 CYS A O 1
ATOM 2568 N N . PHE A 1 328 ? -3.154 -2.066 -3.203 1.00 36.66 328 PHE A N 1
ATOM 2569 C CA . PHE A 1 328 ? -1.888 -2.557 -3.751 1.00 36.66 328 PHE A CA 1
ATOM 2570 C C . PHE A 1 328 ? -1.269 -3.579 -2.782 1.00 36.66 328 PHE A C 1
ATOM 2572 O O . PHE A 1 328 ? -0.941 -3.213 -1.660 1.00 36.66 328 PHE A O 1
ATOM 2579 N N . GLU A 1 329 ? -1.067 -4.859 -3.085 1.00 38.03 329 GLU A N 1
ATOM 2580 C CA . GLU A 1 329 ? -1.647 -5.773 -4.088 1.00 38.03 329 GLU A CA 1
ATOM 2581 C C . GLU A 1 329 ? -1.745 -7.168 -3.370 1.00 38.03 329 GLU A C 1
ATOM 2583 O O . GLU A 1 329 ? -1.560 -7.221 -2.157 1.00 38.03 329 GLU A O 1
ATOM 2588 N N . LEU A 1 330 ? -2.096 -8.347 -3.901 1.00 43.88 330 LEU A N 1
ATOM 2589 C CA . LEU A 1 330 ? -1.701 -9.073 -5.120 1.00 43.88 330 LEU A CA 1
ATOM 2590 C C . LEU A 1 330 ? -2.770 -10.148 -5.388 1.00 43.88 330 LEU A C 1
ATOM 2592 O O . LEU A 1 330 ? -3.195 -10.823 -4.451 1.00 43.88 330 LEU A O 1
ATOM 2596 N N . CYS A 1 331 ? -3.238 -10.305 -6.634 1.00 68.81 331 CYS A N 1
ATOM 2597 C CA . CYS A 1 331 ? -4.558 -10.915 -6.858 1.00 68.81 331 CYS A CA 1
ATOM 2598 C C . CYS A 1 331 ? -4.653 -11.986 -7.968 1.00 68.81 331 CYS A C 1
ATOM 2600 O O . CYS A 1 331 ? -3.966 -11.903 -8.985 1.00 68.81 331 CYS A O 1
ATOM 2602 N N . GLN A 1 332 ? -5.564 -12.953 -7.780 1.00 78.50 332 GLN A N 1
ATOM 2603 C CA . GLN A 1 332 ? -5.877 -14.077 -8.687 1.00 78.50 332 GLN A CA 1
ATOM 2604 C C . GLN A 1 332 ? -7.405 -14.235 -8.891 1.00 78.50 332 GLN A C 1
ATOM 2606 O O . GLN A 1 332 ? -8.170 -13.783 -8.034 1.00 78.50 332 GLN A O 1
ATOM 2611 N N . PRO A 1 333 ? -7.896 -14.830 -9.998 1.00 86.88 333 PRO A N 1
ATOM 2612 C CA . PRO A 1 333 ? -9.332 -14.970 -10.257 1.00 86.88 333 PRO A CA 1
ATOM 2613 C C . PRO A 1 333 ? -10.002 -16.058 -9.384 1.00 86.88 333 PRO A C 1
ATOM 2615 O O . PRO A 1 333 ? -9.315 -16.856 -8.749 1.00 86.88 333 PRO A O 1
ATOM 2618 N N . PRO A 1 334 ? -11.349 -16.097 -9.304 1.00 86.75 334 PRO A N 1
ATOM 2619 C CA . PRO A 1 334 ? -12.096 -16.872 -8.299 1.00 86.75 334 PRO A CA 1
ATOM 2620 C C . PRO A 1 334 ? -11.900 -18.390 -8.384 1.00 86.75 334 PRO A C 1
ATOM 2622 O O . PRO A 1 334 ? -12.083 -19.109 -7.399 1.00 86.75 334 PRO A O 1
ATOM 2625 N N . ASP A 1 335 ? -11.580 -18.871 -9.579 1.00 88.88 335 ASP A N 1
ATOM 2626 C CA . ASP A 1 335 ? -11.469 -20.269 -9.961 1.00 88.88 335 ASP A CA 1
ATOM 2627 C C . ASP A 1 335 ? -10.092 -20.883 -9.671 1.00 88.88 335 ASP A C 1
ATOM 2629 O O . ASP A 1 335 ? -10.025 -22.112 -9.567 1.00 88.88 335 ASP A O 1
ATOM 2633 N N . THR A 1 336 ? -9.048 -20.069 -9.464 1.00 88.88 336 THR A N 1
ATOM 2634 C CA . THR A 1 336 ? -7.675 -20.511 -9.151 1.00 88.88 336 THR A CA 1
ATOM 2635 C C . THR A 1 336 ? -7.639 -21.537 -8.015 1.00 88.88 336 THR A C 1
ATOM 2637 O O . THR A 1 336 ? -8.282 -21.381 -6.974 1.00 88.88 336 THR A O 1
ATOM 2640 N N . LYS A 1 337 ? -6.877 -22.612 -8.225 1.00 91.94 337 LYS A N 1
ATOM 2641 C CA . LYS A 1 337 ? -6.822 -23.816 -7.394 1.00 91.94 337 LYS A CA 1
ATOM 2642 C C . LYS A 1 337 ? -5.681 -23.749 -6.384 1.00 91.94 337 LYS A C 1
ATOM 2644 O O . LYS A 1 337 ? -4.539 -24.090 -6.688 1.00 91.94 337 LYS A O 1
ATOM 2649 N N . VAL A 1 338 ? -5.995 -23.342 -5.161 1.00 88.75 338 VAL A N 1
ATOM 2650 C CA . VAL A 1 338 ? -5.040 -23.288 -4.050 1.00 88.75 338 VAL A CA 1
ATOM 2651 C C . VAL A 1 338 ? -4.912 -24.664 -3.397 1.00 88.75 338 VAL A C 1
ATOM 2653 O O . VAL A 1 338 ? -5.907 -25.350 -3.155 1.00 88.75 338 VAL A O 1
ATOM 2656 N N . VAL A 1 339 ? -3.683 -25.077 -3.088 1.00 87.69 339 VAL A N 1
ATOM 2657 C CA . VAL A 1 339 ? -3.426 -26.317 -2.339 1.00 87.69 339 VAL A CA 1
ATOM 2658 C C . VAL A 1 339 ? -3.530 -26.037 -0.837 1.00 87.69 339 VAL A C 1
ATOM 2660 O O . VAL A 1 339 ? -2.679 -25.352 -0.271 1.00 87.69 339 VAL A O 1
A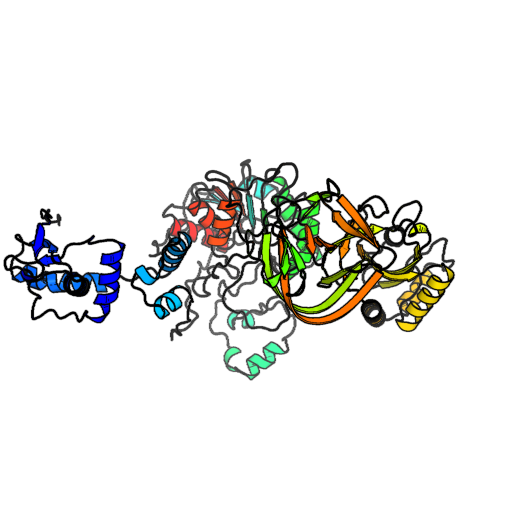TOM 2663 N N . THR A 1 340 ? -4.558 -26.579 -0.185 1.00 88.00 340 THR A N 1
ATOM 2664 C CA . THR A 1 340 ? -4.736 -26.555 1.275 1.00 88.00 340 THR A CA 1
ATOM 2665 C C . THR A 1 340 ? -4.130 -27.802 1.925 1.00 88.00 340 THR A C 1
ATOM 2667 O O . THR A 1 340 ? -3.847 -28.799 1.255 1.00 88.00 340 THR A O 1
ATOM 2670 N N . SER A 1 341 ? -3.954 -27.788 3.248 1.00 82.62 341 SER A N 1
ATOM 2671 C CA . SER A 1 341 ? -3.558 -28.975 4.021 1.00 82.62 341 SER A CA 1
ATOM 2672 C C . SER A 1 341 ? -4.590 -30.111 3.973 1.00 82.62 341 SER A C 1
ATOM 2674 O O . SER A 1 341 ? -4.234 -31.247 4.272 1.00 82.62 341 SER A O 1
ATOM 2676 N N . GLY A 1 342 ? -5.844 -29.824 3.598 1.00 79.38 342 GLY A N 1
ATOM 2677 C CA . GLY A 1 342 ? -6.912 -30.815 3.417 1.00 79.38 342 GLY A CA 1
ATOM 2678 C C . GLY A 1 342 ? -7.138 -31.259 1.965 1.00 79.38 342 GLY A C 1
ATOM 2679 O O . GLY A 1 342 ? -7.927 -32.170 1.733 1.00 79.38 342 GLY A O 1
ATOM 2680 N N . GLY A 1 343 ? -6.474 -30.636 0.985 1.00 85.12 343 GLY A N 1
ATOM 2681 C CA . GLY A 1 343 ? -6.666 -30.901 -0.445 1.00 85.12 343 GLY A CA 1
ATOM 2682 C C . GLY A 1 343 ? -6.713 -29.620 -1.281 1.00 85.12 343 GLY A C 1
ATOM 2683 O O . GLY A 1 343 ? -6.432 -28.530 -0.799 1.00 85.12 343 GLY A O 1
ATOM 2684 N N . THR A 1 344 ? -7.055 -29.719 -2.562 1.00 90.06 344 THR A N 1
ATOM 2685 C CA . THR A 1 344 ? -7.141 -28.542 -3.442 1.00 90.06 344 THR A CA 1
ATOM 2686 C C . THR A 1 344 ? -8.523 -27.891 -3.367 1.00 90.06 344 THR A C 1
ATOM 2688 O O . THR A 1 344 ? -9.531 -28.574 -3.526 1.00 90.06 344 THR A O 1
ATOM 2691 N N . SER A 1 345 ? -8.572 -26.569 -3.190 1.00 91.38 345 SER A N 1
ATOM 2692 C CA . SER A 1 345 ? -9.804 -25.765 -3.171 1.00 91.38 345 SER A CA 1
ATOM 2693 C C . SER A 1 345 ? -9.696 -24.576 -4.133 1.00 91.38 345 SER A C 1
ATOM 2695 O O . SER A 1 345 ? -8.598 -24.178 -4.514 1.00 91.38 345 SER A O 1
ATOM 2697 N N . SER A 1 346 ? -10.819 -23.992 -4.554 1.00 92.06 346 SER A N 1
ATOM 2698 C CA . SER A 1 346 ? -10.808 -22.710 -5.277 1.00 92.06 346 SER A CA 1
ATOM 2699 C C . SER A 1 346 ? -10.573 -21.547 -4.315 1.00 92.06 346 SER A C 1
ATOM 2701 O O . SER A 1 346 ? -11.181 -21.522 -3.246 1.00 92.06 346 SER A O 1
ATOM 2703 N N . ILE A 1 347 ? -9.781 -20.547 -4.709 1.00 84.38 347 ILE A N 1
ATOM 2704 C CA . ILE A 1 347 ? -9.444 -19.392 -3.860 1.00 84.38 347 ILE A CA 1
ATOM 2705 C C . ILE A 1 347 ? -10.689 -18.645 -3.338 1.00 84.38 347 ILE A C 1
ATOM 2707 O O . ILE A 1 347 ? -10.703 -18.198 -2.196 1.00 84.38 347 ILE A O 1
ATOM 2711 N N . ALA A 1 348 ? -11.785 -18.613 -4.107 1.00 87.00 348 ALA A N 1
ATOM 2712 C CA . ALA A 1 348 ? -13.063 -18.029 -3.682 1.00 87.00 348 ALA A CA 1
ATOM 2713 C C . ALA A 1 348 ? -13.837 -18.833 -2.611 1.00 87.00 348 ALA A C 1
ATOM 2715 O O . ALA A 1 348 ? -14.734 -18.295 -1.950 1.00 87.00 348 ALA A O 1
ATOM 2716 N N . ALA A 1 349 ? -13.523 -20.119 -2.440 1.00 90.56 349 ALA A N 1
ATOM 2717 C CA . ALA A 1 349 ? -14.134 -20.987 -1.432 1.00 90.56 349 ALA A CA 1
ATOM 2718 C C . ALA A 1 349 ? -13.395 -20.941 -0.083 1.00 90.56 349 ALA A C 1
ATOM 2720 O O . ALA A 1 349 ? -13.993 -21.288 0.931 1.00 90.56 349 ALA A O 1
ATOM 2721 N N . LEU A 1 350 ? -12.142 -20.474 -0.071 1.00 83.81 350 LEU A N 1
ATOM 2722 C CA . LEU A 1 350 ? -11.320 -20.351 1.133 1.00 83.81 350 LEU A CA 1
ATOM 2723 C C . LEU A 1 350 ? -11.856 -19.304 2.116 1.00 83.81 350 LEU A C 1
ATOM 2725 O O . LEU A 1 350 ? -12.502 -18.328 1.718 1.00 83.81 350 LEU A O 1
ATOM 2729 N N . ARG A 1 351 ? -11.549 -19.479 3.401 1.00 82.81 351 ARG A N 1
ATOM 2730 C CA . ARG A 1 351 ? -11.921 -18.592 4.513 1.00 82.81 351 ARG A CA 1
ATOM 2731 C C . ARG A 1 351 ? -10.711 -18.282 5.401 1.00 82.81 351 ARG A C 1
ATOM 2733 O O . ARG A 1 351 ? -9.662 -18.913 5.300 1.00 82.81 351 ARG A O 1
ATOM 2740 N N . ASN A 1 352 ? -10.852 -17.286 6.274 1.00 66.25 352 ASN A N 1
ATOM 2741 C CA . ASN A 1 352 ? -9.825 -16.968 7.268 1.00 66.25 352 ASN A CA 1
ATOM 2742 C C . ASN A 1 352 ? -9.636 -18.164 8.221 1.00 66.25 352 ASN A C 1
ATOM 2744 O O . ASN A 1 352 ? -10.625 -18.737 8.675 1.00 66.25 352 ASN A O 1
ATOM 2748 N N . GLY A 1 353 ? -8.388 -18.532 8.516 1.00 74.00 353 GLY A N 1
ATOM 2749 C CA . GLY A 1 353 ? -8.043 -19.703 9.337 1.00 74.00 353 GLY A CA 1
ATOM 2750 C C . GLY A 1 353 ? -7.889 -21.024 8.564 1.00 74.00 353 GLY A C 1
ATOM 2751 O O . GLY A 1 353 ? -7.402 -22.003 9.133 1.00 74.00 353 GLY A O 1
ATOM 2752 N N . ASP A 1 354 ? -8.221 -21.067 7.265 1.00 84.75 354 ASP A N 1
ATOM 2753 C CA . ASP A 1 354 ? -7.827 -22.190 6.401 1.00 84.75 354 ASP A CA 1
ATOM 2754 C C . ASP A 1 354 ? -6.294 -22.312 6.338 1.00 84.75 354 ASP A C 1
ATOM 2756 O O . ASP A 1 354 ? -5.565 -21.331 6.497 1.00 84.75 354 ASP A O 1
ATOM 2760 N N . LYS A 1 355 ? -5.777 -23.521 6.083 1.00 89.56 355 LYS A N 1
ATOM 2761 C CA . LYS A 1 355 ? -4.328 -23.804 6.119 1.00 89.56 355 LYS A CA 1
ATOM 2762 C C . LYS A 1 355 ? -3.806 -24.222 4.755 1.00 89.56 355 LYS A C 1
ATOM 2764 O O . LYS A 1 355 ? -4.348 -25.152 4.158 1.00 89.56 355 LYS A O 1
ATOM 2769 N N . VAL A 1 356 ? -2.756 -23.565 4.256 1.00 86.81 356 VAL A N 1
ATOM 2770 C CA . VAL A 1 356 ? -2.250 -23.762 2.879 1.00 86.81 356 VAL A CA 1
ATOM 2771 C C . VAL A 1 356 ? -0.883 -24.421 2.799 1.00 86.81 356 VAL A C 1
ATOM 2773 O O . VAL A 1 356 ? -0.067 -24.345 3.716 1.00 86.81 356 VAL A O 1
ATOM 2776 N N . LEU A 1 357 ? -0.610 -25.056 1.660 1.00 86.75 357 LEU A N 1
ATOM 2777 C CA . LEU A 1 357 ? 0.734 -25.477 1.302 1.00 86.75 357 LEU A CA 1
ATOM 2778 C C . LEU A 1 357 ? 1.541 -24.251 0.845 1.00 86.75 357 LEU A C 1
ATOM 2780 O O . LEU A 1 357 ? 1.225 -23.617 -0.163 1.00 86.75 357 LEU A O 1
ATOM 2784 N N . ALA A 1 358 ? 2.590 -23.939 1.600 1.00 84.06 358 ALA A N 1
ATOM 2785 C CA . ALA A 1 358 ? 3.421 -22.750 1.462 1.00 84.06 358 ALA A CA 1
ATOM 2786 C C . ALA A 1 358 ? 4.842 -23.082 0.980 1.00 84.06 358 ALA A C 1
ATOM 2788 O O . ALA A 1 358 ? 5.285 -24.230 1.036 1.00 84.06 358 ALA A O 1
ATOM 2789 N N . PHE A 1 359 ? 5.585 -22.069 0.536 1.00 79.50 359 PHE A N 1
ATOM 2790 C CA . PHE A 1 359 ? 6.983 -22.199 0.111 1.00 79.50 359 PHE A CA 1
ATOM 2791 C C . PHE A 1 359 ? 7.898 -21.304 0.951 1.00 79.50 359 PHE A C 1
ATOM 2793 O O . PHE A 1 359 ? 7.558 -20.161 1.244 1.00 79.50 359 PHE A O 1
ATOM 2800 N N . SER A 1 360 ? 9.076 -21.806 1.323 1.00 80.88 360 SER A N 1
ATOM 2801 C CA . SER A 1 360 ? 10.096 -21.014 2.019 1.00 80.88 360 SER A CA 1
ATOM 2802 C C . SER A 1 360 ? 11.215 -20.609 1.062 1.00 80.88 360 SER A C 1
ATOM 2804 O O . SER A 1 360 ? 11.914 -21.463 0.523 1.00 80.88 360 SER A O 1
ATOM 2806 N N . THR A 1 361 ? 11.436 -19.306 0.883 1.00 70.56 361 THR A N 1
ATOM 2807 C CA . THR A 1 361 ? 12.579 -18.772 0.118 1.00 70.56 361 THR A CA 1
ATOM 2808 C C . THR A 1 361 ? 13.897 -18.862 0.889 1.00 70.56 361 THR A C 1
ATOM 2810 O O . THR A 1 361 ? 14.945 -19.066 0.276 1.00 70.56 361 THR A O 1
ATOM 2813 N N . ALA A 1 362 ? 13.852 -18.754 2.223 1.00 69.44 362 ALA A N 1
ATOM 2814 C CA . ALA A 1 362 ? 15.022 -18.854 3.100 1.00 69.44 362 ALA A CA 1
ATOM 2815 C C . ALA A 1 362 ? 15.560 -20.293 3.206 1.00 69.44 362 ALA A C 1
ATOM 2817 O O . ALA A 1 362 ? 16.769 -20.504 3.254 1.00 69.44 362 ALA A O 1
ATOM 2818 N N . TRP A 1 363 ? 14.659 -21.280 3.183 1.00 73.12 363 TRP A N 1
ATOM 2819 C CA . TRP A 1 363 ? 14.980 -22.709 3.192 1.00 73.12 363 TRP A CA 1
ATOM 2820 C C . TRP A 1 363 ? 14.230 -23.393 2.037 1.00 73.12 363 TRP A C 1
ATOM 2822 O O . TRP A 1 363 ? 13.161 -23.951 2.284 1.00 73.12 363 TRP A O 1
ATOM 2832 N N . PRO A 1 364 ? 14.742 -23.317 0.787 1.00 67.38 364 PRO A N 1
ATOM 2833 C CA . PRO A 1 364 ? 14.027 -23.708 -0.433 1.00 67.38 364 PRO A CA 1
ATOM 2834 C C . PRO A 1 364 ? 13.342 -25.076 -0.347 1.00 67.38 364 PRO A C 1
ATOM 2836 O O . PRO A 1 364 ? 13.982 -26.122 -0.468 1.00 67.38 364 PRO A O 1
ATOM 2839 N N . GLY A 1 365 ? 12.024 -25.060 -0.153 1.00 81.12 365 GLY A N 1
ATOM 2840 C CA . GLY A 1 365 ? 11.238 -26.251 0.154 1.00 81.12 365 GLY A CA 1
ATOM 2841 C C . GLY A 1 365 ? 9.768 -25.942 0.425 1.00 81.12 365 GLY A C 1
ATOM 2842 O O . GLY A 1 365 ? 9.391 -24.802 0.707 1.00 81.12 365 GLY A O 1
ATOM 2843 N N . MET A 1 366 ? 8.946 -26.985 0.322 1.00 85.06 366 MET A N 1
ATOM 2844 C CA . MET A 1 366 ? 7.499 -26.925 0.528 1.00 85.06 366 MET A CA 1
ATOM 2845 C C . MET A 1 366 ? 7.136 -27.204 1.993 1.00 85.06 366 MET A C 1
ATOM 2847 O O . MET A 1 366 ? 7.599 -28.181 2.585 1.00 85.06 366 MET A O 1
ATOM 2851 N N . ILE A 1 367 ? 6.269 -26.370 2.561 1.00 85.06 367 ILE A N 1
ATOM 2852 C CA . ILE A 1 367 ? 5.850 -26.365 3.966 1.00 85.06 367 ILE A CA 1
ATOM 2853 C C . ILE A 1 367 ? 4.334 -26.601 4.033 1.00 85.06 367 ILE A C 1
ATOM 2855 O O . ILE A 1 367 ? 3.594 -25.985 3.277 1.00 85.06 367 ILE A O 1
ATOM 2859 N N . GLY A 1 368 ? 3.854 -27.450 4.951 1.00 78.25 368 GLY A N 1
ATOM 2860 C CA . GLY A 1 368 ? 2.421 -27.506 5.298 1.00 78.25 368 GLY A CA 1
ATOM 2861 C C . GLY A 1 368 ? 1.651 -28.810 5.039 1.00 78.25 368 GLY A C 1
ATOM 2862 O O . GLY A 1 368 ? 0.457 -28.866 5.317 1.00 78.25 368 GLY A O 1
ATOM 2863 N N . TYR A 1 369 ? 2.309 -29.885 4.588 1.00 73.25 369 TYR A N 1
ATOM 2864 C CA . TYR A 1 369 ? 1.686 -31.194 4.274 1.00 73.25 369 TYR A CA 1
ATOM 2865 C C . TYR A 1 369 ? 1.016 -31.955 5.444 1.00 73.25 369 TYR A C 1
ATOM 2867 O O . TYR A 1 369 ? 0.515 -33.057 5.241 1.00 73.25 369 TYR A O 1
ATOM 2875 N N . ARG A 1 370 ? 1.050 -31.427 6.672 1.00 69.81 370 ARG A N 1
ATOM 2876 C CA . ARG A 1 370 ? 0.344 -31.991 7.846 1.00 69.81 370 ARG A CA 1
ATOM 2877 C C . ARG A 1 370 ? -0.496 -30.928 8.551 1.00 69.81 370 ARG A C 1
ATOM 2879 O O . ARG A 1 370 ? -1.637 -31.178 8.900 1.00 69.81 370 ARG A O 1
ATOM 2886 N N . SER A 1 371 ? 0.081 -29.742 8.717 1.00 81.50 371 SER A N 1
ATOM 2887 C CA . SER A 1 371 ? -0.608 -28.488 9.017 1.00 81.50 371 SER A CA 1
ATOM 2888 C C . SER A 1 371 ? 0.190 -27.376 8.350 1.00 81.50 371 SER A C 1
ATOM 2890 O O . SER A 1 371 ? 1.398 -27.278 8.576 1.00 81.50 371 SER A O 1
ATOM 2892 N N . GLY A 1 372 ? -0.457 -26.587 7.500 1.00 81.06 372 GLY A N 1
ATOM 2893 C CA . GLY A 1 372 ? 0.108 -25.389 6.886 1.00 81.06 372 GLY A CA 1
ATOM 2894 C C . GLY A 1 372 ? 0.064 -24.174 7.812 1.00 81.06 372 GLY A C 1
ATOM 2895 O O . GLY A 1 372 ? -0.574 -24.247 8.868 1.00 81.06 372 GLY A O 1
ATOM 2896 N N . PRO A 1 373 ? 0.727 -23.067 7.428 1.00 78.69 373 PRO A N 1
ATOM 2897 C CA . PRO A 1 373 ? 0.377 -21.743 7.934 1.00 78.69 373 PRO A CA 1
ATOM 2898 C C . PRO A 1 373 ? -1.096 -21.429 7.647 1.00 78.69 373 PRO A C 1
ATOM 2900 O O . PRO A 1 373 ? -1.650 -21.871 6.633 1.00 78.69 373 PRO A O 1
ATOM 2903 N N . GLU A 1 374 ? -1.701 -20.654 8.540 1.00 80.88 374 GLU A N 1
ATOM 2904 C CA . GLU A 1 374 ? -3.054 -20.129 8.371 1.00 80.88 374 GLU A CA 1
ATOM 2905 C C . GLU A 1 374 ? -3.081 -18.965 7.372 1.00 80.88 374 GLU A C 1
ATOM 2907 O O . GLU A 1 374 ? -2.066 -18.294 7.131 1.00 80.88 374 GLU A O 1
ATOM 2912 N N . ILE A 1 375 ? -4.253 -18.748 6.771 1.00 65.81 375 ILE A N 1
ATOM 2913 C CA . ILE A 1 375 ? -4.485 -17.688 5.789 1.00 65.81 375 ILE A CA 1
ATOM 2914 C C . ILE A 1 375 ? -5.545 -16.687 6.233 1.00 65.81 375 ILE A C 1
ATOM 2916 O O . ILE A 1 375 ? -6.449 -16.990 7.013 1.00 65.81 375 ILE A O 1
ATOM 2920 N N . GLN A 1 376 ? -5.467 -15.503 5.638 1.00 56.62 376 GLN A N 1
ATOM 2921 C CA . GLN A 1 376 ? -6.561 -14.536 5.573 1.00 56.62 376 GLN A CA 1
ATOM 2922 C C . GLN A 1 376 ? -6.915 -14.341 4.095 1.00 56.62 376 GLN A C 1
ATOM 2924 O O . GLN A 1 376 ? -6.020 -14.365 3.250 1.00 56.62 376 GLN A O 1
ATOM 2929 N N . VAL A 1 377 ? -8.193 -14.161 3.766 1.00 60.19 377 VAL A N 1
ATOM 2930 C CA . VAL A 1 377 ? -8.682 -14.100 2.380 1.00 60.19 377 VAL A CA 1
ATOM 2931 C C . VAL A 1 377 ? -9.203 -12.699 2.071 1.00 60.19 377 VAL A C 1
ATOM 2933 O O . VAL A 1 377 ? -10.262 -12.295 2.549 1.00 60.19 377 VAL A O 1
ATOM 2936 N N . GLY A 1 378 ? -8.474 -11.962 1.237 1.00 51.91 378 GLY A N 1
ATOM 2937 C CA . GLY A 1 378 ? -8.935 -10.705 0.658 1.00 51.91 378 GLY A CA 1
ATOM 2938 C C . GLY A 1 378 ? -9.733 -10.937 -0.627 1.00 51.91 378 GLY A C 1
ATOM 2939 O O . GLY A 1 378 ? -9.471 -11.873 -1.384 1.00 51.91 378 GLY A O 1
ATOM 2940 N N . ARG A 1 379 ? -10.701 -10.058 -0.905 1.00 67.19 379 ARG A N 1
ATOM 2941 C CA . ARG A 1 379 ? -11.481 -10.040 -2.153 1.00 67.19 379 ARG A CA 1
ATOM 2942 C C . ARG A 1 379 ? -11.706 -8.598 -2.595 1.00 67.19 379 ARG A C 1
ATOM 2944 O O . ARG A 1 379 ? -12.140 -7.775 -1.797 1.00 67.19 379 ARG A O 1
ATOM 2951 N N . ARG A 1 380 ? -11.482 -8.304 -3.876 1.00 56.97 380 ARG A N 1
ATOM 2952 C CA . ARG A 1 380 ? -11.804 -7.008 -4.499 1.00 56.97 380 ARG A CA 1
ATOM 2953 C C . ARG A 1 380 ? -12.295 -7.189 -5.931 1.00 56.97 380 ARG A C 1
ATOM 2955 O O . ARG A 1 380 ? -12.216 -8.285 -6.476 1.00 56.97 380 ARG A O 1
ATOM 2962 N N . HIS A 1 381 ? -12.770 -6.118 -6.558 1.00 69.81 381 HIS A N 1
ATOM 2963 C CA . HIS A 1 381 ? -12.990 -6.090 -8.008 1.00 69.81 381 HIS A CA 1
ATOM 2964 C C . HIS A 1 381 ? -11.700 -5.688 -8.744 1.00 69.81 381 HIS A C 1
ATOM 2966 O O . HIS A 1 381 ? -10.882 -4.927 -8.216 1.00 69.81 381 HIS A O 1
ATOM 2972 N N . TYR A 1 382 ? -11.514 -6.191 -9.963 1.00 67.19 382 TYR A N 1
ATOM 2973 C CA . TYR A 1 382 ? -10.423 -5.821 -10.864 1.00 67.19 382 TYR A CA 1
ATOM 2974 C C . TYR A 1 382 ? -10.930 -5.774 -12.309 1.00 67.19 382 TYR A C 1
ATOM 2976 O O . TYR A 1 382 ? -11.502 -6.745 -12.807 1.00 67.19 382 TYR A O 1
ATOM 2984 N N . GLY A 1 383 ? -10.713 -4.632 -12.963 1.00 74.00 383 GLY A N 1
ATOM 2985 C CA . GLY A 1 383 ? -10.882 -4.445 -14.401 1.00 74.00 383 GLY A CA 1
ATOM 2986 C C . GLY A 1 383 ? -9.522 -4.139 -15.017 1.00 74.00 383 GLY A C 1
ATOM 2987 O O . GLY A 1 383 ? -8.954 -3.089 -14.725 1.00 74.00 383 GLY A O 1
ATOM 2988 N N . GLY A 1 384 ? -8.983 -5.057 -15.817 1.00 80.19 384 GLY A N 1
ATOM 2989 C CA . GLY A 1 384 ? -7.616 -4.975 -16.331 1.00 80.19 384 GLY A CA 1
ATOM 2990 C C . GLY A 1 384 ? -7.123 -6.288 -16.955 1.00 80.19 384 GLY A C 1
ATOM 2991 O O . GLY A 1 384 ? -7.887 -7.252 -17.048 1.00 80.19 384 GLY A O 1
ATOM 2992 N N . PRO A 1 385 ? -5.865 -6.336 -17.420 1.00 84.56 385 PRO A N 1
ATOM 2993 C CA . PRO A 1 385 ? -5.262 -7.540 -17.984 1.00 84.56 385 PRO A CA 1
ATOM 2994 C C . PRO A 1 385 ? -4.904 -8.576 -16.904 1.00 84.56 385 PRO A C 1
ATOM 2996 O O . PRO A 1 385 ? -4.066 -8.314 -16.043 1.00 84.56 385 PRO A O 1
ATOM 2999 N N . LEU A 1 386 ? -5.470 -9.784 -16.984 1.00 89.75 386 LEU A N 1
ATOM 3000 C CA . LEU A 1 386 ? -4.908 -10.940 -16.279 1.00 89.75 386 LEU A CA 1
ATOM 3001 C C . LEU A 1 386 ? -3.778 -11.564 -17.105 1.00 89.75 386 LEU A C 1
ATOM 3003 O O . LEU A 1 386 ? -3.901 -11.711 -18.322 1.00 89.75 386 LEU A O 1
ATOM 3007 N N . TYR A 1 387 ? -2.722 -11.984 -16.412 1.00 91.00 387 TYR A N 1
ATOM 3008 C CA . TYR A 1 387 ? -1.534 -12.640 -16.949 1.00 91.00 387 TYR A CA 1
ATOM 3009 C C . TYR A 1 387 ? -1.579 -14.135 -16.610 1.00 91.00 387 TYR A C 1
ATOM 3011 O O . TYR A 1 387 ? -1.648 -14.506 -15.436 1.00 91.00 387 TYR A O 1
ATOM 3019 N N . GLY A 1 388 ? -1.576 -14.985 -17.637 1.00 93.06 388 GLY A N 1
ATOM 3020 C CA . GLY A 1 388 ? -1.672 -16.442 -17.543 1.00 93.06 388 GLY A CA 1
ATOM 3021 C C . GLY A 1 388 ? -0.290 -17.073 -17.607 1.00 93.06 388 GLY A C 1
ATOM 3022 O O . GLY A 1 388 ? 0.271 -17.243 -18.686 1.00 93.06 388 GLY A O 1
ATOM 3023 N N . VAL A 1 389 ? 0.288 -17.395 -16.452 1.00 92.38 389 VAL A N 1
ATOM 3024 C CA . VAL A 1 389 ? 1.665 -17.888 -16.334 1.00 92.38 389 VAL A CA 1
ATOM 3025 C C . VAL A 1 389 ? 1.685 -19.404 -16.527 1.00 92.38 389 VAL A C 1
ATOM 3027 O O . VAL A 1 389 ? 1.253 -20.156 -15.652 1.00 92.38 389 VAL A O 1
ATOM 3030 N N . ASN A 1 390 ? 2.187 -19.857 -17.678 1.00 94.62 390 ASN A N 1
ATOM 3031 C CA . ASN A 1 390 ? 2.202 -21.269 -18.068 1.00 94.62 390 ASN A CA 1
ATOM 3032 C C . ASN A 1 390 ? 3.514 -21.955 -17.666 1.00 94.62 390 ASN A C 1
ATOM 3034 O O . ASN A 1 390 ? 4.595 -21.502 -18.042 1.00 94.62 390 ASN A O 1
ATOM 3038 N N . VAL A 1 391 ? 3.429 -23.081 -16.954 1.00 91.19 391 VAL A N 1
ATOM 3039 C CA . VAL A 1 391 ? 4.566 -23.822 -16.381 1.00 91.19 391 VAL A CA 1
ATOM 3040 C C . VAL A 1 391 ? 4.342 -25.330 -16.545 1.00 91.19 391 VAL A C 1
ATOM 3042 O O . VAL A 1 391 ? 3.590 -25.969 -15.798 1.00 91.19 391 VAL A O 1
ATOM 3045 N N . GLY A 1 392 ? 4.974 -25.914 -17.564 1.00 88.94 392 GLY A N 1
ATOM 3046 C CA . GLY A 1 392 ? 4.812 -27.329 -17.910 1.00 88.94 392 GLY A CA 1
ATOM 3047 C C . GLY A 1 392 ? 3.406 -27.638 -18.434 1.00 88.94 392 GLY A C 1
ATOM 3048 O O . GLY A 1 392 ? 3.113 -27.374 -19.595 1.00 88.94 392 GLY A O 1
ATOM 3049 N N . LYS A 1 393 ? 2.548 -28.211 -17.577 1.00 86.75 393 LYS A N 1
ATOM 3050 C CA . LYS A 1 393 ? 1.111 -28.464 -17.838 1.00 86.75 393 LYS A CA 1
ATOM 3051 C C . LYS A 1 393 ? 0.174 -27.614 -16.960 1.00 86.75 393 LYS A C 1
ATOM 3053 O O . LYS A 1 393 ? -1.006 -27.928 -16.846 1.00 86.75 393 LYS A O 1
ATOM 3058 N N . ARG A 1 394 ? 0.716 -26.610 -16.269 1.00 90.00 394 ARG A N 1
ATOM 3059 C CA . ARG A 1 394 ? 0.017 -25.772 -15.284 1.00 90.00 394 ARG A CA 1
ATOM 3060 C C . ARG A 1 394 ? -0.121 -24.359 -15.831 1.00 90.00 394 ARG A C 1
ATOM 3062 O O . ARG A 1 394 ? 0.805 -23.886 -16.486 1.00 90.00 394 ARG A O 1
ATOM 3069 N N . THR A 1 395 ? -1.203 -23.677 -15.486 1.00 91.38 395 THR A N 1
ATOM 3070 C CA . THR A 1 395 ? -1.416 -22.265 -15.816 1.00 91.38 395 THR A CA 1
ATOM 3071 C C . THR A 1 395 ? -2.056 -21.606 -14.607 1.00 91.38 395 THR A C 1
ATOM 3073 O O . THR A 1 395 ? -3.084 -22.091 -14.144 1.00 91.38 395 THR A O 1
ATOM 3076 N N . THR A 1 396 ? -1.467 -20.524 -14.095 1.00 90.06 396 THR A N 1
ATOM 3077 C CA . THR A 1 396 ? -2.106 -19.692 -13.063 1.00 90.06 396 THR A CA 1
ATOM 3078 C C . THR A 1 396 ? -2.359 -18.293 -13.607 1.00 90.06 396 THR A C 1
ATOM 3080 O O . THR A 1 396 ? -1.509 -17.739 -14.305 1.00 90.06 396 THR A O 1
ATOM 3083 N N . TRP A 1 397 ? -3.532 -17.734 -13.322 1.00 90.94 397 TRP A N 1
ATOM 3084 C CA . TRP A 1 397 ? -3.924 -16.396 -13.768 1.00 90.94 397 TRP A CA 1
ATOM 3085 C C . TRP A 1 397 ? -3.792 -15.390 -12.623 1.00 90.94 397 TRP A C 1
ATOM 3087 O O . TRP A 1 397 ? -4.063 -15.707 -11.464 1.00 90.94 397 TRP A O 1
ATOM 3097 N N . CYS A 1 398 ? -3.353 -14.171 -12.933 1.00 87.44 398 CYS A N 1
ATOM 3098 C CA . CYS A 1 398 ? -3.039 -13.167 -11.915 1.00 87.44 398 CYS A CA 1
ATOM 3099 C C . CYS A 1 398 ? -3.011 -11.724 -12.452 1.00 87.44 398 CYS A C 1
ATOM 3101 O O . CYS A 1 398 ? -2.982 -11.520 -13.664 1.00 87.44 398 CYS A O 1
ATOM 3103 N N . THR A 1 399 ? -3.046 -10.721 -11.567 1.00 81.69 399 THR A N 1
ATOM 3104 C CA . THR A 1 399 ? -2.950 -9.286 -11.926 1.00 81.69 399 THR A CA 1
ATOM 3105 C C . THR A 1 399 ? -1.546 -8.876 -12.388 1.00 81.69 399 THR A C 1
ATOM 3107 O O . THR A 1 399 ? -0.573 -9.585 -12.142 1.00 81.69 399 THR A O 1
ATOM 3110 N N . ASP A 1 400 ? -1.411 -7.719 -13.045 1.00 76.62 400 ASP A N 1
ATOM 3111 C CA . ASP A 1 400 ? -0.145 -7.226 -13.616 1.00 76.62 400 ASP A CA 1
ATOM 3112 C C . ASP A 1 400 ? 1.005 -7.149 -12.600 1.00 76.62 400 ASP A C 1
ATOM 3114 O O . ASP A 1 400 ? 2.141 -7.520 -12.921 1.00 76.62 400 ASP A O 1
ATOM 3118 N N . GLY A 1 401 ? 0.706 -6.665 -11.391 1.00 68.00 401 GLY A N 1
ATOM 3119 C CA . GLY A 1 401 ? 1.649 -6.546 -10.281 1.00 68.00 401 GLY A CA 1
ATOM 3120 C C . GLY A 1 401 ? 1.885 -7.842 -9.504 1.00 68.00 401 GLY A C 1
ATOM 3121 O O . GLY A 1 401 ? 2.676 -7.840 -8.565 1.00 68.00 401 GLY A O 1
ATOM 3122 N N . HIS A 1 402 ? 1.235 -8.959 -9.847 1.00 72.81 402 HIS A N 1
ATOM 3123 C CA . HIS A 1 402 ? 1.300 -10.184 -9.046 1.00 72.81 402 HIS A CA 1
ATOM 3124 C C . HIS A 1 402 ? 2.727 -10.758 -8.988 1.00 72.81 402 HIS A C 1
ATOM 3126 O O . HIS A 1 402 ? 3.386 -10.920 -10.014 1.00 72.81 402 HIS A O 1
ATOM 3132 N N . HIS A 1 403 ? 3.230 -11.031 -7.783 1.00 76.50 403 HIS A N 1
ATOM 3133 C CA . HIS A 1 403 ? 4.652 -11.286 -7.543 1.00 76.50 403 HIS A CA 1
ATOM 3134 C C . HIS A 1 403 ? 4.994 -12.781 -7.543 1.00 76.50 403 HIS A C 1
ATOM 3136 O O . HIS A 1 403 ? 4.506 -13.540 -6.709 1.00 76.50 403 HIS A O 1
ATOM 3142 N N . PHE A 1 404 ? 5.949 -13.177 -8.385 1.00 81.62 404 PHE A N 1
ATOM 3143 C CA . PHE A 1 404 ? 6.526 -14.522 -8.398 1.00 81.62 404 PHE A CA 1
ATOM 3144 C C . PHE A 1 404 ? 7.970 -14.517 -7.887 1.00 81.62 404 PHE A C 1
ATOM 3146 O O . PHE A 1 404 ? 8.760 -13.630 -8.216 1.00 81.62 404 PHE A O 1
ATOM 3153 N N . SER A 1 405 ? 8.342 -15.559 -7.139 1.00 85.12 405 SER A N 1
ATOM 3154 C CA . SER A 1 405 ? 9.746 -15.887 -6.864 1.00 85.12 405 SER A CA 1
ATOM 3155 C C . SER A 1 405 ? 10.346 -16.600 -8.080 1.00 85.12 405 SER A C 1
ATOM 3157 O O . SER A 1 405 ? 9.952 -17.721 -8.390 1.00 85.12 405 SER A O 1
ATOM 3159 N N . VAL A 1 406 ? 11.315 -15.984 -8.762 1.00 91.31 406 VAL A N 1
ATOM 3160 C CA . VAL A 1 406 ? 11.904 -16.480 -10.021 1.00 91.31 406 VAL A CA 1
ATOM 3161 C C . VAL A 1 406 ? 13.418 -16.696 -9.940 1.00 91.31 406 VAL A C 1
ATOM 3163 O O . VAL A 1 406 ? 14.120 -16.049 -9.165 1.00 91.31 406 VAL A O 1
ATOM 3166 N N . ARG A 1 407 ? 13.947 -17.595 -10.779 1.00 91.44 407 ARG A N 1
ATOM 3167 C CA . ARG A 1 407 ? 15.388 -17.779 -11.065 1.00 91.44 407 ARG A CA 1
ATOM 3168 C C . ARG A 1 407 ? 15.636 -17.730 -12.569 1.00 91.44 407 ARG A C 1
ATOM 3170 O O . ARG A 1 407 ? 14.732 -18.005 -13.346 1.00 91.44 407 ARG A O 1
ATOM 3177 N N . LEU A 1 408 ? 16.860 -17.430 -13.001 1.00 92.25 408 LEU A N 1
ATOM 3178 C CA . LEU A 1 408 ? 17.212 -17.472 -14.428 1.00 92.25 408 LEU A CA 1
ATOM 3179 C C . LEU A 1 408 ? 17.587 -18.890 -14.891 1.00 92.25 408 LEU A C 1
ATOM 3181 O O . LEU A 1 408 ? 18.303 -19.610 -14.187 1.00 92.25 408 LEU A O 1
ATOM 3185 N N . VAL A 1 409 ? 17.176 -19.258 -16.109 1.00 93.44 409 VAL A N 1
ATOM 3186 C CA . VAL A 1 409 ? 17.601 -20.507 -16.770 1.00 93.44 409 VAL A CA 1
ATOM 3187 C C . VAL A 1 409 ? 19.135 -20.570 -16.933 1.00 93.44 409 VAL A C 1
ATOM 3189 O O . VAL A 1 409 ? 19.790 -19.527 -17.058 1.00 93.44 409 VAL A O 1
ATOM 3192 N N . PRO A 1 410 ? 19.754 -21.769 -16.969 1.00 89.44 410 PRO A N 1
ATOM 3193 C CA . PRO A 1 410 ? 21.202 -21.912 -17.180 1.00 89.44 410 PRO A CA 1
ATOM 3194 C C . PRO A 1 410 ? 21.721 -21.240 -18.467 1.00 89.44 410 PRO A C 1
ATOM 3196 O O . PRO A 1 410 ? 22.863 -20.767 -18.521 1.00 89.44 410 PRO A O 1
ATOM 3199 N N . GLU A 1 411 ? 20.862 -21.167 -19.479 1.00 91.25 411 GLU A N 1
ATOM 3200 C CA . GLU A 1 411 ? 21.117 -20.656 -20.823 1.00 91.25 411 GLU A CA 1
ATOM 3201 C C . GLU A 1 411 ? 21.081 -19.121 -20.903 1.00 91.25 411 GLU A C 1
ATOM 3203 O O . GLU A 1 411 ? 21.578 -18.564 -21.881 1.00 91.25 411 GLU A O 1
ATOM 3208 N N . ALA A 1 412 ? 20.589 -18.413 -19.875 1.00 90.94 412 ALA A N 1
ATOM 3209 C CA . ALA A 1 412 ? 20.326 -16.965 -19.897 1.00 90.94 412 ALA A CA 1
ATOM 3210 C C . ALA A 1 412 ? 21.555 -16.087 -20.224 1.00 90.94 412 ALA A C 1
ATOM 3212 O O . ALA A 1 412 ? 21.418 -14.948 -20.661 1.00 90.94 412 ALA A O 1
ATOM 3213 N N . LYS A 1 413 ? 22.772 -16.629 -20.077 1.00 90.75 413 LYS A N 1
ATOM 3214 C CA . LYS A 1 413 ? 24.039 -16.006 -20.514 1.00 90.75 413 LYS A CA 1
ATOM 3215 C C . LYS A 1 413 ? 24.228 -15.922 -22.041 1.00 90.75 413 LYS A C 1
ATOM 3217 O O . LYS A 1 413 ? 25.121 -15.217 -22.507 1.00 90.75 413 LYS A O 1
ATOM 3222 N N . ARG A 1 414 ? 23.447 -16.684 -22.815 1.00 92.94 414 ARG A N 1
ATOM 3223 C CA . ARG A 1 414 ? 23.395 -16.650 -24.290 1.00 92.94 414 ARG A CA 1
ATOM 3224 C C . ARG A 1 414 ? 22.267 -15.749 -24.800 1.00 92.94 414 ARG A C 1
ATOM 3226 O O . ARG A 1 414 ? 22.387 -15.212 -25.895 1.00 92.94 414 ARG A O 1
ATOM 3233 N N . ILE A 1 415 ? 21.213 -15.587 -24.002 1.00 95.62 415 ILE A N 1
ATOM 3234 C CA . ILE A 1 415 ? 19.982 -14.886 -24.369 1.00 95.62 415 ILE A CA 1
ATOM 3235 C C . ILE A 1 415 ? 20.196 -13.370 -24.312 1.00 95.62 415 ILE A C 1
ATOM 3237 O O . ILE A 1 415 ? 20.774 -12.827 -23.365 1.00 95.62 415 ILE A O 1
ATOM 3241 N N . TRP A 1 416 ? 19.716 -12.690 -25.346 1.00 97.06 416 TRP A N 1
ATOM 3242 C CA . TRP A 1 416 ? 19.701 -11.241 -25.477 1.00 97.06 416 TRP A CA 1
ATOM 3243 C C . TRP A 1 416 ? 18.325 -10.677 -25.131 1.00 97.06 416 TRP A C 1
ATOM 3245 O O . TRP A 1 416 ? 17.326 -11.389 -25.097 1.00 97.06 416 TRP A O 1
ATOM 3255 N N . CYS A 1 417 ? 18.275 -9.379 -24.876 1.00 97.19 417 CYS A N 1
ATOM 3256 C CA . CYS A 1 417 ? 17.051 -8.625 -24.662 1.00 97.19 417 CYS A CA 1
ATOM 3257 C C . CYS A 1 417 ? 17.133 -7.291 -25.395 1.00 97.19 417 CYS A C 1
ATOM 3259 O O . CYS A 1 417 ? 18.213 -6.697 -25.482 1.00 97.19 417 CYS A O 1
ATOM 3261 N N . VAL A 1 418 ? 15.986 -6.830 -25.888 1.00 98.12 418 VAL A N 1
ATOM 3262 C CA . VAL A 1 418 ? 15.771 -5.422 -26.226 1.00 98.12 418 VAL A CA 1
ATOM 3263 C C . VAL A 1 418 ? 15.034 -4.794 -25.054 1.00 98.12 418 VAL A C 1
ATOM 3265 O O . VAL A 1 418 ? 14.060 -5.352 -24.542 1.00 98.12 418 VAL A O 1
ATOM 3268 N N . TYR A 1 419 ? 15.536 -3.653 -24.609 1.00 97.81 419 TYR A N 1
ATOM 3269 C CA . TYR A 1 419 ? 15.055 -2.927 -23.449 1.00 97.81 419 TYR A CA 1
ATOM 3270 C C . TYR A 1 419 ? 14.699 -1.487 -23.810 1.00 97.81 419 TYR A C 1
ATOM 3272 O O . TYR A 1 419 ? 15.198 -0.918 -24.785 1.00 97.81 419 TYR A O 1
ATOM 3280 N N . LEU A 1 420 ? 13.877 -0.892 -22.958 1.00 97.69 420 LEU A N 1
ATOM 3281 C CA . LEU A 1 420 ? 13.565 0.527 -22.932 1.00 97.69 420 LEU A CA 1
ATOM 3282 C C . LEU A 1 420 ? 14.128 1.101 -21.624 1.00 97.69 420 LEU A C 1
ATOM 3284 O O . LEU A 1 420 ? 13.899 0.520 -20.565 1.00 97.69 420 LEU A O 1
ATOM 3288 N N . MET A 1 421 ? 14.889 2.198 -21.684 1.00 96.31 421 MET A N 1
ATOM 3289 C CA . MET A 1 421 ? 15.399 2.906 -20.497 1.00 96.31 421 MET A CA 1
ATOM 3290 C C . MET A 1 421 ? 14.947 4.361 -20.473 1.00 96.31 421 MET A C 1
ATOM 3292 O O . MET A 1 421 ? 14.830 4.997 -21.525 1.00 96.31 421 MET A O 1
ATOM 3296 N N . ARG A 1 422 ? 14.759 4.883 -19.258 1.00 95.81 422 ARG A N 1
ATOM 3297 C CA . ARG A 1 422 ? 14.342 6.259 -18.978 1.00 95.81 422 ARG A CA 1
ATOM 3298 C C . ARG A 1 422 ? 15.412 7.028 -18.194 1.00 95.81 422 ARG A C 1
ATOM 3300 O O . ARG A 1 422 ? 16.054 6.456 -17.318 1.00 95.81 422 ARG A O 1
ATOM 3307 N N . ARG A 1 423 ? 15.573 8.321 -18.493 1.00 93.69 423 ARG A N 1
ATOM 3308 C CA . ARG A 1 423 ? 16.338 9.287 -17.687 1.00 93.69 423 ARG A CA 1
ATOM 3309 C C . ARG A 1 423 ? 15.626 10.644 -17.650 1.00 93.69 423 ARG A C 1
ATOM 3311 O O . ARG A 1 423 ? 15.665 11.405 -18.621 1.00 93.69 423 ARG A O 1
ATOM 3318 N N . GLY A 1 424 ? 14.925 10.939 -16.558 1.00 89.94 424 GLY A N 1
ATOM 3319 C CA . GLY A 1 424 ? 14.061 12.108 -16.390 1.00 89.94 424 GLY A CA 1
ATOM 3320 C C . GLY A 1 424 ? 12.908 12.123 -17.399 1.00 89.94 424 GLY A C 1
ATOM 3321 O O . GLY A 1 424 ? 11.969 11.328 -17.315 1.00 89.94 424 GLY A O 1
ATOM 3322 N N . ARG A 1 425 ? 12.972 13.027 -18.385 1.00 88.62 425 ARG A N 1
ATOM 3323 C CA . ARG A 1 425 ? 12.027 13.076 -19.522 1.00 88.62 425 ARG A CA 1
ATOM 3324 C C . ARG A 1 425 ? 12.485 12.287 -20.753 1.00 88.62 425 ARG A C 1
ATOM 3326 O O . ARG A 1 425 ? 11.714 12.132 -21.696 1.00 88.62 425 ARG A O 1
ATOM 3333 N N . TRP A 1 426 ? 13.738 11.837 -20.779 1.00 92.94 426 TRP A N 1
ATOM 3334 C CA . TRP A 1 426 ? 14.337 11.218 -21.956 1.00 92.94 426 TRP A CA 1
ATOM 3335 C C . TRP A 1 426 ? 14.183 9.699 -21.935 1.00 92.94 426 TRP A C 1
ATOM 3337 O O . TRP A 1 426 ? 14.253 9.067 -20.883 1.00 92.94 426 TRP A O 1
ATOM 3347 N N . TRP A 1 427 ? 14.019 9.112 -23.116 1.00 96.75 427 TRP A N 1
ATOM 3348 C CA . TRP A 1 427 ? 13.851 7.677 -23.317 1.00 96.75 427 TRP A CA 1
ATOM 3349 C C . TRP A 1 427 ? 14.844 7.185 -24.368 1.00 96.75 427 TRP A C 1
ATOM 3351 O O . TRP A 1 427 ? 15.203 7.930 -25.281 1.00 96.75 427 TRP A O 1
ATOM 3361 N N . ARG A 1 428 ? 15.273 5.926 -24.261 1.00 96.12 428 ARG A N 1
ATOM 3362 C CA . ARG A 1 428 ? 16.058 5.255 -25.303 1.00 96.12 428 ARG A CA 1
ATOM 3363 C C . ARG A 1 428 ? 15.720 3.773 -25.415 1.00 96.12 428 ARG A C 1
ATOM 3365 O O . ARG A 1 428 ? 15.482 3.108 -24.407 1.00 96.12 428 ARG A O 1
ATOM 3372 N N . VAL A 1 429 ? 15.802 3.231 -26.626 1.00 97.56 429 VAL A N 1
ATOM 3373 C CA . VAL A 1 429 ? 15.870 1.776 -26.843 1.00 97.56 429 VAL A CA 1
ATOM 3374 C C . VAL A 1 429 ? 17.327 1.333 -26.702 1.00 97.56 429 VAL A C 1
ATOM 3376 O O . VAL A 1 429 ? 18.255 2.091 -27.007 1.00 97.56 429 VAL A O 1
ATOM 3379 N N . GLY A 1 430 ? 17.564 0.111 -26.245 1.00 96.00 430 GLY A N 1
ATOM 3380 C CA . GLY A 1 430 ? 18.875 -0.527 -26.330 1.00 96.00 430 GLY A CA 1
ATOM 3381 C C . GLY A 1 430 ? 18.782 -2.048 -26.282 1.00 96.00 430 GLY A C 1
ATOM 3382 O O . GLY A 1 430 ? 17.704 -2.610 -26.098 1.00 96.00 430 GLY A O 1
ATOM 3383 N N . LYS A 1 431 ? 19.925 -2.723 -26.420 1.00 96.00 431 LYS A N 1
ATOM 3384 C CA . LYS A 1 431 ? 20.035 -4.179 -26.255 1.00 96.00 431 LYS A CA 1
ATOM 3385 C C . LYS A 1 431 ? 21.196 -4.593 -25.354 1.00 96.00 431 LYS A C 1
ATOM 3387 O O . LYS A 1 431 ? 22.254 -3.960 -25.325 1.00 96.00 431 LYS A O 1
ATOM 3392 N N . SER A 1 432 ? 21.018 -5.697 -24.636 1.00 95.00 432 SER A N 1
ATOM 3393 C CA . SER A 1 432 ? 22.072 -6.338 -23.837 1.00 95.00 432 SER A CA 1
ATOM 3394 C C . SER A 1 432 ? 21.849 -7.848 -23.758 1.00 95.00 432 SER A C 1
ATOM 3396 O O . SER A 1 432 ? 20.793 -8.349 -24.144 1.00 95.00 432 SER A O 1
ATOM 3398 N N . ARG A 1 433 ? 22.822 -8.591 -23.225 1.00 94.94 433 ARG A N 1
ATOM 3399 C CA . ARG A 1 433 ? 22.565 -9.962 -22.753 1.00 94.94 433 ARG A CA 1
ATOM 3400 C C . ARG A 1 433 ? 21.750 -9.894 -21.465 1.00 94.94 433 ARG A C 1
ATOM 3402 O O . ARG A 1 433 ? 21.979 -8.994 -20.661 1.00 94.94 433 ARG A O 1
ATOM 3409 N N . ILE A 1 434 ? 20.856 -10.855 -21.240 1.00 92.81 434 ILE A N 1
ATOM 3410 C CA . ILE A 1 434 ? 20.141 -10.976 -19.959 1.00 92.81 434 ILE A CA 1
ATOM 3411 C C . ILE A 1 434 ? 21.158 -11.126 -18.822 1.00 92.81 434 ILE A C 1
ATOM 3413 O O . ILE A 1 434 ? 21.132 -10.366 -17.856 1.00 92.81 434 ILE A O 1
ATOM 3417 N N . LEU A 1 435 ? 22.108 -12.056 -18.969 1.00 91.44 435 LEU A N 1
ATOM 3418 C CA . LEU A 1 435 ? 23.142 -12.326 -17.973 1.00 91.44 435 LEU A CA 1
ATOM 3419 C C . LEU A 1 435 ? 24.551 -12.198 -18.574 1.00 91.44 435 LEU A C 1
ATOM 3421 O O . LEU A 1 435 ? 24.844 -12.715 -19.652 1.00 91.44 435 LEU A O 1
ATOM 3425 N N . THR A 1 436 ? 25.441 -11.530 -17.847 1.00 87.25 436 THR A N 1
ATOM 3426 C CA . THR A 1 436 ? 26.870 -11.375 -18.164 1.00 87.25 436 THR A CA 1
ATOM 3427 C C . THR A 1 436 ? 27.728 -12.028 -17.071 1.00 87.25 436 THR A C 1
ATOM 3429 O O . THR A 1 436 ? 27.206 -12.555 -16.088 1.00 87.25 436 THR A O 1
ATOM 3432 N N . THR A 1 437 ? 29.056 -11.957 -17.194 1.00 82.00 437 THR A N 1
ATOM 3433 C CA . THR A 1 437 ? 29.995 -12.339 -16.122 1.00 82.00 437 THR A CA 1
ATOM 3434 C C . THR A 1 437 ? 29.827 -11.521 -14.839 1.00 82.00 437 THR A C 1
ATOM 3436 O O . THR A 1 437 ? 30.191 -12.002 -13.773 1.00 82.00 437 THR A O 1
ATOM 3439 N N . TRP A 1 438 ? 29.254 -10.317 -14.927 1.00 76.81 438 TRP A N 1
ATOM 3440 C CA . TRP A 1 438 ? 29.092 -9.372 -13.816 1.00 76.81 438 TRP A CA 1
ATOM 3441 C C . TRP A 1 438 ? 27.634 -9.281 -13.319 1.00 76.81 438 TRP A C 1
ATOM 3443 O O . TRP A 1 438 ? 27.240 -8.303 -12.689 1.00 76.81 438 TRP A O 1
ATOM 3453 N N . GLY A 1 439 ? 26.796 -10.276 -13.636 1.00 84.12 439 GLY A N 1
ATOM 3454 C CA . GLY A 1 439 ? 25.368 -10.289 -13.294 1.00 84.12 439 GLY A CA 1
ATOM 3455 C C . GLY A 1 439 ? 24.465 -9.755 -14.412 1.00 84.12 439 GLY A C 1
ATOM 3456 O O . GLY A 1 439 ? 24.778 -9.914 -15.597 1.00 84.12 439 GLY A O 1
ATOM 3457 N N . LEU A 1 440 ? 23.312 -9.188 -14.041 1.00 88.31 440 LEU A N 1
ATOM 3458 C CA . LEU A 1 440 ? 22.248 -8.789 -14.971 1.00 88.31 440 LEU A CA 1
ATOM 3459 C C . LEU A 1 440 ? 22.738 -7.711 -15.957 1.00 88.31 440 LEU A C 1
ATOM 3461 O O . LEU A 1 440 ? 23.153 -6.624 -15.558 1.00 88.31 440 LEU A O 1
ATOM 3465 N N . GLY A 1 441 ? 22.680 -8.001 -17.256 1.00 89.81 441 GLY A N 1
ATOM 3466 C CA . GLY A 1 441 ? 23.312 -7.168 -18.282 1.00 89.81 441 GLY A CA 1
ATOM 3467 C C . GLY A 1 441 ? 22.572 -5.874 -18.621 1.00 89.81 441 GLY A C 1
ATOM 3468 O O . GLY A 1 441 ? 23.158 -5.018 -19.281 1.00 89.81 441 GLY A O 1
ATOM 3469 N N . ILE A 1 442 ? 21.318 -5.707 -18.185 1.00 91.62 442 ILE A N 1
ATOM 3470 C CA . ILE A 1 442 ? 20.584 -4.428 -18.259 1.00 91.62 442 ILE A CA 1
ATOM 3471 C C . ILE A 1 442 ? 20.862 -3.520 -17.057 1.00 91.62 442 ILE A C 1
ATOM 3473 O O . ILE A 1 442 ? 20.925 -2.308 -17.212 1.00 91.62 442 ILE A O 1
ATOM 3477 N N . LYS A 1 443 ? 21.135 -4.091 -15.882 1.00 90.19 443 LYS A N 1
ATOM 3478 C CA . LYS A 1 443 ? 21.502 -3.349 -14.670 1.00 90.19 443 LYS A CA 1
ATOM 3479 C C . LYS A 1 443 ? 22.826 -2.600 -14.865 1.00 90.19 443 LYS A C 1
ATOM 3481 O O . LYS A 1 443 ? 22.884 -1.395 -14.670 1.00 90.19 443 LYS A O 1
ATOM 3486 N N . GLN A 1 444 ? 23.825 -3.269 -15.445 1.00 88.12 444 GLN A N 1
ATOM 3487 C CA . GLN A 1 444 ? 25.087 -2.644 -15.879 1.00 88.12 444 GLN A CA 1
ATOM 3488 C C . GLN A 1 444 ? 24.913 -1.544 -16.942 1.00 88.12 444 GLN A C 1
ATOM 3490 O O . GLN A 1 444 ? 25.815 -0.730 -17.131 1.00 88.12 444 GLN A O 1
ATOM 3495 N N . ARG A 1 445 ? 23.794 -1.531 -17.681 1.00 90.31 445 ARG A N 1
ATOM 3496 C CA . ARG A 1 445 ? 23.462 -0.463 -18.639 1.00 90.31 445 ARG A CA 1
ATOM 3497 C C . ARG A 1 445 ? 22.815 0.713 -17.934 1.00 90.31 445 ARG A C 1
ATOM 3499 O O . ARG A 1 445 ? 23.259 1.833 -18.142 1.00 90.31 445 ARG A O 1
ATOM 3506 N N . LEU A 1 446 ? 21.850 0.440 -17.063 1.00 91.19 446 LEU A N 1
ATOM 3507 C CA . LEU A 1 446 ? 21.202 1.429 -16.213 1.00 91.19 446 LEU A CA 1
ATOM 3508 C C . LEU A 1 446 ? 22.235 2.194 -15.369 1.00 91.19 446 LEU A C 1
ATOM 3510 O O . LEU A 1 446 ? 22.300 3.416 -15.458 1.00 91.19 446 LEU A O 1
ATOM 3514 N N . GLU A 1 447 ? 23.125 1.478 -14.675 1.00 88.81 447 GLU A N 1
ATOM 3515 C CA . GLU A 1 447 ? 24.226 2.048 -13.882 1.00 88.81 447 GLU A CA 1
ATOM 3516 C C . GLU A 1 447 ? 25.174 2.902 -14.750 1.00 88.81 447 GLU A C 1
ATOM 3518 O O . GLU A 1 447 ? 25.476 4.049 -14.421 1.00 88.81 447 GLU A O 1
ATOM 3523 N N . LYS A 1 448 ? 25.626 2.368 -15.896 1.00 87.81 448 LYS A N 1
ATOM 3524 C CA . LYS A 1 448 ? 26.606 3.031 -16.779 1.00 87.81 448 LYS A CA 1
ATOM 3525 C C . LYS A 1 448 ? 26.045 4.241 -17.529 1.00 87.81 448 LYS A C 1
ATOM 3527 O O . LYS A 1 448 ? 26.797 5.159 -17.843 1.00 87.81 448 LYS A O 1
ATOM 3532 N N . GLU A 1 449 ? 24.761 4.224 -17.864 1.00 89.69 449 GLU A N 1
ATOM 3533 C CA . GLU A 1 449 ? 24.077 5.290 -18.606 1.00 89.69 449 GLU A CA 1
ATOM 3534 C C . GLU A 1 449 ? 23.313 6.243 -17.668 1.00 89.69 449 GLU A C 1
ATOM 3536 O O . GLU A 1 449 ? 22.693 7.199 -18.137 1.00 89.69 449 GLU A O 1
ATOM 3541 N N . ARG A 1 450 ? 23.393 6.012 -16.346 1.00 90.50 450 ARG A N 1
ATOM 3542 C CA . ARG A 1 450 ? 22.694 6.757 -15.286 1.00 90.50 450 ARG A CA 1
ATOM 3543 C C . ARG A 1 450 ? 21.182 6.841 -15.533 1.00 90.50 450 ARG A C 1
ATOM 3545 O O . ARG A 1 450 ? 20.597 7.906 -15.382 1.00 90.50 450 ARG A O 1
ATOM 3552 N 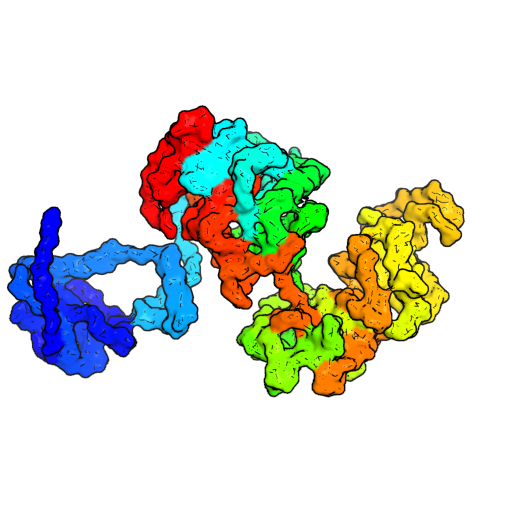N . ALA A 1 451 ? 20.574 5.745 -15.984 1.00 92.12 451 ALA A N 1
ATOM 3553 C CA . ALA A 1 451 ? 19.124 5.664 -16.156 1.00 92.12 451 ALA A CA 1
ATOM 3554 C C . ALA A 1 451 ? 18.423 5.512 -14.795 1.00 92.12 451 ALA A C 1
ATOM 3556 O O . ALA A 1 451 ? 18.998 4.966 -13.852 1.00 92.12 451 ALA A O 1
ATOM 3557 N N . ASP A 1 452 ? 17.172 5.952 -14.711 1.00 92.12 452 ASP A N 1
ATOM 3558 C CA . ASP A 1 452 ? 16.356 5.830 -13.497 1.00 92.12 452 ASP A CA 1
ATOM 3559 C C . ASP A 1 452 ? 15.679 4.451 -13.436 1.00 92.12 452 ASP A C 1
ATOM 3561 O O . ASP A 1 452 ? 15.616 3.806 -12.387 1.00 92.12 452 ASP A O 1
ATOM 3565 N N . GLU A 1 453 ? 15.182 3.999 -14.592 1.00 94.69 453 GLU A N 1
ATOM 3566 C CA . GLU A 1 453 ? 14.271 2.863 -14.759 1.00 94.69 453 GLU A CA 1
ATOM 3567 C C . GLU A 1 453 ? 14.577 2.113 -16.072 1.00 94.69 453 GLU A C 1
ATOM 3569 O O . GLU A 1 453 ? 14.892 2.731 -17.100 1.00 94.69 453 GLU A O 1
ATOM 3574 N N . VAL A 1 454 ? 14.455 0.778 -16.061 1.00 96.00 454 VAL A N 1
ATOM 3575 C CA . VAL A 1 454 ? 14.565 -0.080 -17.256 1.00 96.00 454 VAL A CA 1
ATOM 3576 C C . VAL A 1 454 ? 13.435 -1.108 -17.337 1.00 96.00 454 VAL A C 1
ATOM 3578 O O . VAL A 1 454 ? 13.104 -1.757 -16.349 1.00 96.00 454 VAL A O 1
ATOM 3581 N N . TRP A 1 455 ? 12.902 -1.324 -18.541 1.00 97.31 455 TRP A N 1
ATOM 3582 C CA . TRP A 1 455 ? 11.952 -2.391 -18.875 1.00 97.31 455 TRP A CA 1
ATOM 3583 C C . TRP A 1 455 ? 12.557 -3.306 -19.938 1.00 97.31 455 TRP A C 1
ATOM 3585 O O . TRP A 1 455 ? 13.142 -2.827 -20.911 1.00 97.31 455 TRP A O 1
ATOM 3595 N N . ILE A 1 456 ? 12.375 -4.621 -19.805 1.00 97.38 456 ILE A N 1
ATOM 3596 C CA . ILE A 1 456 ? 12.662 -5.564 -20.894 1.00 97.38 456 ILE A CA 1
ATOM 3597 C C . ILE A 1 456 ? 11.413 -5.657 -21.764 1.00 97.38 456 ILE A C 1
ATOM 3599 O O . ILE A 1 456 ? 10.363 -6.081 -21.296 1.00 97.38 456 ILE A O 1
ATOM 3603 N N . LEU A 1 457 ? 11.532 -5.287 -23.039 1.00 96.38 457 LEU A N 1
ATOM 3604 C CA . LEU A 1 457 ? 10.439 -5.433 -23.996 1.00 96.38 457 LEU A CA 1
ATOM 3605 C C . LEU A 1 457 ? 10.293 -6.919 -24.358 1.00 96.38 457 LEU A C 1
ATOM 3607 O O . LEU A 1 457 ? 9.311 -7.570 -23.999 1.00 96.38 457 LEU A O 1
ATOM 3611 N N . ALA A 1 458 ? 11.335 -7.482 -24.974 1.00 95.31 458 ALA A N 1
ATOM 3612 C CA . ALA A 1 458 ? 11.365 -8.863 -25.446 1.00 95.31 458 ALA A CA 1
ATOM 3613 C C . ALA A 1 458 ? 12.781 -9.464 -25.399 1.00 95.31 458 ALA A C 1
ATOM 3615 O O . ALA A 1 458 ? 13.786 -8.744 -25.325 1.00 95.31 458 ALA A O 1
ATOM 3616 N N . THR A 1 459 ? 12.855 -10.794 -25.456 1.00 96.44 459 THR A N 1
ATOM 3617 C CA . THR A 1 459 ? 14.092 -11.585 -25.402 1.00 96.44 459 THR A CA 1
ATOM 3618 C C . THR A 1 459 ? 14.349 -12.328 -26.714 1.00 96.44 459 THR A C 1
ATOM 3620 O O . THR A 1 459 ? 13.429 -12.648 -27.460 1.00 96.44 459 THR A O 1
ATOM 3623 N N . TYR A 1 460 ? 15.628 -12.550 -27.023 1.00 96.44 460 TYR A N 1
ATOM 3624 C CA . TYR A 1 460 ? 16.103 -12.939 -28.352 1.00 96.44 460 TYR A CA 1
ATOM 3625 C C . TYR A 1 460 ? 17.257 -13.953 -28.263 1.00 96.44 460 TYR A C 1
ATOM 3627 O O . TYR A 1 460 ? 18.113 -13.829 -27.380 1.00 96.44 460 TYR A O 1
ATOM 3635 N N . PRO A 1 461 ? 17.341 -14.943 -29.171 1.00 95.44 461 PRO A N 1
ATOM 3636 C CA . PRO A 1 461 ? 18.363 -15.990 -29.111 1.00 95.44 461 PRO A CA 1
ATOM 3637 C C . PRO A 1 461 ? 19.763 -15.521 -29.544 1.00 95.44 461 PRO A C 1
ATOM 3639 O O . PRO A 1 461 ? 20.749 -16.173 -29.204 1.00 95.44 461 PRO A O 1
ATOM 3642 N N . SER A 1 462 ? 19.879 -14.412 -30.288 1.00 95.81 462 SER A N 1
ATOM 3643 C CA . SER A 1 462 ? 21.152 -13.936 -30.850 1.00 95.81 462 SER A CA 1
ATOM 3644 C C . SER A 1 462 ? 21.316 -12.414 -30.790 1.00 95.81 462 SER A C 1
ATOM 3646 O O . SER A 1 462 ? 20.357 -11.666 -30.595 1.00 95.81 462 SER A O 1
ATOM 3648 N N . ASN A 1 463 ? 22.553 -11.945 -30.987 1.00 96.25 463 ASN A N 1
ATOM 3649 C CA . ASN A 1 463 ? 22.826 -10.514 -31.113 1.00 96.25 463 ASN A CA 1
ATOM 3650 C C . ASN A 1 463 ? 22.251 -9.939 -32.417 1.00 96.25 463 ASN A C 1
ATOM 3652 O O . ASN A 1 463 ? 21.845 -8.780 -32.420 1.00 96.25 463 ASN A O 1
ATOM 3656 N N . GLU A 1 464 ? 22.206 -10.711 -33.514 1.00 97.19 464 GLU A N 1
ATOM 3657 C CA . GLU A 1 464 ? 21.616 -10.226 -34.770 1.00 97.19 464 GLU A CA 1
ATOM 3658 C C . GLU A 1 464 ? 20.116 -9.985 -34.593 1.00 97.19 464 GLU A C 1
ATOM 3660 O O . GLU A 1 464 ? 19.647 -8.875 -34.817 1.00 97.19 464 GLU A O 1
ATOM 3665 N N . SER A 1 465 ? 19.385 -10.986 -34.092 1.00 96.88 465 SER A N 1
ATOM 3666 C CA . SER A 1 465 ? 17.939 -10.891 -33.849 1.00 96.88 465 SER A CA 1
ATOM 3667 C C . SER A 1 465 ? 17.585 -9.754 -32.878 1.00 96.88 465 SER A C 1
ATOM 3669 O O . SER A 1 465 ? 16.706 -8.945 -33.178 1.00 96.88 465 SER A O 1
ATOM 3671 N N . ALA A 1 466 ? 18.342 -9.594 -31.786 1.00 97.12 466 ALA A N 1
ATOM 3672 C CA . ALA A 1 466 ? 18.207 -8.444 -30.888 1.00 97.12 466 ALA A CA 1
ATOM 3673 C C . ALA A 1 466 ? 18.577 -7.096 -31.544 1.00 97.12 466 ALA A C 1
ATOM 3675 O O . ALA A 1 466 ? 18.042 -6.062 -31.158 1.00 97.12 466 ALA A O 1
ATOM 3676 N N . THR A 1 467 ? 19.479 -7.076 -32.532 1.00 97.25 467 THR A N 1
ATOM 3677 C CA . THR A 1 467 ? 19.828 -5.859 -33.288 1.00 97.25 467 THR A CA 1
ATOM 3678 C C . THR A 1 467 ? 18.709 -5.458 -34.236 1.00 97.25 467 THR A C 1
ATOM 3680 O O . THR A 1 467 ? 18.321 -4.293 -34.250 1.00 97.25 467 THR A O 1
ATOM 3683 N N . THR A 1 468 ? 18.151 -6.410 -34.983 1.00 97.56 468 THR A N 1
ATOM 3684 C CA . THR A 1 468 ? 16.996 -6.170 -35.853 1.00 97.56 468 THR A CA 1
ATOM 3685 C C . THR A 1 468 ? 15.807 -5.666 -35.035 1.00 97.56 468 THR A C 1
ATOM 3687 O O . THR A 1 468 ? 15.195 -4.667 -35.399 1.00 97.56 468 THR A O 1
ATOM 3690 N N . ALA A 1 469 ? 15.535 -6.278 -33.879 1.00 97.44 469 ALA A N 1
ATOM 3691 C CA . ALA A 1 469 ? 14.471 -5.846 -32.977 1.00 97.44 469 ALA A CA 1
ATOM 3692 C C . ALA A 1 469 ? 14.715 -4.466 -32.333 1.00 97.44 469 ALA A C 1
ATOM 3694 O O . ALA A 1 469 ? 13.777 -3.683 -32.217 1.00 97.44 469 ALA A O 1
ATOM 3695 N N . GLU A 1 470 ? 15.955 -4.127 -31.957 1.00 98.00 470 GLU A N 1
ATOM 3696 C CA . GLU A 1 470 ? 16.323 -2.790 -31.460 1.00 98.00 470 GLU A CA 1
ATOM 3697 C C . GLU A 1 470 ? 16.045 -1.701 -32.514 1.00 98.00 470 GLU A C 1
ATOM 3699 O O . GLU A 1 470 ? 15.506 -0.646 -32.180 1.00 98.00 470 GLU A O 1
ATOM 3704 N N . GLN A 1 471 ? 16.354 -1.968 -33.789 1.00 97.62 471 GLN A N 1
ATOM 3705 C CA . GLN A 1 471 ? 16.056 -1.046 -34.892 1.00 97.62 471 GLN A CA 1
ATOM 3706 C C . GLN A 1 471 ? 14.553 -0.971 -35.203 1.00 97.62 471 GLN A C 1
ATOM 3708 O O . GLN A 1 471 ? 14.031 0.129 -35.376 1.00 97.62 471 GLN A O 1
ATOM 3713 N N . ILE A 1 472 ? 13.836 -2.104 -35.210 1.00 97.31 472 ILE A N 1
ATOM 3714 C CA . ILE A 1 472 ? 12.374 -2.133 -35.396 1.00 97.31 472 ILE A CA 1
ATOM 3715 C C . ILE A 1 472 ? 11.674 -1.337 -34.292 1.00 97.31 472 ILE A C 1
ATOM 3717 O O . ILE A 1 472 ? 10.832 -0.502 -34.602 1.00 97.31 472 ILE A O 1
ATOM 3721 N N . ALA A 1 473 ? 12.036 -1.537 -33.022 1.00 97.00 473 ALA A N 1
ATOM 3722 C CA . ALA A 1 473 ? 11.463 -0.782 -31.910 1.00 97.00 473 ALA A CA 1
ATOM 3723 C C . ALA A 1 473 ? 11.782 0.720 -32.017 1.00 97.00 473 ALA A C 1
ATOM 3725 O O . ALA A 1 473 ? 10.901 1.553 -31.813 1.00 97.00 473 ALA A O 1
ATOM 3726 N N . SER A 1 474 ? 13.012 1.079 -32.399 1.00 97.44 474 SER A N 1
ATOM 3727 C CA . SER A 1 474 ? 13.391 2.481 -32.596 1.00 97.44 474 SER A CA 1
ATOM 3728 C C . SER A 1 474 ? 12.559 3.166 -33.688 1.00 97.44 474 SER A C 1
ATOM 3730 O O . SER A 1 474 ? 12.030 4.253 -33.459 1.00 97.44 474 SER A O 1
ATOM 3732 N N . ALA A 1 475 ? 12.376 2.503 -34.835 1.00 97.00 475 ALA A N 1
ATOM 3733 C CA . ALA A 1 475 ? 11.606 3.028 -35.961 1.00 97.00 475 ALA A CA 1
ATOM 3734 C C . ALA A 1 475 ? 10.085 3.020 -35.718 1.00 97.00 475 ALA A C 1
ATOM 3736 O O . ALA A 1 475 ? 9.419 4.006 -36.019 1.00 97.00 475 ALA A O 1
ATOM 3737 N N . LYS A 1 476 ? 9.532 1.937 -35.150 1.00 97.25 476 LYS A N 1
ATOM 3738 C CA . LYS A 1 476 ? 8.090 1.780 -34.883 1.00 97.25 476 LYS A CA 1
ATOM 3739 C C . LYS A 1 476 ? 7.586 2.777 -33.839 1.00 97.25 476 LYS A C 1
ATOM 3741 O O . LYS A 1 476 ? 6.501 3.322 -34.003 1.00 97.25 476 LYS A O 1
ATOM 3746 N N . TYR A 1 477 ? 8.365 3.012 -32.782 1.00 97.06 477 TYR A N 1
ATOM 3747 C CA . TYR A 1 477 ? 7.941 3.827 -31.639 1.00 97.06 477 TYR A CA 1
ATOM 3748 C C . TYR A 1 477 ? 8.530 5.248 -31.630 1.00 97.06 477 TYR A C 1
ATOM 3750 O O . TYR A 1 477 ? 8.160 6.045 -30.772 1.00 97.06 477 TYR A O 1
ATOM 3758 N N . GLY A 1 478 ? 9.441 5.587 -32.550 1.00 94.50 478 GLY A N 1
ATOM 3759 C CA . GLY A 1 478 ? 10.070 6.915 -32.612 1.00 94.50 478 GLY A CA 1
ATOM 3760 C C . GLY A 1 478 ? 11.034 7.209 -31.454 1.00 94.50 478 GLY A C 1
ATOM 3761 O O . GLY A 1 478 ? 11.188 8.360 -31.053 1.00 94.50 478 GLY A O 1
ATOM 3762 N N . ILE A 1 479 ? 11.664 6.174 -30.889 1.00 96.62 479 ILE A N 1
ATOM 3763 C CA . ILE A 1 479 ? 12.535 6.271 -29.707 1.00 96.62 479 ILE A CA 1
ATOM 3764 C C . ILE A 1 479 ? 13.992 6.019 -30.135 1.00 96.62 479 ILE A C 1
ATOM 3766 O O . ILE A 1 479 ? 14.267 4.988 -30.752 1.00 96.62 479 ILE A O 1
ATOM 3770 N N . PRO A 1 480 ? 14.963 6.891 -29.815 1.00 95.44 480 PRO A N 1
ATOM 3771 C CA . PRO A 1 480 ? 16.333 6.754 -30.306 1.00 95.44 480 PRO A CA 1
ATOM 3772 C C . PRO A 1 480 ? 17.089 5.577 -29.665 1.00 95.44 480 PRO A C 1
ATOM 3774 O O . PRO A 1 480 ? 16.901 5.244 -28.495 1.00 95.44 480 PRO A O 1
ATOM 3777 N N . THR A 1 481 ? 18.040 4.994 -30.405 1.00 94.81 481 THR A N 1
ATOM 3778 C CA . THR A 1 481 ? 19.040 4.041 -29.867 1.00 94.81 481 THR A CA 1
ATOM 3779 C C . THR A 1 481 ? 20.331 4.736 -29.397 1.00 94.81 481 THR A C 1
ATOM 3781 O O . THR A 1 481 ? 21.371 4.094 -29.206 1.00 94.81 481 THR A O 1
ATOM 3784 N N . THR A 1 482 ? 20.308 6.065 -29.277 1.00 92.69 482 THR A N 1
ATOM 3785 C CA . THR A 1 482 ? 21.477 6.908 -28.991 1.00 92.69 482 THR A CA 1
ATOM 3786 C C . THR A 1 482 ? 21.720 7.001 -27.485 1.00 92.69 482 THR A C 1
ATOM 3788 O O . THR A 1 482 ? 20.799 7.246 -26.713 1.00 92.69 482 THR A O 1
ATOM 3791 N N . TYR A 1 483 ? 22.969 6.824 -27.057 1.00 92.25 483 TYR A N 1
ATOM 3792 C CA . TYR A 1 483 ? 23.376 7.030 -25.663 1.00 92.25 483 TYR A CA 1
ATOM 3793 C C . TYR A 1 483 ? 23.243 8.513 -25.292 1.00 92.25 483 TYR A C 1
ATOM 3795 O O . TYR A 1 483 ? 23.597 9.362 -26.105 1.00 92.25 483 TYR A O 1
ATOM 3803 N N . TRP A 1 484 ? 22.778 8.831 -24.079 1.00 91.50 484 TRP A N 1
ATOM 3804 C CA . TRP A 1 484 ? 22.681 10.223 -23.602 1.00 91.50 484 TRP A CA 1
ATOM 3805 C C . TRP A 1 484 ? 24.048 10.889 -23.356 1.00 91.50 484 TRP A C 1
ATOM 3807 O O . TRP A 1 484 ? 24.129 12.108 -23.262 1.00 91.50 484 TRP A O 1
ATOM 3817 N N . GLU A 1 485 ? 25.118 10.098 -23.253 1.00 87.38 485 GLU A N 1
ATOM 3818 C CA . GLU A 1 485 ? 26.498 10.543 -23.031 1.00 87.38 485 GLU A CA 1
ATOM 3819 C C . GLU A 1 485 ? 27.449 9.812 -23.996 1.00 87.38 485 GLU A C 1
ATOM 3821 O O . GLU A 1 485 ? 27.162 8.705 -24.465 1.00 87.38 485 GLU A O 1
ATOM 3826 N N . GLN A 1 486 ? 28.593 10.429 -24.310 1.00 85.81 486 GLN A N 1
ATOM 3827 C CA . GLN A 1 486 ? 29.603 9.825 -25.182 1.00 85.81 486 GLN A CA 1
ATOM 3828 C C . GLN A 1 486 ? 30.209 8.575 -24.521 1.00 85.81 486 GLN A C 1
ATOM 3830 O O . GLN A 1 486 ? 30.581 8.586 -23.350 1.00 85.81 486 GLN A O 1
ATOM 3835 N N . CYS A 1 487 ? 30.350 7.486 -25.279 1.00 80.44 487 CYS A N 1
ATOM 3836 C CA . CYS A 1 487 ? 30.877 6.224 -24.761 1.00 80.44 487 CYS A CA 1
ATOM 3837 C C . CYS A 1 487 ? 31.700 5.471 -25.813 1.00 80.44 487 CYS A C 1
ATOM 3839 O O . CYS A 1 487 ? 31.455 5.603 -27.007 1.00 80.44 487 CYS A O 1
ATOM 3841 N N . GLN A 1 488 ? 32.595 4.577 -25.382 1.00 73.38 488 GLN A N 1
ATOM 3842 C CA . GLN A 1 488 ? 33.440 3.757 -26.271 1.00 73.38 488 GLN A CA 1
ATOM 3843 C C . GLN A 1 488 ? 32.666 2.988 -27.370 1.00 73.38 488 GLN A C 1
ATOM 3845 O O . GLN A 1 488 ? 33.214 2.734 -28.437 1.00 73.38 488 GLN A O 1
ATOM 3850 N N . THR A 1 489 ? 31.389 2.643 -27.148 1.00 70.44 489 THR A N 1
ATOM 3851 C CA . THR A 1 489 ? 30.515 1.978 -28.136 1.00 70.44 489 THR A CA 1
ATOM 3852 C C . THR A 1 489 ? 29.768 2.922 -29.094 1.00 70.44 489 THR A C 1
ATOM 3854 O O . THR A 1 489 ? 28.993 2.445 -29.917 1.00 70.44 489 THR A O 1
ATOM 3857 N N . SER A 1 490 ? 29.964 4.242 -29.016 1.00 72.75 490 SER A N 1
ATOM 3858 C CA . SER A 1 490 ? 29.327 5.237 -29.893 1.00 72.75 490 SER A CA 1
ATOM 3859 C C . SER A 1 490 ? 30.298 6.380 -30.186 1.00 72.75 490 SER A C 1
ATOM 3861 O O . SER A 1 490 ? 30.558 7.210 -29.322 1.00 72.75 490 SER A O 1
ATOM 3863 N N . ARG A 1 491 ? 30.801 6.457 -31.426 1.00 78.69 491 ARG A N 1
ATOM 3864 C CA . ARG A 1 491 ? 31.784 7.478 -31.848 1.00 78.69 491 ARG A CA 1
ATOM 3865 C C . ARG A 1 491 ? 31.237 8.915 -31.912 1.00 78.69 491 ARG A C 1
ATOM 3867 O O . ARG A 1 491 ? 32.031 9.826 -32.111 1.00 78.69 491 ARG A O 1
ATOM 3874 N N . ARG A 1 492 ? 29.925 9.121 -31.733 1.00 88.06 492 ARG A N 1
ATOM 3875 C CA . ARG A 1 492 ? 29.301 10.456 -31.695 1.00 88.06 492 ARG A CA 1
ATOM 3876 C C . ARG A 1 492 ? 29.892 11.308 -30.569 1.00 88.06 492 ARG A C 1
ATOM 3878 O O . ARG A 1 492 ? 30.030 10.836 -29.440 1.00 88.06 492 ARG A O 1
ATOM 3885 N N . SER A 1 493 ? 30.194 12.560 -30.878 1.00 89.75 493 SER A N 1
ATOM 3886 C CA . SER A 1 493 ? 30.537 13.599 -29.907 1.00 89.75 493 SER A CA 1
ATOM 3887 C C . SER A 1 493 ? 29.329 13.987 -29.035 1.00 89.75 493 SER A C 1
ATOM 3889 O O . SER A 1 493 ? 28.182 13.763 -29.436 1.00 89.75 493 SER A O 1
ATOM 3891 N N . PRO A 1 494 ? 29.542 14.637 -27.872 1.00 90.81 494 PRO A N 1
ATOM 3892 C CA . PRO A 1 494 ? 28.448 15.178 -27.061 1.00 90.81 494 PRO A CA 1
ATOM 3893 C C . PRO A 1 494 ? 27.550 16.158 -27.836 1.00 90.81 494 PRO A C 1
ATOM 3895 O O . PRO A 1 494 ? 26.340 16.161 -27.645 1.00 90.81 494 PRO A O 1
ATOM 3898 N N . MET A 1 495 ? 28.126 16.930 -28.765 1.00 91.31 495 MET A N 1
ATOM 3899 C CA . MET A 1 495 ? 27.406 17.881 -29.622 1.00 91.31 495 MET A CA 1
ATOM 3900 C C . MET A 1 495 ? 26.438 17.183 -30.595 1.00 91.31 495 MET A C 1
ATOM 3902 O O . MET A 1 495 ? 25.328 17.657 -30.817 1.00 91.31 495 MET A O 1
ATOM 3906 N N . GLU A 1 496 ? 26.828 16.042 -31.168 1.00 92.56 496 GLU A N 1
ATOM 3907 C CA . GLU A 1 496 ? 25.941 15.236 -32.021 1.00 92.56 496 GLU A CA 1
ATOM 3908 C C . GLU A 1 496 ? 24.856 14.516 -31.213 1.00 92.56 496 GLU A C 1
ATOM 3910 O O . GLU A 1 496 ? 23.744 14.339 -31.705 1.00 92.56 496 GLU A O 1
ATOM 3915 N N . ILE A 1 497 ? 25.165 14.107 -29.979 1.00 92.31 497 ILE A N 1
ATOM 3916 C CA . ILE A 1 497 ? 24.191 13.497 -29.064 1.00 92.31 497 ILE A CA 1
ATOM 3917 C C . ILE A 1 497 ? 23.129 14.524 -28.650 1.00 92.31 497 ILE A C 1
ATOM 3919 O O . ILE A 1 497 ? 21.943 14.212 -28.733 1.00 92.31 497 ILE A O 1
ATOM 3923 N N . ALA A 1 498 ? 23.541 15.745 -28.285 1.00 90.94 498 ALA A N 1
ATOM 3924 C CA . ALA A 1 498 ? 22.638 16.853 -27.976 1.00 90.94 498 ALA A CA 1
ATOM 3925 C C . ALA A 1 498 ? 21.681 17.127 -29.146 1.00 90.94 498 ALA A C 1
ATOM 3927 O O . ALA A 1 498 ? 20.481 16.925 -28.997 1.00 90.94 498 ALA A O 1
ATOM 3928 N N . ARG A 1 499 ? 22.206 17.396 -30.354 1.00 92.94 499 ARG A N 1
ATOM 3929 C CA . ARG A 1 499 ? 21.393 17.636 -31.568 1.00 92.94 499 ARG A CA 1
ATOM 3930 C C . ARG A 1 499 ? 20.345 16.553 -31.851 1.00 92.94 499 ARG A C 1
ATOM 3932 O O . ARG A 1 499 ? 19.281 16.867 -32.378 1.00 92.94 499 ARG A O 1
ATOM 3939 N N . ILE A 1 500 ? 20.633 15.285 -31.540 1.00 91.56 500 ILE A N 1
ATOM 3940 C CA . ILE A 1 500 ? 19.659 14.193 -31.694 1.00 91.56 500 ILE A CA 1
ATOM 3941 C C . ILE A 1 500 ? 18.519 14.334 -30.680 1.00 91.56 500 ILE A C 1
ATOM 3943 O O . ILE A 1 500 ? 17.365 14.232 -31.069 1.00 91.56 500 ILE A O 1
ATOM 3947 N N . TYR A 1 501 ? 18.810 14.582 -29.403 1.00 92.25 501 TYR A N 1
ATOM 3948 C CA . TYR A 1 501 ? 17.764 14.730 -28.385 1.00 92.25 501 TYR A CA 1
ATOM 3949 C C . TYR A 1 501 ? 17.017 16.072 -28.476 1.00 92.25 501 TYR A C 1
ATOM 3951 O O . TYR A 1 501 ? 15.806 16.099 -28.278 1.00 92.25 501 TYR A O 1
ATOM 3959 N N . ASP A 1 502 ? 17.692 17.152 -28.871 1.00 91.81 502 ASP A N 1
ATOM 3960 C CA . ASP A 1 502 ? 17.100 18.483 -29.076 1.00 91.81 502 ASP A CA 1
ATOM 3961 C C . ASP A 1 502 ? 16.152 18.543 -30.293 1.00 91.81 502 ASP A C 1
ATOM 3963 O O . ASP A 1 502 ? 15.325 19.448 -30.386 1.00 91.81 502 ASP A O 1
ATOM 3967 N N . SER A 1 503 ? 16.245 17.583 -31.224 1.00 91.81 503 SER A N 1
ATOM 3968 C CA . SER A 1 503 ? 15.363 17.474 -32.402 1.00 91.81 503 SER A CA 1
ATOM 3969 C C . SER A 1 503 ? 14.173 16.519 -32.219 1.00 91.81 503 SER A C 1
ATOM 3971 O O . SER A 1 503 ? 13.401 16.319 -33.158 1.00 91.81 503 SER A O 1
ATOM 3973 N N . ILE A 1 504 ? 13.987 15.948 -31.023 1.00 92.12 504 ILE A N 1
ATOM 3974 C CA . ILE A 1 504 ? 12.910 14.999 -30.704 1.00 92.12 504 ILE A CA 1
ATOM 3975 C C . ILE A 1 504 ? 11.941 15.635 -29.699 1.00 92.12 504 ILE A C 1
ATOM 3977 O O . ILE A 1 504 ? 12.351 16.009 -28.603 1.00 92.12 504 ILE A O 1
ATOM 3981 N N . ASP A 1 505 ? 10.640 15.688 -30.024 1.00 92.25 505 ASP A N 1
ATOM 3982 C CA . ASP A 1 505 ? 9.589 16.044 -29.053 1.00 92.25 505 ASP A CA 1
ATOM 3983 C C . ASP A 1 505 ? 9.589 15.030 -27.886 1.00 92.25 505 ASP A C 1
ATOM 3985 O O . ASP A 1 505 ? 9.260 13.854 -28.104 1.00 92.25 505 ASP A O 1
ATOM 3989 N N . PRO A 1 506 ? 9.898 15.446 -26.638 1.00 89.31 506 PRO A N 1
ATOM 3990 C CA . PRO A 1 506 ? 9.885 14.546 -25.488 1.00 89.31 506 PRO A CA 1
ATOM 3991 C C . PRO A 1 506 ? 8.506 13.925 -25.235 1.00 89.31 506 PRO A C 1
ATOM 3993 O O . PRO A 1 506 ? 8.429 12.801 -24.742 1.00 89.31 506 PRO A O 1
ATOM 3996 N N . MET A 1 507 ? 7.416 14.611 -25.602 1.00 89.88 507 MET A N 1
ATOM 3997 C CA . MET A 1 507 ? 6.055 14.101 -25.434 1.00 89.88 507 MET A CA 1
ATOM 3998 C C . MET A 1 507 ? 5.707 13.045 -26.489 1.00 89.88 507 MET A C 1
ATOM 4000 O O . MET A 1 507 ? 5.103 12.031 -26.144 1.00 89.88 507 MET A O 1
ATOM 4004 N N . ALA A 1 508 ? 6.111 13.216 -27.751 1.00 92.12 508 ALA A N 1
ATOM 4005 C CA . ALA A 1 508 ? 6.003 12.180 -28.782 1.00 92.12 508 ALA A CA 1
ATOM 4006 C C . ALA A 1 508 ? 6.811 10.941 -28.407 1.00 92.12 508 ALA A C 1
ATOM 4008 O O . ALA A 1 508 ? 6.281 9.834 -28.453 1.00 92.12 508 ALA A O 1
ATOM 4009 N N . MET A 1 509 ? 8.051 11.131 -27.958 1.00 94.69 509 MET A N 1
ATOM 4010 C CA . MET A 1 509 ? 8.903 10.030 -27.525 1.00 94.69 509 MET A CA 1
ATOM 4011 C C . MET A 1 509 ? 8.350 9.323 -26.276 1.00 94.69 509 MET A C 1
ATOM 4013 O O . MET A 1 509 ? 8.421 8.100 -26.193 1.00 94.69 509 MET A O 1
ATOM 4017 N N . HIS A 1 510 ? 7.738 10.047 -25.330 1.00 94.81 510 HIS A N 1
ATOM 4018 C CA . HIS A 1 510 ? 7.061 9.432 -24.185 1.00 94.81 510 HIS A CA 1
ATOM 4019 C C . HIS A 1 510 ? 5.789 8.665 -24.591 1.00 94.81 510 HIS A C 1
ATOM 4021 O O . HIS A 1 510 ? 5.583 7.550 -24.115 1.00 94.81 510 HIS A O 1
ATOM 4027 N N . ARG A 1 511 ? 4.974 9.188 -25.523 1.00 94.81 511 ARG A N 1
ATOM 4028 C CA . ARG A 1 511 ? 3.849 8.435 -26.118 1.00 94.81 511 ARG A CA 1
ATOM 4029 C C . ARG A 1 511 ? 4.341 7.162 -26.816 1.00 94.81 511 ARG A C 1
ATOM 4031 O O . ARG A 1 511 ? 3.757 6.100 -26.620 1.00 94.81 511 ARG A O 1
ATOM 4038 N N . GLY A 1 512 ? 5.444 7.254 -27.559 1.00 96.56 512 GLY A N 1
ATOM 4039 C CA . GLY A 1 512 ? 6.132 6.114 -28.166 1.00 96.56 512 GLY A CA 1
ATOM 4040 C C . GLY A 1 512 ? 6.598 5.085 -27.136 1.00 96.56 512 GLY A C 1
ATOM 4041 O O . GLY A 1 512 ? 6.372 3.893 -27.316 1.00 96.56 512 GLY A O 1
ATOM 4042 N N . ALA A 1 513 ? 7.180 5.534 -26.020 1.00 97.06 513 ALA A N 1
ATOM 4043 C CA . ALA A 1 513 ? 7.594 4.679 -24.909 1.00 97.06 513 ALA A CA 1
ATOM 4044 C C . ALA A 1 513 ? 6.413 3.922 -24.278 1.00 97.06 513 ALA A C 1
ATOM 4046 O O . ALA A 1 513 ? 6.496 2.709 -24.097 1.00 97.06 513 ALA A O 1
ATOM 4047 N N . LEU A 1 514 ? 5.294 4.601 -24.004 1.00 94.69 514 LEU A N 1
ATOM 4048 C CA . LEU A 1 514 ? 4.084 3.957 -23.476 1.00 94.69 514 LEU A CA 1
ATOM 4049 C C . LEU A 1 514 ? 3.475 2.960 -24.476 1.00 94.69 514 LEU A C 1
ATOM 4051 O O . LEU A 1 514 ? 3.070 1.868 -24.077 1.00 94.69 514 LEU A O 1
ATOM 4055 N N . TRP A 1 515 ? 3.470 3.285 -25.775 1.00 97.19 515 TRP A N 1
ATOM 4056 C CA . TRP A 1 515 ? 3.048 2.349 -26.822 1.00 97.19 515 TRP A CA 1
ATOM 4057 C C . TRP A 1 515 ? 3.966 1.120 -26.882 1.00 97.19 515 TRP A C 1
ATOM 4059 O O . TRP A 1 515 ? 3.465 -0.001 -26.896 1.00 97.19 515 TRP A O 1
ATOM 4069 N N . ALA A 1 516 ? 5.289 1.304 -26.822 1.00 97.44 516 ALA A N 1
ATOM 4070 C CA . ALA A 1 516 ? 6.256 0.209 -26.795 1.00 97.44 516 ALA A CA 1
ATOM 4071 C C . ALA A 1 516 ? 6.038 -0.734 -25.602 1.00 97.44 516 ALA A C 1
ATOM 4073 O O . ALA A 1 516 ? 6.087 -1.951 -25.765 1.00 97.44 516 ALA A O 1
ATOM 4074 N N . LEU A 1 517 ? 5.769 -0.190 -24.411 1.00 95.62 517 LEU A N 1
ATOM 4075 C CA . LEU A 1 517 ? 5.439 -1.001 -23.238 1.00 95.62 517 LEU A CA 1
ATOM 4076 C C . LEU A 1 517 ? 4.142 -1.793 -23.459 1.00 95.62 517 LEU A C 1
ATOM 4078 O O . LEU A 1 517 ? 4.151 -3.011 -23.294 1.00 95.62 517 LEU A O 1
ATOM 4082 N N . SER A 1 518 ? 3.068 -1.140 -23.917 1.00 91.50 518 SER A N 1
ATOM 4083 C CA . SER A 1 518 ? 1.771 -1.789 -24.161 1.00 91.50 518 SER A CA 1
ATOM 4084 C C . SER A 1 518 ? 1.827 -2.880 -25.237 1.00 91.50 518 SER A C 1
ATOM 4086 O O . SER A 1 518 ? 1.210 -3.927 -25.068 1.00 91.50 518 SER A O 1
ATOM 4088 N N . ASP A 1 519 ? 2.558 -2.659 -26.332 1.00 93.94 519 ASP A N 1
ATOM 4089 C CA . ASP A 1 519 ? 2.709 -3.611 -27.446 1.00 93.94 519 ASP A CA 1
ATOM 4090 C C . ASP A 1 519 ? 3.493 -4.870 -27.027 1.00 93.94 519 ASP A C 1
ATOM 4092 O O . ASP A 1 519 ? 3.271 -5.960 -27.546 1.00 93.94 519 ASP A O 1
ATOM 4096 N N . HIS A 1 520 ? 4.365 -4.729 -26.024 1.00 93.56 520 HIS A N 1
ATOM 4097 C CA . HIS A 1 520 ? 5.142 -5.814 -25.427 1.00 93.56 520 HIS A CA 1
ATOM 4098 C C . HIS A 1 520 ? 4.569 -6.332 -24.091 1.00 93.56 520 HIS A C 1
ATOM 4100 O O . HIS A 1 520 ? 5.265 -7.052 -23.372 1.00 93.56 520 HIS A O 1
ATOM 4106 N N . GLY A 1 521 ? 3.318 -5.992 -23.748 1.00 89.19 521 GLY A N 1
ATOM 4107 C CA . GLY A 1 521 ? 2.632 -6.497 -22.549 1.00 89.19 521 GLY A CA 1
ATOM 4108 C C . GLY A 1 521 ? 3.242 -6.041 -21.217 1.00 89.19 521 GLY A C 1
ATOM 4109 O O . GLY A 1 521 ? 3.106 -6.730 -20.208 1.00 89.19 521 GLY A O 1
ATOM 4110 N N . ARG A 1 522 ? 3.958 -4.911 -21.208 1.00 91.75 522 ARG A N 1
ATOM 4111 C CA . ARG A 1 522 ? 4.629 -4.345 -20.028 1.00 91.75 522 ARG A CA 1
ATOM 4112 C C . ARG A 1 522 ? 3.842 -3.169 -19.461 1.00 91.75 522 ARG A C 1
ATOM 4114 O O . ARG A 1 522 ? 3.167 -2.439 -20.185 1.00 91.75 522 ARG A O 1
ATOM 4121 N N . ARG A 1 523 ? 3.984 -2.952 -18.156 1.00 84.81 523 ARG A N 1
ATOM 4122 C CA . ARG A 1 523 ? 3.364 -1.842 -17.424 1.00 84.81 523 ARG A CA 1
ATOM 4123 C C . ARG A 1 523 ? 4.368 -0.726 -17.167 1.00 84.81 523 ARG A C 1
ATOM 4125 O O . ARG A 1 523 ? 5.506 -0.986 -16.788 1.00 84.81 523 ARG A O 1
ATOM 4132 N N . PHE A 1 524 ? 3.939 0.521 -17.337 1.00 85.50 524 PHE A N 1
ATOM 4133 C CA . PHE A 1 524 ? 4.757 1.693 -17.011 1.00 85.50 524 PHE A CA 1
ATOM 4134 C C . PHE A 1 524 ? 5.016 1.799 -15.500 1.00 85.50 524 PHE A C 1
ATOM 4136 O O . PHE A 1 524 ? 6.095 2.182 -15.069 1.00 85.50 524 PHE A O 1
ATOM 4143 N N . GLU A 1 525 ? 4.049 1.371 -14.699 1.00 79.81 525 GLU A N 1
ATOM 4144 C CA . GLU A 1 525 ? 4.073 1.375 -13.239 1.00 79.81 525 GLU A CA 1
ATOM 4145 C C . GLU A 1 525 ? 5.118 0.397 -12.666 1.00 79.81 525 GLU A C 1
ATOM 4147 O O . GLU A 1 525 ? 5.665 0.618 -11.584 1.00 79.81 525 GLU A O 1
ATOM 4152 N N . PHE A 1 526 ? 5.430 -0.663 -13.419 1.00 82.75 526 PHE A N 1
ATOM 4153 C CA . PHE A 1 526 ? 6.305 -1.761 -13.017 1.00 82.75 526 PHE A CA 1
ATOM 4154 C C . PHE A 1 526 ? 7.543 -1.856 -13.933 1.00 82.75 526 PHE A C 1
ATOM 4156 O O . PHE A 1 526 ? 7.572 -2.697 -14.835 1.00 82.75 526 PHE A O 1
ATOM 4163 N N . PRO A 1 527 ? 8.601 -1.045 -13.730 1.00 90.50 527 PRO A N 1
ATOM 4164 C CA . PRO A 1 527 ? 9.902 -1.309 -14.343 1.00 90.50 527 PRO A CA 1
ATOM 4165 C C . PRO A 1 527 ? 10.461 -2.674 -13.920 1.00 90.50 527 PRO A C 1
ATOM 4167 O O . PRO A 1 527 ? 10.064 -3.259 -12.913 1.00 90.50 527 PRO A O 1
ATOM 4170 N N . PHE A 1 528 ? 11.385 -3.199 -14.723 1.00 89.75 528 PHE A N 1
ATOM 4171 C CA . PHE A 1 528 ? 12.063 -4.468 -14.458 1.00 89.75 528 PHE A CA 1
ATOM 4172 C C . PHE A 1 528 ? 13.178 -4.310 -13.411 1.00 89.75 528 PHE A C 1
ATOM 4174 O O . PHE A 1 528 ? 13.396 -5.224 -12.623 1.00 89.75 528 PHE A O 1
ATOM 4181 N N . VAL A 1 529 ? 13.881 -3.168 -13.425 1.00 89.00 529 VAL A N 1
ATOM 4182 C CA . VAL A 1 529 ? 14.835 -2.715 -12.393 1.00 89.00 529 VAL A CA 1
ATOM 4183 C C . VAL A 1 529 ? 14.802 -1.180 -12.312 1.00 89.00 529 VAL A C 1
ATOM 4185 O O . VAL A 1 529 ? 14.782 -0.502 -13.345 1.00 89.00 529 VAL A O 1
ATOM 4188 N N . ARG A 1 530 ? 14.854 -0.640 -11.092 1.00 86.62 530 ARG A N 1
ATOM 4189 C CA . ARG A 1 530 ? 15.114 0.770 -10.746 1.00 86.62 530 ARG A CA 1
ATOM 4190 C C . ARG A 1 530 ? 16.577 0.986 -10.336 1.00 86.62 530 ARG A C 1
ATOM 4192 O O . ARG A 1 530 ? 17.283 0.048 -9.966 1.00 86.62 530 ARG A O 1
ATOM 4199 N N . ASN A 1 531 ? 17.050 2.230 -10.362 1.00 79.56 531 ASN A N 1
ATOM 4200 C CA . ASN A 1 531 ? 18.434 2.563 -9.998 1.00 79.56 531 ASN A CA 1
ATOM 4201 C C . ASN A 1 531 ? 18.777 2.291 -8.518 1.00 79.56 531 ASN A C 1
ATOM 4203 O O . ASN A 1 531 ? 19.896 1.884 -8.205 1.00 79.56 531 ASN A O 1
ATOM 4207 N N . ASP A 1 532 ? 17.822 2.415 -7.594 1.00 71.31 532 ASP A N 1
ATOM 4208 C CA . ASP A 1 532 ? 18.025 2.075 -6.179 1.00 71.31 532 ASP A CA 1
ATOM 4209 C C . ASP A 1 532 ? 17.923 0.561 -5.886 1.00 71.31 532 ASP A C 1
ATOM 4211 O O . ASP A 1 532 ? 18.493 0.075 -4.908 1.00 71.31 532 ASP A O 1
ATOM 4215 N N . GLU A 1 533 ? 17.315 -0.218 -6.787 1.00 66.38 533 GLU A N 1
ATOM 4216 C CA . GLU A 1 533 ? 17.245 -1.691 -6.738 1.00 66.38 533 GLU A CA 1
ATOM 4217 C C . GLU A 1 533 ? 18.558 -2.375 -7.186 1.00 66.38 533 GLU A C 1
ATOM 4219 O O . GLU A 1 533 ? 18.697 -3.604 -7.150 1.00 66.38 533 GLU A O 1
ATOM 4224 N N . THR A 1 534 ? 19.589 -1.598 -7.539 1.00 61.22 534 THR A N 1
ATOM 4225 C CA . THR A 1 534 ? 20.922 -2.066 -7.976 1.00 61.22 534 THR A CA 1
ATOM 4226 C C . THR A 1 534 ? 21.708 -2.870 -6.923 1.00 61.22 534 THR A C 1
ATOM 4228 O O . THR A 1 534 ? 22.832 -3.308 -7.177 1.00 61.22 534 THR A O 1
ATOM 4231 N N . ARG A 1 535 ? 21.124 -3.200 -5.767 1.00 65.12 535 ARG A N 1
ATOM 4232 C CA . ARG A 1 535 ? 21.687 -4.159 -4.796 1.00 65.12 535 ARG A CA 1
ATOM 4233 C C . ARG A 1 535 ? 21.176 -5.599 -4.959 1.00 65.12 535 ARG A C 1
ATOM 4235 O O . ARG A 1 535 ? 21.833 -6.514 -4.461 1.00 65.12 535 ARG A O 1
ATOM 4242 N N . GLU A 1 536 ? 20.090 -5.841 -5.699 1.00 67.31 536 GLU A N 1
ATOM 4243 C CA . GLU A 1 536 ? 19.556 -7.200 -5.884 1.00 67.31 536 GLU A CA 1
ATOM 4244 C C . GLU A 1 536 ? 20.471 -8.125 -6.720 1.00 67.31 536 GLU A C 1
ATOM 4246 O O . GLU A 1 536 ? 21.232 -7.692 -7.602 1.00 67.31 536 GLU A O 1
ATOM 4251 N N . LYS A 1 537 ? 20.394 -9.433 -6.419 1.00 76.50 537 LYS A N 1
ATOM 4252 C CA . LYS A 1 537 ? 21.247 -10.512 -6.954 1.00 76.50 537 LYS A CA 1
ATOM 4253 C C . LYS A 1 537 ? 20.479 -11.436 -7.908 1.00 76.50 537 LYS A C 1
ATOM 4255 O O . LYS A 1 537 ? 20.119 -12.557 -7.564 1.00 76.50 537 LYS A O 1
ATOM 4260 N N . PHE A 1 538 ? 20.304 -10.988 -9.143 1.00 80.94 538 PHE A N 1
ATOM 4261 C CA . PHE A 1 538 ? 19.714 -11.773 -10.232 1.00 80.94 538 PHE A CA 1
ATOM 4262 C C . PHE A 1 538 ? 20.639 -12.917 -10.689 1.00 80.94 538 PHE A C 1
ATOM 4264 O O . PHE A 1 538 ? 21.824 -12.690 -10.953 1.00 80.94 538 PHE A O 1
ATOM 4271 N N . GLY A 1 539 ? 20.124 -14.142 -10.849 1.00 79.44 539 GLY A N 1
ATOM 4272 C CA . GLY A 1 539 ? 20.931 -15.252 -11.368 1.00 79.44 539 GLY A CA 1
ATOM 4273 C C . GLY A 1 539 ? 20.253 -16.624 -11.395 1.00 79.44 539 GLY A C 1
ATOM 4274 O O . GLY A 1 539 ? 19.065 -16.770 -11.131 1.00 79.44 539 GLY A O 1
ATOM 4275 N N . ARG A 1 540 ? 21.046 -17.659 -11.710 1.00 82.44 540 ARG A N 1
ATOM 4276 C CA . ARG A 1 540 ? 20.608 -19.072 -11.750 1.00 82.44 540 ARG A CA 1
ATOM 4277 C C . ARG A 1 540 ? 20.433 -19.697 -10.357 1.00 82.44 540 ARG A C 1
ATOM 4279 O O . ARG A 1 540 ? 19.620 -20.595 -10.179 1.00 82.44 540 ARG A O 1
ATOM 4286 N N . ARG A 1 541 ? 21.251 -19.281 -9.382 1.00 81.81 541 ARG A N 1
ATOM 4287 C CA . ARG A 1 541 ? 21.313 -19.876 -8.027 1.00 81.81 541 ARG A CA 1
ATOM 4288 C C . ARG A 1 541 ? 20.600 -19.054 -6.949 1.00 81.81 541 ARG A C 1
ATOM 4290 O O . ARG A 1 541 ? 20.416 -19.556 -5.849 1.00 81.81 541 ARG A O 1
ATOM 4297 N N . VAL A 1 542 ? 20.224 -17.816 -7.256 1.00 81.94 542 VAL A N 1
ATOM 4298 C CA . VAL A 1 542 ? 19.561 -16.888 -6.333 1.00 81.94 542 VAL A CA 1
ATOM 4299 C C . VAL A 1 542 ? 18.195 -16.570 -6.915 1.00 81.94 542 VAL A C 1
ATOM 4301 O O . VAL A 1 542 ? 18.105 -16.205 -8.086 1.00 81.94 542 VAL A O 1
ATOM 4304 N N . SER A 1 543 ? 17.149 -16.765 -6.116 1.00 83.88 543 SER A N 1
ATOM 4305 C CA . SER A 1 543 ? 15.791 -16.353 -6.461 1.00 83.88 543 SER A CA 1
ATOM 4306 C C . SER A 1 543 ? 15.578 -14.878 -6.130 1.00 83.88 543 SER A C 1
ATOM 4308 O O . SER A 1 543 ? 16.018 -14.421 -5.078 1.00 83.88 543 SER A O 1
ATOM 4310 N N . PHE A 1 544 ? 14.895 -14.169 -7.021 1.00 83.81 544 PHE A N 1
ATOM 4311 C CA . PHE A 1 544 ? 14.495 -12.766 -6.890 1.00 83.81 544 PHE A CA 1
ATOM 4312 C C . PHE A 1 544 ? 12.986 -12.647 -7.150 1.00 83.81 544 PHE A C 1
ATOM 4314 O O . PHE A 1 544 ? 12.373 -13.601 -7.635 1.00 83.81 544 PHE A O 1
ATOM 4321 N N . ARG A 1 545 ? 12.370 -11.514 -6.802 1.00 81.06 545 ARG A N 1
ATOM 4322 C CA . ARG A 1 545 ? 10.933 -11.287 -7.040 1.00 81.06 545 ARG A CA 1
ATOM 4323 C C . ARG A 1 545 ? 10.717 -10.636 -8.406 1.00 81.06 545 ARG A C 1
ATOM 4325 O O . ARG A 1 545 ? 11.555 -9.863 -8.858 1.00 81.06 545 ARG A O 1
ATOM 4332 N N . CYS A 1 546 ? 9.608 -10.947 -9.069 1.00 86.25 546 CYS A N 1
ATOM 4333 C CA . CYS A 1 546 ? 9.242 -10.326 -10.341 1.00 86.25 546 CYS A CA 1
ATOM 4334 C C . CYS A 1 546 ? 7.717 -10.208 -10.483 1.00 86.25 546 CYS A C 1
ATOM 4336 O O . CYS A 1 546 ? 6.998 -11.157 -10.167 1.00 86.25 546 CYS A O 1
ATOM 4338 N N . ASN A 1 547 ? 7.242 -9.056 -10.964 1.00 85.94 547 ASN A N 1
ATOM 4339 C CA . ASN A 1 547 ? 5.834 -8.817 -11.303 1.00 85.94 547 ASN A CA 1
ATOM 4340 C C . ASN A 1 547 ? 5.414 -9.662 -12.516 1.00 85.94 547 ASN A C 1
ATOM 4342 O O . ASN A 1 547 ? 6.214 -9.847 -13.435 1.00 85.94 547 ASN A O 1
ATOM 4346 N N . ALA A 1 548 ? 4.154 -10.098 -12.571 1.00 87.31 548 ALA A N 1
ATOM 4347 C CA . ALA A 1 548 ? 3.605 -10.920 -13.649 1.00 87.31 548 ALA A CA 1
ATOM 4348 C C . ALA A 1 548 ? 3.826 -10.307 -15.043 1.00 87.31 548 ALA A C 1
ATOM 4350 O O . ALA A 1 548 ? 4.302 -10.986 -15.955 1.00 87.31 548 ALA A O 1
ATOM 4351 N N . CYS A 1 549 ? 3.595 -8.997 -15.183 1.00 89.50 549 CYS A N 1
ATOM 4352 C CA . CYS A 1 549 ? 3.840 -8.260 -16.428 1.00 89.50 549 CYS A CA 1
ATOM 4353 C C . CYS A 1 549 ? 5.322 -8.190 -16.852 1.00 89.50 549 CYS A C 1
ATOM 4355 O O . CYS A 1 549 ? 5.617 -7.899 -18.010 1.00 89.50 549 CYS A O 1
ATOM 4357 N N . ASN A 1 550 ? 6.265 -8.494 -15.956 1.00 93.62 550 ASN A N 1
ATOM 4358 C CA . ASN A 1 550 ? 7.709 -8.490 -16.212 1.00 93.62 550 ASN A CA 1
ATOM 4359 C C . ASN A 1 550 ? 8.314 -9.894 -16.348 1.00 93.62 550 ASN A C 1
ATOM 4361 O O . ASN A 1 550 ? 9.517 -10.021 -16.590 1.00 93.62 550 ASN A O 1
ATOM 4365 N N . LEU A 1 551 ? 7.500 -10.948 -16.258 1.00 94.38 551 LEU A N 1
ATOM 4366 C CA . LEU A 1 551 ? 7.954 -12.315 -16.481 1.00 94.38 551 LEU A CA 1
ATOM 4367 C C . LEU A 1 551 ? 8.475 -12.510 -17.913 1.00 94.38 551 LEU A C 1
ATOM 4369 O O . LEU A 1 551 ? 7.981 -11.921 -18.883 1.00 94.38 551 LEU A O 1
ATOM 4373 N N . LEU A 1 552 ? 9.501 -13.355 -18.033 1.00 94.44 552 LEU A N 1
ATOM 4374 C CA . LEU A 1 552 ? 10.208 -13.640 -19.281 1.00 94.44 552 LEU A CA 1
ATOM 4375 C C . LEU A 1 552 ? 10.129 -15.148 -19.598 1.00 94.44 552 LEU A C 1
ATOM 4377 O O . LEU A 1 552 ? 10.905 -15.926 -19.026 1.00 94.44 552 LEU A O 1
ATOM 4381 N N . PRO A 1 553 ? 9.219 -15.571 -20.500 1.00 92.81 553 PRO A N 1
ATOM 4382 C CA . PRO A 1 553 ? 9.144 -16.947 -20.992 1.00 92.81 553 PRO A CA 1
ATOM 4383 C C . PRO A 1 553 ? 10.492 -17.473 -21.500 1.00 92.81 553 PRO A C 1
ATOM 4385 O O . PRO A 1 553 ? 11.295 -16.714 -22.043 1.00 92.81 553 PRO A O 1
ATOM 4388 N N . GLU A 1 554 ? 10.758 -18.761 -21.277 1.00 90.06 554 GLU A N 1
ATOM 4389 C CA . GLU A 1 554 ? 12.012 -19.481 -21.573 1.00 90.06 554 GLU A CA 1
ATOM 4390 C C . GLU A 1 554 ? 13.298 -18.885 -20.949 1.00 90.06 554 GLU A C 1
ATOM 4392 O O . GLU A 1 554 ? 14.394 -19.409 -21.146 1.00 90.06 554 GLU A O 1
ATOM 4397 N N . VAL A 1 555 ? 13.190 -17.817 -20.149 1.00 93.88 555 VAL A N 1
ATOM 4398 C CA . VAL A 1 555 ? 14.311 -17.159 -19.452 1.00 93.88 555 VAL A CA 1
ATOM 4399 C C . VAL A 1 555 ? 14.200 -17.307 -17.934 1.00 93.88 555 VAL A C 1
ATOM 4401 O O . VAL A 1 555 ? 15.225 -17.377 -17.248 1.00 93.88 555 VAL A O 1
ATOM 4404 N N . MET A 1 556 ? 12.976 -17.381 -17.408 1.00 95.81 556 MET A N 1
ATOM 4405 C CA . MET A 1 556 ? 12.684 -17.528 -15.983 1.00 95.81 556 MET A CA 1
ATOM 4406 C C . MET A 1 556 ? 12.165 -18.924 -15.622 1.00 95.81 556 MET A C 1
ATOM 4408 O O . MET A 1 556 ? 11.379 -19.533 -16.344 1.00 95.81 556 MET A O 1
ATOM 4412 N N . LEU A 1 557 ? 12.597 -19.388 -14.452 1.00 94.19 557 LEU A N 1
ATOM 4413 C CA . LEU A 1 557 ? 12.127 -20.567 -13.737 1.00 94.19 557 LEU A CA 1
ATOM 4414 C C . LEU A 1 557 ? 11.315 -20.120 -12.514 1.00 94.19 557 LEU A C 1
ATOM 4416 O O . LEU A 1 557 ? 11.757 -19.203 -11.818 1.00 94.19 557 LEU A O 1
ATOM 4420 N N . VAL A 1 558 ? 10.223 -20.812 -12.188 1.00 91.56 558 VAL A N 1
ATOM 4421 C CA . VAL A 1 558 ? 9.473 -20.658 -10.922 1.00 91.56 558 VAL A CA 1
ATOM 4422 C C . VAL A 1 558 ? 9.498 -21.960 -10.109 1.00 91.56 558 VAL A C 1
ATOM 4424 O O . VAL A 1 558 ? 9.640 -23.036 -10.701 1.00 91.56 558 VAL A O 1
ATOM 4427 N N . PRO A 1 559 ? 9.380 -21.906 -8.768 1.00 89.31 559 PRO A N 1
ATOM 4428 C CA . PRO A 1 559 ? 9.319 -23.105 -7.954 1.00 89.31 559 PRO A CA 1
ATOM 4429 C C . PRO A 1 559 ? 7.934 -23.755 -8.055 1.00 89.31 559 PRO A C 1
ATOM 4431 O O . PRO A 1 559 ? 6.905 -23.082 -7.963 1.00 89.31 559 PRO A O 1
ATOM 4434 N N . ILE A 1 560 ? 7.919 -25.078 -8.219 1.00 87.38 560 ILE A N 1
ATOM 4435 C CA . ILE A 1 560 ? 6.708 -25.911 -8.251 1.00 87.38 560 ILE A CA 1
ATOM 4436 C C . ILE A 1 560 ? 6.843 -27.088 -7.268 1.00 87.38 560 ILE A C 1
ATOM 4438 O O . ILE A 1 560 ? 7.964 -27.549 -7.035 1.00 87.38 560 ILE A O 1
ATOM 4442 N N . PRO A 1 561 ? 5.753 -27.601 -6.663 1.00 85.62 561 PRO A N 1
ATOM 4443 C CA . PRO A 1 561 ? 5.836 -28.731 -5.736 1.00 85.62 561 PRO A CA 1
ATOM 4444 C C . PRO A 1 561 ? 6.229 -30.035 -6.445 1.00 85.62 561 PRO A C 1
ATOM 4446 O O . PRO A 1 561 ? 5.635 -30.397 -7.459 1.00 85.62 561 PRO A O 1
ATOM 4449 N N . ALA A 1 562 ? 7.176 -30.775 -5.862 1.00 86.25 562 ALA A N 1
ATOM 4450 C CA . ALA A 1 562 ? 7.730 -32.021 -6.411 1.00 86.25 562 ALA A CA 1
ATOM 4451 C C . ALA A 1 562 ? 7.444 -33.257 -5.525 1.00 86.25 562 ALA A C 1
ATOM 4453 O O . ALA A 1 562 ? 8.181 -34.244 -5.537 1.00 86.25 562 ALA A O 1
ATOM 4454 N N . GLY A 1 563 ? 6.372 -33.194 -4.727 1.00 77.88 563 GLY A N 1
ATOM 4455 C CA . GLY A 1 563 ? 5.945 -34.254 -3.808 1.00 77.88 563 GLY A CA 1
ATOM 4456 C C . GLY A 1 563 ? 6.646 -34.202 -2.445 1.00 77.88 563 GLY A C 1
ATOM 4457 O O . GLY A 1 563 ? 7.874 -34.265 -2.335 1.00 77.88 563 GLY A O 1
ATOM 4458 N N . GLY A 1 564 ? 5.854 -34.090 -1.374 1.00 78.75 564 GLY A N 1
ATOM 4459 C CA . GLY A 1 564 ? 6.385 -33.833 -0.033 1.00 78.75 564 GLY A CA 1
ATOM 4460 C C . GLY A 1 564 ? 7.186 -32.518 0.011 1.00 78.75 564 GLY A C 1
ATOM 4461 O O . GLY A 1 564 ? 6.944 -31.631 -0.809 1.00 78.75 564 GLY A O 1
ATOM 4462 N N . PRO A 1 565 ? 8.165 -32.354 0.921 1.00 81.44 565 PRO A N 1
ATOM 4463 C CA . PRO A 1 565 ? 8.880 -31.083 1.102 1.00 81.44 565 PRO A CA 1
ATOM 4464 C C . PRO A 1 565 ? 9.727 -30.638 -0.110 1.00 81.44 565 PRO A C 1
ATOM 4466 O O . PRO A 1 565 ? 10.318 -29.557 -0.084 1.00 81.44 565 PRO A O 1
ATOM 4469 N N . LYS A 1 566 ? 9.806 -31.452 -1.170 1.00 85.81 566 LYS A N 1
ATOM 4470 C CA . LYS A 1 566 ? 10.571 -31.167 -2.385 1.00 85.81 566 LYS A CA 1
ATOM 4471 C C . LYS A 1 566 ? 9.860 -30.151 -3.278 1.00 85.81 566 LYS A C 1
ATOM 4473 O O . LYS A 1 566 ? 8.634 -30.126 -3.381 1.00 85.81 566 LYS A O 1
ATOM 4478 N N . HIS A 1 567 ? 10.666 -29.368 -3.981 1.00 89.00 567 HIS A N 1
ATOM 4479 C CA . HIS A 1 567 ? 10.244 -28.478 -5.053 1.00 89.00 567 HIS A CA 1
ATOM 4480 C C . HIS A 1 567 ? 11.217 -28.630 -6.226 1.00 89.00 567 HIS A C 1
ATOM 4482 O O . HIS A 1 567 ? 12.405 -28.875 -6.004 1.00 89.00 567 HIS A O 1
ATOM 4488 N N . ASP A 1 568 ? 10.721 -28.441 -7.442 1.00 90.31 568 ASP A N 1
ATOM 4489 C CA . ASP A 1 568 ? 11.533 -28.298 -8.650 1.00 90.31 568 ASP A CA 1
ATOM 4490 C C . ASP A 1 568 ? 11.452 -26.854 -9.163 1.00 90.31 568 ASP A C 1
ATOM 4492 O O . ASP A 1 568 ? 10.623 -26.065 -8.709 1.00 90.31 568 ASP A O 1
ATOM 4496 N N . TRP A 1 569 ? 12.334 -26.495 -10.097 1.00 90.62 569 TRP A N 1
ATOM 4497 C CA . TRP A 1 569 ? 12.334 -25.193 -10.770 1.00 90.62 569 TRP A CA 1
ATOM 4498 C C . TRP A 1 569 ? 12.011 -25.395 -12.250 1.00 90.62 569 TRP A C 1
ATOM 4500 O O . TRP A 1 569 ? 12.903 -25.702 -13.042 1.00 90.62 569 TRP A O 1
ATOM 4510 N N . GLU A 1 570 ? 10.738 -25.245 -12.616 1.00 92.38 570 GLU A N 1
ATOM 4511 C CA . GLU A 1 570 ? 10.266 -25.393 -13.998 1.00 92.38 570 GLU A CA 1
ATOM 4512 C C . GLU A 1 570 ? 10.275 -24.044 -14.746 1.00 92.38 570 GLU A C 1
ATOM 4514 O O . GLU A 1 570 ? 9.996 -23.004 -14.141 1.00 92.38 570 GLU A O 1
ATOM 4519 N N . PRO A 1 571 ? 10.586 -24.028 -16.058 1.00 94.25 571 PRO A N 1
ATOM 4520 C CA . PRO A 1 571 ? 10.550 -22.817 -16.873 1.00 94.25 571 PRO A CA 1
ATOM 4521 C C . PRO A 1 571 ? 9.125 -22.342 -17.154 1.00 94.25 571 PRO A C 1
ATOM 4523 O O . PRO A 1 571 ? 8.234 -23.137 -17.466 1.00 94.25 571 PRO A O 1
ATOM 4526 N N . ILE A 1 572 ? 8.950 -21.020 -17.137 1.00 94.94 572 ILE A N 1
ATOM 4527 C CA . ILE A 1 572 ? 7.762 -20.365 -17.685 1.00 94.94 572 ILE A CA 1
ATOM 4528 C C . ILE A 1 572 ? 7.790 -20.553 -19.206 1.00 94.94 572 ILE A C 1
ATOM 4530 O O . ILE A 1 572 ? 8.730 -20.111 -19.864 1.00 94.94 572 ILE A O 1
ATOM 4534 N N . ARG A 1 573 ? 6.773 -21.213 -19.761 1.00 93.19 573 ARG A N 1
ATOM 4535 C CA . ARG A 1 573 ? 6.656 -21.531 -21.195 1.00 93.19 573 ARG A CA 1
ATOM 4536 C C . ARG A 1 573 ? 6.028 -20.403 -21.999 1.00 93.19 573 ARG A C 1
ATOM 4538 O O . ARG A 1 573 ? 6.481 -20.093 -23.093 1.00 93.19 573 ARG A O 1
ATOM 4545 N N . HIS A 1 574 ? 4.999 -19.779 -21.438 1.00 90.50 574 HIS A N 1
ATOM 4546 C CA . HIS A 1 574 ? 4.315 -18.636 -22.028 1.00 90.50 574 HIS A CA 1
ATOM 4547 C C . HIS A 1 574 ? 3.670 -17.785 -20.931 1.00 90.50 574 HIS A C 1
ATOM 4549 O O . HIS A 1 574 ? 3.409 -18.284 -19.832 1.00 90.50 574 HIS A O 1
ATOM 4555 N N . VAL A 1 575 ? 3.410 -16.515 -21.234 1.00 92.25 575 VAL A N 1
ATOM 4556 C CA . VAL A 1 575 ? 2.581 -15.635 -20.406 1.00 92.25 575 VAL A CA 1
ATOM 4557 C C . VAL A 1 575 ? 1.483 -15.085 -21.304 1.00 92.25 575 VAL A C 1
ATOM 4559 O O . VAL A 1 575 ? 1.735 -14.206 -22.125 1.00 92.25 575 VAL A O 1
ATOM 4562 N N . ASP A 1 576 ? 0.286 -15.649 -21.181 1.00 92.31 576 ASP A N 1
ATOM 4563 C CA . ASP A 1 576 ? -0.894 -15.168 -21.898 1.00 92.31 576 ASP A CA 1
ATOM 4564 C C . ASP A 1 576 ? -1.404 -13.872 -21.265 1.00 92.31 576 ASP A C 1
ATOM 4566 O O . ASP A 1 576 ? -1.202 -13.643 -20.074 1.00 92.31 576 ASP A O 1
ATOM 4570 N N . ILE A 1 577 ? -2.098 -13.035 -22.037 1.00 91.75 577 ILE A N 1
ATOM 4571 C CA . ILE A 1 577 ? -2.749 -11.823 -21.526 1.00 91.75 577 ILE A CA 1
ATOM 4572 C C . ILE A 1 577 ? -4.202 -11.823 -21.997 1.00 91.75 577 ILE A C 1
ATOM 4574 O O . ILE A 1 577 ? -4.461 -11.901 -23.197 1.00 91.75 577 ILE A O 1
ATOM 4578 N N . GLN A 1 578 ? -5.148 -11.709 -21.063 1.00 91.19 578 GLN A N 1
ATOM 4579 C CA . GLN A 1 578 ? -6.576 -11.578 -21.372 1.00 91.19 578 GLN A CA 1
ATOM 4580 C C . GLN A 1 578 ? -7.198 -10.395 -20.628 1.00 91.19 578 GLN A C 1
ATOM 4582 O O . GLN A 1 578 ? -6.850 -10.116 -19.481 1.00 91.19 578 GLN A O 1
ATOM 4587 N N . ALA A 1 579 ? -8.147 -9.709 -21.265 1.00 88.50 579 ALA A N 1
ATOM 4588 C CA . ALA A 1 579 ? -8.946 -8.693 -20.593 1.00 88.50 579 ALA A CA 1
ATOM 4589 C C . ALA A 1 579 ? -9.892 -9.356 -19.579 1.00 88.50 579 ALA A C 1
ATOM 4591 O O . ALA A 1 579 ? -10.614 -10.292 -19.920 1.00 88.50 579 ALA A O 1
ATOM 4592 N N . TYR A 1 580 ? -9.909 -8.852 -18.348 1.00 87.25 580 TYR A N 1
ATOM 4593 C CA . TYR A 1 580 ? -10.762 -9.341 -17.271 1.00 87.25 580 TYR A CA 1
ATOM 4594 C C . TYR A 1 580 ? -11.505 -8.186 -16.599 1.00 87.25 580 TYR A C 1
ATOM 4596 O O . TYR A 1 580 ? -10.997 -7.068 -16.505 1.00 87.25 580 TYR A O 1
ATOM 4604 N N . ASN A 1 581 ? -12.718 -8.460 -16.123 1.00 82.88 581 ASN A N 1
ATOM 4605 C CA . ASN A 1 581 ? -13.539 -7.511 -15.381 1.00 82.88 581 ASN A CA 1
ATOM 4606 C C . ASN A 1 581 ? -14.413 -8.279 -14.382 1.00 82.88 581 ASN A C 1
ATOM 4608 O O . ASN A 1 581 ? -15.491 -8.757 -14.734 1.00 82.88 581 ASN A O 1
ATOM 4612 N N . GLY A 1 582 ? -13.934 -8.447 -13.152 1.00 76.94 582 GLY A N 1
ATOM 4613 C CA . GLY A 1 582 ? -14.580 -9.327 -12.180 1.00 76.94 582 GLY A CA 1
ATOM 4614 C C . GLY A 1 582 ? -13.921 -9.321 -10.800 1.00 76.94 582 GLY A C 1
ATOM 4615 O O . GLY A 1 582 ? -12.947 -8.599 -10.570 1.00 76.94 582 GLY A O 1
ATOM 4616 N N . PRO A 1 583 ? -14.425 -10.143 -9.864 1.00 76.62 583 PRO A N 1
ATOM 4617 C CA . PRO A 1 583 ? -13.796 -10.319 -8.566 1.00 76.62 583 PRO A CA 1
ATOM 4618 C C . PRO A 1 583 ? -12.442 -11.022 -8.702 1.00 76.62 583 PRO A C 1
ATOM 4620 O O . PRO A 1 583 ? -12.281 -11.939 -9.505 1.00 76.62 583 PRO A O 1
ATOM 4623 N N . VAL A 1 584 ? -11.491 -10.617 -7.871 1.00 74.31 584 VAL A N 1
ATOM 4624 C CA . VAL A 1 584 ? -10.199 -11.270 -7.666 1.00 74.31 584 VAL A CA 1
ATOM 4625 C C . VAL A 1 584 ? -9.916 -11.381 -6.171 1.00 74.31 584 VAL A C 1
ATOM 4627 O O . VAL A 1 584 ? -10.429 -10.599 -5.365 1.00 74.31 584 VAL A O 1
ATOM 4630 N N . TYR A 1 585 ? -9.104 -12.364 -5.809 1.00 73.69 585 TYR A N 1
ATOM 4631 C CA . TYR A 1 585 ? -8.820 -12.758 -4.438 1.00 73.69 585 TYR A CA 1
ATOM 4632 C C . TYR A 1 585 ? -7.325 -12.658 -4.149 1.00 73.69 585 TYR A C 1
ATOM 4634 O O . TYR A 1 585 ? -6.498 -12.884 -5.033 1.00 73.69 585 TYR A O 1
ATOM 4642 N N . SER A 1 586 ? -6.991 -12.324 -2.909 1.00 65.75 586 SER A N 1
ATOM 4643 C CA . SER A 1 586 ? -5.637 -12.365 -2.361 1.00 65.75 586 SER A CA 1
ATOM 4644 C C . SER A 1 586 ? -5.627 -13.261 -1.129 1.00 65.75 586 SER A C 1
ATOM 4646 O O . SER A 1 586 ? -6.624 -13.341 -0.412 1.00 65.75 586 SER A O 1
ATOM 4648 N N . LEU A 1 587 ? -4.498 -13.914 -0.861 1.00 59.88 587 LEU A N 1
ATOM 4649 C CA . LEU A 1 587 ? -4.254 -14.547 0.430 1.00 59.88 587 LEU A CA 1
ATOM 4650 C C . LEU A 1 587 ? -3.210 -13.737 1.196 1.00 59.88 587 LEU A C 1
ATOM 4652 O O . LEU A 1 587 ? -2.232 -13.279 0.610 1.00 59.88 587 LEU A O 1
ATOM 4656 N N . ASN A 1 588 ? -3.379 -13.613 2.509 1.00 61.28 588 ASN A N 1
ATOM 4657 C CA . ASN A 1 588 ? -2.234 -13.556 3.409 1.00 61.28 588 ASN A CA 1
ATOM 4658 C C . ASN A 1 588 ? -1.891 -14.990 3.836 1.00 61.28 588 ASN A C 1
ATOM 4660 O O . ASN A 1 588 ? -2.765 -15.851 3.864 1.00 61.28 588 ASN A O 1
ATOM 4664 N N . VAL A 1 589 ? -0.626 -15.259 4.142 1.00 61.09 589 VAL A N 1
ATOM 4665 C CA . VAL A 1 589 ? -0.106 -16.586 4.492 1.00 61.09 589 VAL A CA 1
ATOM 4666 C C . VAL A 1 589 ? 0.987 -16.356 5.513 1.00 61.09 589 VAL A C 1
ATOM 4668 O O . VAL A 1 589 ? 2.058 -15.840 5.170 1.00 61.09 589 VAL A O 1
ATOM 4671 N N . GLU A 1 590 ? 0.692 -16.700 6.762 1.00 54.72 590 GLU A N 1
ATOM 4672 C CA . GLU A 1 590 ? 1.538 -16.383 7.910 1.00 54.72 590 GLU A CA 1
ATOM 4673 C C . GLU A 1 590 ? 2.999 -16.803 7.672 1.00 54.72 590 GLU A C 1
ATOM 4675 O O . GLU A 1 590 ? 3.256 -17.908 7.184 1.00 54.72 590 GLU A O 1
ATOM 4680 N N . LYS A 1 591 ? 3.960 -15.933 8.036 1.00 58.56 591 LYS A N 1
ATOM 4681 C CA . LYS A 1 591 ? 5.419 -16.183 8.113 1.00 58.56 591 LYS A CA 1
ATOM 4682 C C . LYS A 1 591 ? 6.159 -16.519 6.807 1.00 58.56 591 LYS A C 1
ATOM 4684 O O . LYS A 1 591 ? 7.356 -16.257 6.706 1.00 58.56 591 LYS A O 1
ATOM 4689 N N . TYR A 1 592 ? 5.492 -17.110 5.822 1.00 64.81 592 TYR A N 1
ATOM 4690 C CA . TYR A 1 592 ? 6.088 -17.554 4.560 1.00 64.81 592 TYR A CA 1
ATOM 4691 C C . TYR A 1 592 ? 5.753 -16.616 3.402 1.00 64.81 592 TYR A C 1
ATOM 4693 O O . TYR A 1 592 ? 6.514 -16.554 2.436 1.00 64.81 592 TYR A O 1
ATOM 4701 N N . HIS A 1 593 ? 4.629 -15.895 3.493 1.00 62.78 593 HIS A N 1
ATOM 4702 C CA . HIS A 1 593 ? 4.087 -15.005 2.461 1.00 62.78 593 HIS A CA 1
ATOM 4703 C C . HIS A 1 593 ? 3.932 -15.649 1.075 1.00 62.78 593 HIS A C 1
ATOM 4705 O O . HIS A 1 593 ? 3.798 -14.918 0.104 1.00 62.78 593 HIS A O 1
ATOM 4711 N N . HIS A 1 594 ? 3.958 -16.984 0.975 1.00 71.88 594 HIS A N 1
ATOM 4712 C CA . HIS A 1 594 ? 3.849 -17.731 -0.276 1.00 71.88 594 HIS A CA 1
ATOM 4713 C C . HIS A 1 594 ? 2.887 -18.910 -0.146 1.00 71.88 594 HIS A C 1
ATOM 4715 O O . HIS A 1 594 ? 2.914 -19.618 0.859 1.00 71.88 594 HIS A O 1
ATOM 4721 N N . TYR A 1 595 ? 2.129 -19.189 -1.205 1.00 76.88 595 TYR A N 1
ATOM 4722 C CA . TYR A 1 595 ? 1.239 -20.348 -1.339 1.00 76.88 595 TYR A CA 1
ATOM 4723 C C . TYR A 1 595 ? 1.341 -20.969 -2.733 1.00 76.88 595 TYR A C 1
ATOM 4725 O O . TYR A 1 595 ? 1.915 -20.374 -3.647 1.00 76.88 595 TYR A O 1
ATOM 4733 N N . VAL A 1 596 ? 0.789 -22.176 -2.887 1.00 81.38 596 VAL A N 1
ATOM 4734 C CA . VAL A 1 596 ? 0.655 -22.853 -4.183 1.00 81.38 596 VAL A CA 1
ATOM 4735 C C . VAL A 1 596 ? -0.722 -22.581 -4.789 1.00 81.38 596 VAL A C 1
ATOM 4737 O O . VAL A 1 596 ? -1.728 -23.036 -4.244 1.00 81.38 596 VAL A O 1
ATOM 4740 N N . ALA A 1 597 ? -0.739 -21.921 -5.944 1.00 78.75 597 ALA A N 1
ATOM 4741 C CA . ALA A 1 597 ? -1.901 -21.626 -6.776 1.00 78.75 597 ALA A CA 1
ATOM 4742 C C . ALA A 1 597 ? -1.746 -22.286 -8.156 1.00 78.75 597 ALA A C 1
ATOM 4744 O O . ALA A 1 597 ? -0.718 -22.140 -8.812 1.00 78.75 597 ALA A O 1
ATOM 4745 N N . ASP A 1 598 ? -2.728 -23.090 -8.567 1.00 85.56 598 ASP A N 1
ATOM 4746 C CA . ASP A 1 598 ? -2.731 -23.893 -9.803 1.00 85.56 598 ASP A CA 1
ATOM 4747 C C . ASP A 1 598 ? -1.480 -24.795 -9.967 1.00 85.56 598 ASP A C 1
ATOM 4749 O O . ASP A 1 598 ? -1.097 -25.208 -11.062 1.00 85.56 598 ASP A O 1
ATOM 4753 N N . GLY A 1 599 ? -0.829 -25.128 -8.843 1.00 80.25 599 GLY A N 1
ATOM 4754 C CA . GLY A 1 599 ? 0.421 -25.893 -8.787 1.00 80.25 599 GLY A CA 1
ATOM 4755 C C . GLY A 1 599 ? 1.712 -25.071 -8.954 1.00 80.25 599 GLY A C 1
ATOM 4756 O O . GLY A 1 599 ? 2.779 -25.667 -9.099 1.00 80.25 599 GLY A O 1
ATOM 4757 N N . ILE A 1 600 ? 1.632 -23.737 -8.923 1.00 80.25 600 ILE A N 1
ATOM 4758 C CA . ILE A 1 600 ? 2.740 -22.771 -9.035 1.00 80.25 600 ILE A CA 1
ATOM 4759 C C . ILE A 1 600 ? 2.822 -21.938 -7.740 1.00 80.25 600 ILE A C 1
ATOM 4761 O O . ILE A 1 600 ? 1.810 -21.702 -7.089 1.00 80.25 600 ILE A O 1
ATOM 4765 N N . VAL A 1 601 ? 4.017 -21.511 -7.325 1.00 76.06 601 VAL A N 1
ATOM 4766 C CA . VAL A 1 601 ? 4.233 -20.727 -6.089 1.00 76.06 601 VAL A CA 1
ATOM 4767 C C . VAL A 1 601 ? 4.159 -19.204 -6.335 1.00 76.06 601 VAL A C 1
ATOM 4769 O O . VAL A 1 601 ? 4.812 -18.711 -7.254 1.00 76.06 601 VAL A O 1
ATOM 4772 N N . THR A 1 602 ? 3.441 -18.457 -5.478 1.00 56.06 602 THR A N 1
ATOM 4773 C CA . THR A 1 602 ? 3.234 -16.979 -5.556 1.00 56.06 602 THR A CA 1
ATOM 4774 C C . THR A 1 602 ? 3.336 -16.246 -4.184 1.00 56.06 602 THR A C 1
ATOM 4776 O O . THR A 1 602 ? 3.745 -16.914 -3.239 1.00 56.06 602 THR A O 1
ATOM 4779 N N . HIS A 1 603 ? 3.065 -14.922 -4.053 1.00 46.28 603 HIS A N 1
ATOM 4780 C CA . HIS A 1 603 ? 3.510 -14.025 -2.937 1.00 46.28 603 HIS A CA 1
ATOM 4781 C C . HIS A 1 603 ? 2.469 -12.994 -2.353 1.00 46.28 603 HIS A C 1
ATOM 4783 O O . HIS A 1 603 ? 1.520 -12.633 -3.048 1.00 46.28 603 HIS A O 1
ATOM 4789 N N . ASN A 1 604 ? 2.693 -12.453 -1.121 1.00 40.78 604 ASN A N 1
ATOM 4790 C CA . ASN A 1 604 ? 1.853 -11.465 -0.355 1.00 40.78 604 ASN A CA 1
ATOM 4791 C C . ASN A 1 604 ? 2.644 -10.253 0.289 1.00 40.78 604 ASN A C 1
ATOM 4793 O O . ASN A 1 604 ? 3.815 -10.077 -0.027 1.00 40.78 604 ASN A O 1
ATOM 4797 N N . CYS A 1 605 ? 2.063 -9.448 1.213 1.00 31.16 605 CYS A N 1
ATOM 4798 C CA . CYS A 1 605 ? 2.643 -8.259 1.938 1.00 31.16 605 CYS A CA 1
ATOM 4799 C C . CYS A 1 605 ? 1.997 -8.065 3.362 1.00 31.16 605 CYS A C 1
ATOM 4801 O O . CYS A 1 605 ? 1.146 -8.896 3.667 1.00 31.16 605 CYS A O 1
ATOM 4803 N N . PHE A 1 606 ? 2.265 -7.105 4.293 1.00 34.94 606 PHE A N 1
ATOM 4804 C CA . PHE A 1 606 ? 3.226 -5.967 4.527 1.00 34.94 606 PHE A CA 1
ATOM 4805 C C . PHE A 1 606 ? 3.373 -5.655 6.079 1.00 34.94 606 PHE A C 1
ATOM 4807 O O . PHE A 1 606 ? 3.002 -6.543 6.841 1.00 34.94 606 PHE A O 1
ATOM 4814 N N . TYR A 1 607 ? 3.944 -4.496 6.535 1.00 32.69 607 TYR A N 1
ATOM 4815 C CA . TYR A 1 607 ? 3.932 -3.826 7.902 1.00 32.69 607 TYR A CA 1
ATOM 4816 C C . TYR A 1 607 ? 5.296 -3.164 8.316 1.00 32.69 607 TYR A C 1
ATOM 4818 O O . TYR A 1 607 ? 6.318 -3.727 7.938 1.00 32.69 607 TYR A O 1
ATOM 4826 N N . GLY A 1 608 ? 5.371 -2.040 9.097 1.00 39.94 608 GLY A N 1
ATOM 4827 C CA . GLY A 1 608 ? 6.640 -1.271 9.360 1.00 39.94 608 GLY A CA 1
ATOM 4828 C C . GLY A 1 608 ? 7.018 -0.682 10.756 1.00 39.94 608 GLY A C 1
ATOM 4829 O O . GLY A 1 608 ? 6.193 -0.633 11.663 1.00 39.94 608 GLY A O 1
ATOM 4830 N N . TRP A 1 609 ? 8.307 -0.292 10.946 1.00 53.19 609 TRP A N 1
ATOM 4831 C CA . TRP A 1 609 ? 8.953 0.137 12.231 1.00 53.19 609 TRP A CA 1
ATOM 4832 C C . TRP A 1 609 ? 10.386 0.757 12.084 1.00 53.19 609 TRP A C 1
ATOM 4834 O O . TRP A 1 609 ? 10.939 0.758 10.994 1.00 53.19 609 TRP A O 1
ATOM 4844 N N . LYS A 1 610 ? 11.051 1.271 13.147 1.00 45.69 610 LYS A N 1
ATOM 4845 C CA . LYS A 1 610 ? 12.459 1.784 13.107 1.00 45.69 610 LYS A CA 1
ATOM 4846 C C . LYS A 1 610 ? 13.524 0.673 13.227 1.00 45.69 610 LYS A C 1
ATOM 4848 O O . LYS A 1 610 ? 13.431 -0.180 14.107 1.00 45.69 610 LYS A O 1
ATOM 4853 N N . GLU A 1 611 ? 14.587 0.728 12.416 1.00 35.53 611 GLU A N 1
ATOM 4854 C CA . GLU A 1 611 ? 15.671 -0.275 12.412 1.00 35.53 611 GLU A CA 1
ATOM 4855 C C . GLU A 1 611 ? 16.555 -0.277 13.685 1.00 35.53 611 GLU A C 1
ATOM 4857 O O . GLU A 1 611 ? 16.479 0.604 14.544 1.00 35.53 611 GLU A O 1
ATOM 4862 N N . GLY A 1 612 ? 17.422 -1.292 13.802 1.00 43.38 612 GLY A N 1
ATOM 4863 C CA . GLY A 1 612 ? 18.441 -1.422 14.857 1.00 43.38 612 GLY A CA 1
ATOM 4864 C C . GLY A 1 612 ? 18.081 -2.361 16.015 1.00 43.38 612 GLY A C 1
ATOM 4865 O O . GLY A 1 612 ? 18.973 -2.799 16.736 1.00 43.38 612 GLY A O 1
ATOM 4866 N N . ALA A 1 613 ? 16.807 -2.728 16.168 1.00 40.69 613 ALA A N 1
ATOM 4867 C CA . ALA A 1 613 ? 16.341 -3.730 17.127 1.00 40.69 613 ALA A CA 1
ATOM 4868 C C . ALA A 1 613 ? 15.114 -4.490 16.583 1.00 40.69 613 ALA A C 1
ATOM 4870 O O . ALA A 1 613 ? 14.574 -4.147 15.530 1.00 40.69 613 ALA A O 1
ATOM 4871 N N . ALA A 1 614 ? 14.679 -5.536 17.292 1.00 38.00 614 ALA A N 1
ATOM 4872 C CA . ALA A 1 614 ? 13.433 -6.233 16.976 1.00 38.00 614 ALA A CA 1
ATOM 4873 C C . ALA A 1 614 ? 12.214 -5.333 17.255 1.00 38.00 614 ALA A C 1
ATOM 4875 O O . ALA A 1 614 ? 12.196 -4.597 18.243 1.00 38.00 614 ALA A O 1
ATOM 4876 N N . HIS A 1 615 ? 11.201 -5.417 16.392 1.00 50.75 615 HIS A N 1
ATOM 4877 C CA . HIS A 1 615 ? 9.964 -4.651 16.520 1.00 50.75 615 HIS A CA 1
ATOM 4878 C C . HIS A 1 615 ? 9.183 -5.023 17.792 1.00 50.75 615 HIS A C 1
ATOM 4880 O O . HIS A 1 615 ? 8.990 -6.206 18.082 1.00 50.75 615 HIS A O 1
ATOM 4886 N N . LYS A 1 616 ? 8.699 -4.011 18.520 1.00 45.94 616 LYS A N 1
ATOM 4887 C CA . LYS A 1 616 ? 7.830 -4.168 19.696 1.00 45.94 616 LYS A CA 1
ATOM 4888 C C . LYS A 1 616 ? 6.366 -3.900 19.323 1.00 45.94 616 LYS A C 1
ATOM 4890 O O . LYS A 1 616 ? 5.978 -2.747 19.154 1.00 45.94 616 LYS A O 1
ATOM 4895 N N . PHE A 1 617 ? 5.569 -4.963 19.225 1.00 54.25 617 PHE A N 1
ATOM 4896 C CA . PHE A 1 617 ? 4.116 -4.900 19.028 1.00 54.25 617 PHE A CA 1
ATOM 4897 C C . PHE A 1 617 ? 3.387 -5.345 20.299 1.00 54.25 617 PHE A C 1
ATOM 4899 O O . PHE A 1 617 ? 3.813 -6.299 20.950 1.00 54.25 617 PHE A O 1
ATOM 4906 N N . TYR A 1 618 ? 2.283 -4.672 20.618 1.00 53.84 618 TYR A N 1
ATOM 4907 C CA . TYR A 1 618 ? 1.450 -4.925 21.800 1.00 53.84 618 TYR A CA 1
ATOM 4908 C C . TYR A 1 618 ? -0.032 -5.152 21.454 1.00 53.84 618 TYR A C 1
ATOM 4910 O O . TYR A 1 618 ? -0.835 -5.430 22.342 1.00 53.84 618 TYR A O 1
ATOM 4918 N N . GLY A 1 619 ? -0.404 -5.035 20.174 1.00 46.06 619 GLY A N 1
ATOM 4919 C CA . GLY A 1 619 ? -1.765 -5.284 19.704 1.00 46.06 619 GLY A CA 1
ATOM 4920 C C . GLY A 1 619 ? -2.093 -6.777 19.543 1.00 46.06 619 GLY A C 1
ATOM 4921 O O . GLY A 1 619 ? -1.196 -7.622 19.579 1.00 46.06 619 GLY A O 1
ATOM 4922 N N . PRO A 1 620 ? -3.374 -7.123 19.320 1.00 43.81 620 PRO A N 1
ATOM 4923 C CA . PRO A 1 620 ? -3.780 -8.480 18.958 1.00 43.81 620 PRO A CA 1
ATOM 4924 C C . PRO A 1 620 ? -3.088 -8.982 17.681 1.00 43.81 620 PRO A C 1
ATOM 4926 O O . PRO A 1 620 ? -2.942 -8.241 16.709 1.00 43.81 620 PRO A O 1
ATOM 4929 N N . ASN A 1 621 ? -2.737 -10.270 17.633 1.00 32.78 621 ASN A N 1
ATOM 4930 C CA . ASN A 1 621 ? -2.029 -10.899 16.500 1.00 32.78 621 ASN A CA 1
ATOM 4931 C C . ASN A 1 621 ? -2.838 -10.952 15.177 1.00 32.78 621 ASN A C 1
ATOM 4933 O O . ASN A 1 621 ? -2.374 -11.520 14.192 1.00 32.78 621 ASN A O 1
ATOM 4937 N N . ASN A 1 622 ? -4.060 -10.416 15.163 1.00 35.62 622 ASN A N 1
ATOM 4938 C CA . ASN A 1 622 ? -5.048 -10.493 14.085 1.00 35.62 622 ASN A CA 1
ATOM 4939 C C . ASN A 1 622 ? -5.674 -9.126 13.719 1.00 35.62 622 ASN A C 1
ATOM 4941 O O . ASN A 1 622 ? -6.740 -9.093 13.104 1.00 35.62 622 ASN A O 1
ATOM 4945 N N . VAL A 1 623 ? -5.040 -8.008 14.094 1.00 37.84 623 VAL A N 1
ATOM 4946 C CA . VAL A 1 623 ? -5.476 -6.644 13.727 1.00 37.84 623 VAL A CA 1
ATOM 4947 C C . VAL A 1 623 ? -5.515 -6.455 12.196 1.00 37.84 623 VAL A C 1
ATOM 4949 O O . VAL A 1 623 ? -4.554 -6.832 11.527 1.00 37.84 623 VAL A O 1
ATOM 4952 N N . PRO A 1 624 ? -6.574 -5.840 11.628 1.00 35.84 624 PRO A N 1
ATOM 4953 C CA . PRO A 1 624 ? -6.625 -5.466 10.214 1.00 35.84 624 PRO A CA 1
ATOM 4954 C C . PRO A 1 624 ? -6.012 -4.080 9.936 1.00 35.84 624 PRO A C 1
ATOM 4956 O O . PRO A 1 624 ? -6.158 -3.145 10.726 1.00 35.84 624 PRO A O 1
ATOM 4959 N N . ASP A 1 625 ? -5.433 -3.912 8.744 1.00 37.47 625 ASP A N 1
ATOM 4960 C CA . ASP A 1 625 ? -4.844 -2.646 8.252 1.00 37.47 625 ASP A CA 1
ATOM 4961 C C . ASP A 1 625 ? -5.874 -1.631 7.710 1.00 37.47 625 ASP A C 1
ATOM 4963 O O . ASP A 1 625 ? -5.519 -0.574 7.177 1.00 37.47 625 ASP A O 1
ATOM 4967 N N . LEU A 1 626 ? -7.162 -1.962 7.833 1.00 39.25 626 LEU A N 1
ATOM 4968 C CA . LEU A 1 626 ? -8.305 -1.132 7.464 1.00 39.25 626 LEU A CA 1
ATOM 4969 C C . LEU A 1 626 ? -9.007 -0.670 8.744 1.00 39.25 626 LEU A C 1
ATOM 4971 O O . LEU A 1 626 ? -9.598 -1.476 9.465 1.00 39.25 626 LEU A O 1
ATOM 4975 N N . TRP A 1 627 ? -8.912 0.622 9.056 1.00 51.59 627 TRP A N 1
ATOM 4976 C CA . TRP A 1 627 ? -9.457 1.184 10.296 1.00 51.59 627 TRP A CA 1
ATOM 4977 C C . TRP A 1 627 ? -10.727 1.988 10.003 1.00 51.59 627 TRP A C 1
ATOM 4979 O O . TRP A 1 627 ? -10.665 3.151 9.596 1.00 51.59 627 TRP A O 1
ATOM 4989 N N . HIS A 1 628 ? -11.882 1.354 10.223 1.00 55.62 628 HIS A N 1
ATOM 4990 C CA . HIS A 1 628 ? -13.206 1.971 10.105 1.00 55.62 628 HIS A CA 1
ATOM 4991 C C . HIS A 1 628 ? -13.473 2.917 11.286 1.00 55.62 628 HIS A C 1
ATOM 4993 O O . HIS A 1 628 ? -14.116 2.544 12.263 1.00 55.62 628 HIS A O 1
ATOM 4999 N N . VAL A 1 629 ? -12.961 4.145 11.195 1.00 53.50 629 VAL A N 1
ATOM 5000 C CA . VAL A 1 629 ? -13.166 5.203 12.195 1.00 53.50 629 VAL A CA 1
ATOM 5001 C C . VAL A 1 629 ? -13.881 6.375 11.528 1.00 53.50 629 VAL A C 1
ATOM 5003 O O . VAL A 1 629 ? -13.377 6.947 10.556 1.00 53.50 629 VAL A O 1
ATOM 5006 N N . LYS A 1 630 ? -15.059 6.757 12.041 1.00 50.66 630 LYS A N 1
ATOM 5007 C CA . LYS A 1 630 ? -15.843 7.887 11.509 1.00 50.66 630 LYS A CA 1
ATOM 5008 C C . LYS A 1 630 ? -15.012 9.175 11.556 1.00 50.66 630 LYS A C 1
ATOM 5010 O O . LYS A 1 630 ? -14.315 9.449 12.528 1.00 50.66 630 LYS A O 1
ATOM 5015 N N . LYS A 1 631 ? -15.083 9.995 10.505 1.00 50.78 631 LYS A N 1
ATOM 5016 C CA . LYS A 1 631 ? -14.446 11.321 10.495 1.00 50.78 631 LYS A CA 1
ATOM 5017 C C . LYS A 1 631 ? -15.232 12.277 11.396 1.00 50.78 631 LYS A C 1
ATOM 5019 O O . LYS A 1 631 ? -16.457 12.251 11.359 1.00 50.78 631 LYS A O 1
ATOM 5024 N N . ILE A 1 632 ? -14.529 13.148 12.128 1.00 52.62 632 ILE A N 1
ATOM 5025 C CA . ILE A 1 632 ? -15.145 14.225 12.921 1.00 52.62 632 ILE A CA 1
ATOM 5026 C C . ILE A 1 632 ? -16.121 15.028 12.023 1.00 52.62 632 ILE A C 1
ATOM 5028 O O . ILE A 1 632 ? -15.700 15.490 10.947 1.00 52.62 632 ILE A O 1
ATOM 5032 N N . PRO A 1 633 ? -17.401 15.178 12.424 1.00 51.88 633 PRO A N 1
ATOM 5033 C CA . PRO A 1 633 ? -18.394 16.001 11.735 1.00 51.88 633 PRO A CA 1
ATOM 5034 C C . PRO A 1 633 ? -17.909 17.444 11.522 1.00 51.88 633 PRO A C 1
ATOM 5036 O O . PRO A 1 633 ? -17.291 18.000 12.428 1.00 51.88 633 PRO A O 1
ATOM 5039 N N . PRO A 1 634 ? -18.195 18.098 10.378 1.00 46.06 634 PRO A N 1
ATOM 5040 C CA . PRO A 1 634 ? -17.757 19.475 10.108 1.00 46.06 634 PRO A CA 1
ATOM 5041 C C . PRO A 1 634 ? -18.117 20.505 11.191 1.00 46.06 634 PRO A C 1
ATOM 5043 O O . PRO A 1 634 ? -17.385 21.476 11.366 1.00 46.06 634 PRO A O 1
ATOM 5046 N N . GLN A 1 635 ? -19.211 20.278 11.919 1.00 47.88 635 GLN A N 1
ATOM 5047 C CA . GLN A 1 635 ? -19.705 21.103 13.024 1.00 47.88 635 GLN A CA 1
ATOM 5048 C C . GLN A 1 635 ? -18.865 20.959 14.311 1.00 47.88 635 GLN A C 1
ATOM 5050 O O . GLN A 1 635 ? -18.880 21.844 15.156 1.00 47.88 635 GLN A O 1
ATOM 5055 N N . GLN A 1 636 ? -18.110 19.865 14.448 1.00 52.75 636 GLN A N 1
ATOM 5056 C CA . GLN A 1 636 ? -17.234 19.554 15.588 1.00 52.75 636 GLN A CA 1
ATOM 5057 C C . GLN A 1 636 ? -15.735 19.741 15.251 1.00 52.75 636 GLN A C 1
ATOM 5059 O O . GLN A 1 636 ? -14.859 19.347 16.020 1.00 52.75 636 GLN A O 1
ATOM 5064 N N . MET A 1 637 ? -15.403 20.295 14.078 1.00 46.38 637 MET A N 1
ATOM 5065 C CA . MET A 1 637 ? -14.015 20.431 13.617 1.00 46.38 637 MET A CA 1
ATOM 5066 C C . MET A 1 637 ? -13.357 21.740 14.065 1.00 46.38 637 MET A C 1
ATOM 5068 O O . MET A 1 637 ? -13.459 22.763 13.391 1.00 46.38 637 MET A O 1
ATOM 5072 N N . GLU A 1 638 ? -12.574 21.661 15.141 1.00 57.91 638 GLU A N 1
ATOM 5073 C CA . GLU A 1 638 ? -11.720 22.759 15.626 1.00 57.91 638 GLU A CA 1
ATOM 5074 C C . GLU A 1 638 ? -10.493 23.027 14.709 1.00 57.91 638 GLU A C 1
ATOM 5076 O O . GLU A 1 638 ? -9.925 24.115 14.749 1.00 57.91 638 GLU A O 1
ATOM 5081 N N . HIS A 1 639 ? -10.112 22.080 13.832 1.00 50.47 639 HIS A N 1
ATOM 5082 C CA . HIS A 1 639 ? -9.021 22.203 12.839 1.00 50.47 639 HIS A CA 1
ATOM 5083 C C . HIS A 1 639 ? -9.431 21.631 11.465 1.00 50.47 639 HIS A C 1
ATOM 5085 O O . HIS A 1 639 ? -10.129 20.617 11.393 1.00 50.47 63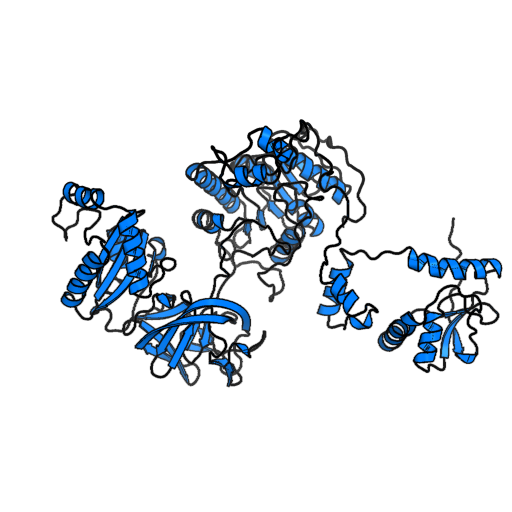9 HIS A O 1
ATOM 5091 N N . LEU A 1 640 ? -8.957 22.224 10.359 1.00 43.44 640 LEU A N 1
ATOM 5092 C CA . LEU A 1 640 ? -9.343 21.865 8.977 1.00 43.44 640 LEU A CA 1
ATOM 5093 C C . LEU A 1 640 ? -9.073 20.389 8.603 1.00 43.44 640 LEU A C 1
ATOM 5095 O O . LEU A 1 640 ? -9.835 19.788 7.844 1.00 43.44 640 LEU A O 1
ATOM 5099 N N . THR A 1 641 ? -8.022 19.778 9.150 1.00 47.59 641 THR A N 1
ATOM 5100 C CA . THR A 1 641 ? -7.643 18.372 8.888 1.00 47.59 641 THR A CA 1
ATOM 5101 C C . THR A 1 641 ? -7.925 17.410 10.054 1.00 47.59 641 THR A C 1
ATOM 5103 O O . THR A 1 641 ? -7.500 16.254 9.983 1.00 47.59 641 THR A O 1
ATOM 5106 N N . ALA A 1 642 ? -8.627 17.865 11.106 1.00 51.84 642 ALA A N 1
ATOM 5107 C CA . ALA A 1 642 ? -8.740 17.190 12.407 1.00 51.84 642 ALA A CA 1
ATOM 5108 C C . ALA A 1 642 ? -9.012 15.670 12.326 1.00 51.84 642 ALA A C 1
ATOM 5110 O O . ALA A 1 642 ? -9.968 15.216 11.685 1.00 51.84 642 ALA A O 1
ATOM 5111 N N . LYS A 1 643 ? -8.177 14.882 13.019 1.00 59.53 643 LYS A N 1
ATOM 5112 C CA . LYS A 1 643 ? -8.327 13.423 13.158 1.00 59.53 643 LYS A CA 1
ATOM 5113 C C . LYS A 1 643 ? -9.162 13.075 14.401 1.00 59.53 643 LYS A C 1
ATOM 5115 O O . LYS A 1 643 ? -8.956 13.709 15.438 1.00 59.53 643 LYS A O 1
ATOM 5120 N N . PRO A 1 644 ? -10.013 12.038 14.365 1.00 68.75 644 PRO A N 1
ATOM 5121 C CA . PRO A 1 644 ? -10.541 11.390 15.569 1.00 68.75 644 PRO A CA 1
ATOM 5122 C C . PRO A 1 644 ? -9.410 10.930 16.502 1.00 68.75 644 PRO A C 1
ATOM 5124 O O . PRO A 1 644 ? -8.391 10.429 16.025 1.00 68.75 644 PRO A O 1
ATOM 5127 N N . ALA A 1 645 ? -9.590 11.060 17.821 1.00 72.06 645 ALA A N 1
ATOM 5128 C CA . ALA A 1 645 ? -8.607 10.577 18.801 1.00 72.06 645 ALA A CA 1
ATOM 5129 C C . ALA A 1 645 ? -8.447 9.045 18.753 1.00 72.06 645 ALA A C 1
ATOM 5131 O O . ALA A 1 645 ? -7.347 8.536 18.943 1.00 72.06 645 ALA A O 1
ATOM 5132 N N . GLU A 1 646 ? -9.513 8.319 18.399 1.00 71.00 646 GLU A N 1
ATOM 5133 C CA . GLU A 1 646 ? -9.553 6.852 18.325 1.00 71.00 646 GLU A CA 1
ATOM 5134 C C . GLU A 1 646 ? -8.441 6.239 17.444 1.00 71.00 646 GLU A C 1
ATOM 5136 O O . GLU A 1 646 ? -7.878 5.201 17.788 1.00 71.0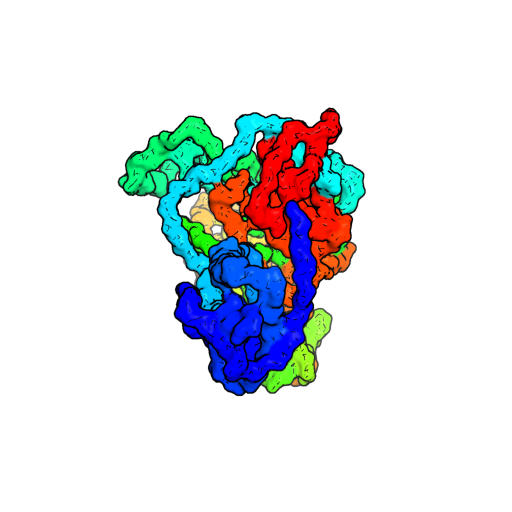0 646 GLU A O 1
ATOM 5141 N N . LEU A 1 647 ? -8.057 6.908 16.345 1.00 60.38 647 LEU A N 1
ATOM 5142 C CA . LEU A 1 647 ? -6.946 6.476 15.482 1.00 60.38 647 LEU A CA 1
ATOM 5143 C C . LEU A 1 647 ? -5.615 6.446 16.250 1.00 60.38 647 LEU A C 1
ATOM 5145 O O . LEU A 1 647 ? -4.863 5.474 16.170 1.00 60.38 647 LEU A O 1
ATOM 5149 N N . ALA A 1 648 ? -5.346 7.500 17.025 1.00 70.88 648 ALA A N 1
ATOM 5150 C CA . ALA A 1 648 ? -4.146 7.612 17.843 1.00 70.88 648 ALA A CA 1
ATOM 5151 C C . ALA A 1 648 ? -4.216 6.695 19.078 1.00 70.88 648 ALA A C 1
ATOM 5153 O O . ALA A 1 648 ? -3.212 6.074 19.412 1.00 70.88 648 ALA A O 1
ATOM 5154 N N . VAL A 1 649 ? -5.395 6.524 19.698 1.00 74.00 649 VAL A N 1
ATOM 5155 C CA . VAL A 1 649 ? -5.627 5.542 20.779 1.00 74.00 649 VAL A CA 1
ATOM 5156 C C . VAL A 1 649 ? -5.239 4.140 20.309 1.00 74.00 649 VAL A C 1
ATOM 5158 O O . VAL A 1 649 ? -4.447 3.465 20.966 1.00 74.00 649 VAL A O 1
ATOM 5161 N N . ARG A 1 650 ? -5.738 3.726 19.139 1.00 69.88 650 ARG A N 1
ATOM 5162 C CA . ARG A 1 650 ? -5.481 2.409 18.546 1.00 69.88 650 ARG A CA 1
ATOM 5163 C C . ARG A 1 650 ? -3.992 2.213 18.223 1.00 69.88 650 ARG A C 1
ATOM 5165 O O . ARG A 1 650 ? -3.408 1.201 18.605 1.00 69.88 650 ARG A O 1
ATOM 5172 N N . ALA A 1 651 ? -3.344 3.216 17.624 1.00 66.19 651 ALA A N 1
ATOM 5173 C CA . ALA A 1 651 ? -1.901 3.212 17.365 1.00 66.19 651 ALA A CA 1
ATOM 5174 C C . ALA A 1 651 ? -1.051 3.115 18.654 1.00 66.19 651 ALA A C 1
ATOM 5176 O O . ALA A 1 651 ? -0.099 2.334 18.718 1.00 66.19 651 ALA A O 1
ATOM 5177 N N . MET A 1 652 ? -1.407 3.857 19.709 1.00 79.19 652 MET A N 1
ATOM 5178 C CA . MET A 1 652 ? -0.724 3.811 21.012 1.00 79.19 652 MET A CA 1
ATOM 5179 C C . MET A 1 652 ? -0.917 2.475 21.728 1.00 79.19 652 MET A C 1
ATOM 5181 O O . MET A 1 652 ? 0.028 1.952 22.315 1.00 79.19 652 MET A O 1
ATOM 5185 N N . GLN A 1 653 ? -2.118 1.898 21.671 1.00 73.94 653 GLN A N 1
ATOM 5186 C CA . GLN A 1 653 ? -2.403 0.585 22.253 1.00 73.94 653 GLN A CA 1
ATOM 5187 C C . GLN A 1 653 ? -1.596 -0.536 21.587 1.00 73.94 653 GLN A C 1
ATOM 5189 O O . GLN A 1 653 ? -1.214 -1.484 22.268 1.00 73.94 653 GLN A O 1
ATOM 5194 N N . TYR A 1 654 ? -1.302 -0.426 20.289 1.00 73.50 654 TYR A N 1
ATOM 5195 C CA . TYR A 1 654 ? -0.582 -1.465 19.548 1.00 73.50 654 TYR A CA 1
ATOM 5196 C C . TYR A 1 654 ? 0.947 -1.288 19.524 1.00 73.50 654 TYR A C 1
ATOM 5198 O O . TYR A 1 654 ? 1.655 -2.258 19.249 1.00 73.50 654 TYR A O 1
ATOM 5206 N N . SER A 1 655 ? 1.476 -0.091 19.813 1.00 69.12 655 SER A N 1
ATOM 5207 C CA . SER A 1 655 ? 2.911 0.223 19.649 1.00 69.12 655 SER A CA 1
ATOM 5208 C C . SER A 1 655 ? 3.615 0.828 20.876 1.00 69.12 655 SER A C 1
ATOM 5210 O O . SER A 1 655 ? 4.831 1.019 20.832 1.00 69.12 655 SER A O 1
ATOM 5212 N N . SER A 1 656 ? 2.908 1.088 21.980 1.00 73.50 656 SER A N 1
ATOM 5213 C CA . SER A 1 656 ? 3.498 1.456 23.280 1.00 73.50 656 SER A CA 1
ATOM 5214 C C . SER A 1 656 ? 2.705 0.858 24.448 1.00 73.50 656 SER A C 1
ATOM 5216 O O . SER A 1 656 ? 1.635 0.285 24.240 1.00 73.50 656 SER A O 1
ATOM 5218 N N . VAL A 1 657 ? 3.188 1.006 25.685 1.00 77.50 657 VAL A N 1
ATOM 5219 C CA . VAL A 1 657 ? 2.442 0.663 26.917 1.00 77.50 657 VAL A CA 1
ATOM 5220 C C . VAL A 1 657 ? 2.167 1.892 27.797 1.00 77.50 657 VAL A C 1
ATOM 5222 O O . VAL A 1 657 ? 2.693 2.977 27.558 1.00 77.50 657 VAL A O 1
ATOM 5225 N N . ALA A 1 658 ? 1.300 1.751 28.806 1.00 86.94 658 ALA A N 1
ATOM 5226 C CA . ALA A 1 658 ? 1.014 2.832 29.752 1.00 86.94 658 ALA A CA 1
ATOM 5227 C C . ALA A 1 658 ? 2.292 3.290 30.483 1.00 86.94 658 ALA A C 1
ATOM 5229 O O . ALA A 1 658 ? 3.146 2.475 30.830 1.00 86.94 658 ALA A O 1
ATOM 5230 N N . GLY A 1 659 ? 2.426 4.600 30.688 1.00 81.69 659 GLY A N 1
ATOM 5231 C CA . GLY A 1 659 ? 3.636 5.251 31.193 1.00 81.69 659 GLY A CA 1
ATOM 5232 C C . GLY A 1 659 ? 4.710 5.544 30.136 1.00 81.69 659 GLY A C 1
ATOM 5233 O O . GLY A 1 659 ? 5.615 6.326 30.420 1.00 81.69 659 GLY A O 1
ATOM 5234 N N . GLU A 1 660 ? 4.627 4.986 28.921 1.00 85.75 660 GLU A N 1
ATOM 5235 C CA . GLU A 1 660 ? 5.564 5.330 27.843 1.00 85.75 660 GLU A CA 1
ATOM 5236 C C . GLU A 1 660 ? 5.222 6.674 27.173 1.00 85.75 660 GLU A C 1
ATOM 5238 O O . GLU A 1 660 ? 4.068 7.094 27.067 1.00 85.75 660 GLU A O 1
ATOM 5243 N N . ASN A 1 661 ? 6.270 7.349 26.704 1.00 87.81 661 ASN A N 1
ATOM 5244 C CA . ASN A 1 661 ? 6.218 8.645 26.023 1.00 87.81 661 ASN A CA 1
ATOM 5245 C C . ASN A 1 661 ? 5.946 8.511 24.513 1.00 87.81 661 ASN A C 1
ATOM 5247 O O . ASN A 1 661 ? 6.650 7.760 23.828 1.00 87.81 661 ASN A O 1
ATOM 5251 N N . VAL A 1 662 ? 5.006 9.308 24.001 1.00 87.81 662 VAL A N 1
ATOM 5252 C CA . VAL A 1 662 ? 4.635 9.439 22.582 1.00 87.81 662 VAL A CA 1
ATOM 5253 C C . VAL A 1 662 ? 4.946 10.858 22.094 1.00 87.81 662 VAL A C 1
ATOM 5255 O O . VAL A 1 662 ? 4.660 11.827 22.795 1.00 87.81 662 VAL A O 1
ATOM 5258 N N . LEU A 1 663 ? 5.508 10.980 20.891 1.00 89.25 663 LEU A N 1
ATOM 5259 C CA . LEU A 1 663 ? 5.824 12.251 20.236 1.00 89.25 663 LEU A CA 1
ATOM 5260 C C . LEU A 1 663 ? 4.868 12.535 19.068 1.00 89.25 663 LEU A C 1
ATOM 5262 O O . LEU A 1 663 ? 4.579 11.645 18.268 1.00 89.25 663 LEU A O 1
ATOM 5266 N N . ASP A 1 664 ? 4.460 13.791 18.938 1.00 87.19 664 ASP A N 1
ATOM 5267 C CA . ASP A 1 664 ? 3.810 14.371 17.763 1.00 87.19 664 ASP A CA 1
ATOM 5268 C C . ASP A 1 664 ? 4.589 15.628 17.345 1.00 87.19 664 ASP A C 1
ATOM 5270 O O . ASP A 1 664 ? 4.951 16.446 18.194 1.00 87.19 664 ASP A O 1
ATOM 5274 N N . LEU A 1 665 ? 4.883 15.778 16.053 1.00 84.31 665 LEU A N 1
ATOM 5275 C CA . LEU A 1 665 ? 5.593 16.950 15.525 1.00 84.31 665 LEU A CA 1
ATOM 5276 C C . LEU A 1 665 ? 4.659 17.967 14.846 1.00 84.31 665 LEU A C 1
ATOM 5278 O O . LEU A 1 665 ? 5.152 19.013 14.418 1.00 84.31 665 LEU A O 1
ATOM 5282 N N . PHE A 1 666 ? 3.357 17.659 14.751 1.00 80.62 666 PHE A N 1
ATOM 5283 C CA . PHE A 1 666 ? 2.319 18.490 14.129 1.00 80.62 666 PHE A CA 1
ATOM 5284 C C . PHE A 1 666 ? 0.993 18.322 14.893 1.00 80.62 666 PHE A C 1
ATOM 5286 O O . PHE A 1 666 ? 0.052 17.675 14.429 1.00 80.62 666 PHE A O 1
ATOM 5293 N N . GLY A 1 667 ? 0.939 18.866 16.112 1.00 71.56 667 GLY A N 1
ATOM 5294 C CA . GLY A 1 667 ? -0.137 18.611 17.072 1.00 71.56 667 GLY A CA 1
ATOM 5295 C C . GLY A 1 667 ? -1.543 18.990 16.588 1.00 71.56 667 GLY A C 1
ATOM 5296 O O . GLY A 1 667 ? -2.510 18.323 16.972 1.00 71.56 667 GLY A O 1
ATOM 5297 N N . GLY A 1 668 ? -1.687 20.022 15.750 1.00 78.81 668 GLY A N 1
ATOM 5298 C CA . GLY A 1 668 ? -2.945 20.443 15.130 1.00 78.81 668 GLY A CA 1
ATOM 5299 C C . GLY A 1 668 ? -4.049 20.716 16.155 1.00 78.81 668 GLY A C 1
ATOM 5300 O O . GLY A 1 668 ? -3.942 21.602 16.993 1.00 78.81 668 GLY A O 1
ATOM 5301 N N . SER A 1 669 ? -5.129 19.928 16.131 1.00 75.06 669 SER A N 1
ATOM 5302 C CA . SER A 1 669 ? -6.202 19.993 17.143 1.00 75.06 669 SER A CA 1
ATOM 5303 C C . SER A 1 669 ? -5.930 19.174 18.417 1.00 75.06 669 SER A C 1
ATOM 5305 O O . SER A 1 669 ? -6.836 18.974 19.222 1.00 75.06 669 SER A O 1
ATOM 5307 N N . GLY A 1 670 ? -4.736 18.609 18.602 1.00 75.50 670 GLY A N 1
ATOM 5308 C CA . GLY A 1 670 ? -4.342 17.891 19.821 1.00 75.50 670 GLY A CA 1
ATOM 5309 C C . GLY A 1 670 ? -4.915 16.481 19.962 1.00 75.50 670 GLY A C 1
ATOM 5310 O O . GLY A 1 670 ? -5.021 15.968 21.073 1.00 75.50 670 GLY A O 1
ATOM 5311 N N . SER A 1 671 ? -5.307 15.818 18.871 1.00 73.81 671 SER A N 1
ATOM 5312 C CA . SER A 1 671 ? -5.914 14.477 18.967 1.00 73.81 671 SER A CA 1
ATOM 5313 C C . SER A 1 671 ? -4.950 13.414 19.515 1.00 73.81 671 SER A C 1
ATOM 5315 O O . SER A 1 671 ? -5.396 12.508 20.216 1.00 73.81 671 SER A O 1
ATOM 5317 N N . THR A 1 672 ? -3.639 13.563 19.293 1.00 80.38 672 THR A N 1
ATOM 5318 C CA . THR A 1 672 ? -2.597 12.727 19.919 1.00 80.38 672 THR A CA 1
ATOM 5319 C C . THR A 1 672 ? -2.477 12.985 21.429 1.00 80.38 672 THR A C 1
ATOM 5321 O O . THR A 1 672 ? -2.210 12.057 22.186 1.00 80.38 672 THR A O 1
ATOM 5324 N N . LEU A 1 673 ? -2.740 14.209 21.905 1.00 87.75 673 LEU A N 1
ATOM 5325 C CA . LEU A 1 673 ? -2.750 14.530 23.339 1.00 87.75 673 LEU A CA 1
ATOM 5326 C C . LEU A 1 673 ? -3.924 13.852 24.059 1.00 87.75 673 LEU A C 1
ATOM 5328 O O . LEU A 1 673 ? -3.721 13.187 25.073 1.00 87.75 673 LEU A O 1
ATOM 5332 N N . ILE A 1 674 ? -5.138 13.976 23.510 1.00 84.38 674 ILE A N 1
ATOM 5333 C CA . ILE A 1 674 ? -6.344 13.360 24.090 1.00 84.38 674 ILE A CA 1
ATOM 5334 C C . ILE A 1 674 ? -6.217 11.832 24.115 1.00 84.38 674 ILE A C 1
ATOM 5336 O O . ILE A 1 674 ? -6.463 11.214 25.149 1.00 84.38 674 ILE A O 1
ATOM 5340 N N . ALA A 1 675 ? -5.739 11.233 23.021 1.00 76.12 675 ALA A N 1
ATOM 5341 C CA . ALA A 1 675 ? -5.482 9.798 22.952 1.00 76.12 675 ALA A CA 1
ATOM 5342 C C . ALA A 1 675 ? -4.449 9.317 23.987 1.00 76.12 675 ALA A C 1
ATOM 5344 O O . ALA A 1 675 ? -4.596 8.227 24.542 1.00 76.12 675 ALA A O 1
ATOM 5345 N N . ALA A 1 676 ? -3.420 10.119 24.273 1.00 78.31 676 ALA A N 1
ATOM 5346 C CA . ALA A 1 676 ? -2.397 9.773 25.253 1.00 78.31 676 ALA A CA 1
ATOM 5347 C C . ALA A 1 676 ? -2.934 9.803 26.693 1.00 78.31 676 ALA A C 1
ATOM 5349 O O . ALA A 1 676 ? -2.713 8.841 27.423 1.00 78.31 676 ALA A O 1
ATOM 5350 N N . GLU A 1 677 ? -3.699 10.830 27.088 1.00 85.81 677 GLU A N 1
ATOM 5351 C CA . GLU A 1 677 ? -4.381 10.862 28.397 1.00 85.81 677 GLU A CA 1
ATOM 5352 C C . GLU A 1 677 ? -5.384 9.694 28.515 1.00 85.81 677 GLU A C 1
ATOM 5354 O O . GLU A 1 677 ? -5.336 8.951 29.494 1.00 85.81 677 GLU A O 1
ATOM 5359 N N . GLN A 1 678 ? -6.221 9.454 27.491 1.00 76.31 678 GLN A N 1
ATOM 5360 C CA . GLN A 1 678 ? -7.162 8.317 27.448 1.00 76.31 678 GLN A CA 1
ATOM 5361 C C . GLN A 1 678 ? -6.473 6.950 27.601 1.00 76.31 678 GLN A C 1
ATOM 5363 O O . GLN A 1 678 ? -7.071 6.006 28.114 1.00 76.31 678 GLN A O 1
ATOM 5368 N N . THR A 1 679 ? -5.216 6.822 27.164 1.00 73.50 679 THR A N 1
ATOM 5369 C CA . THR A 1 679 ? -4.449 5.566 27.217 1.00 73.50 679 THR A CA 1
ATOM 5370 C C . THR A 1 679 ? -3.363 5.542 28.298 1.00 73.50 679 THR A C 1
ATOM 5372 O O . THR A 1 679 ? -2.616 4.563 28.386 1.00 73.50 679 THR A O 1
ATOM 5375 N N . GLY A 1 680 ? -3.249 6.580 29.133 1.00 80.12 680 GLY A N 1
ATOM 5376 C CA . GLY A 1 680 ? -2.221 6.682 30.172 1.00 80.12 680 GLY A CA 1
ATOM 5377 C C . GLY A 1 680 ? -0.781 6.704 29.639 1.00 80.12 680 GLY A C 1
ATOM 5378 O O . GLY A 1 680 ? 0.115 6.164 30.287 1.00 80.12 680 GLY A O 1
ATOM 5379 N N . ARG A 1 681 ? -0.548 7.265 28.447 1.00 90.19 681 ARG A N 1
ATOM 5380 C CA . ARG A 1 681 ? 0.784 7.565 27.886 1.00 90.19 681 ARG A CA 1
ATOM 5381 C C . ARG A 1 681 ? 1.121 9.040 28.128 1.00 90.19 681 ARG A C 1
ATOM 5383 O O . ARG A 1 681 ? 0.228 9.882 28.147 1.00 90.19 681 ARG A O 1
ATOM 5390 N N . ASN A 1 682 ? 2.402 9.384 28.240 1.00 89.25 682 ASN A N 1
ATOM 5391 C CA . ASN A 1 682 ? 2.813 10.795 28.264 1.00 89.25 682 ASN A CA 1
ATOM 5392 C C . ASN A 1 682 ? 2.936 11.301 26.819 1.00 89.25 682 ASN A C 1
ATOM 5394 O O . ASN A 1 682 ? 3.359 10.544 25.945 1.00 89.25 682 ASN A O 1
ATOM 5398 N N . ALA A 1 683 ? 2.599 12.564 26.552 1.00 92.31 683 ALA A N 1
ATOM 5399 C CA . ALA A 1 683 ? 2.621 13.119 25.195 1.00 92.31 683 ALA A CA 1
ATOM 5400 C C . ALA A 1 683 ? 3.530 14.339 25.102 1.00 92.31 683 ALA A C 1
ATOM 5402 O O . ALA A 1 683 ? 3.541 15.185 25.992 1.00 92.31 683 ALA A O 1
ATOM 5403 N N . PHE A 1 684 ? 4.258 14.420 23.999 1.00 91.62 684 PHE A N 1
ATOM 5404 C CA . PHE A 1 684 ? 5.174 15.494 23.660 1.00 91.62 684 PHE A CA 1
ATOM 5405 C C . PHE A 1 684 ? 4.727 16.014 22.296 1.00 91.62 684 PHE A C 1
ATOM 5407 O O . PHE A 1 684 ? 4.764 15.259 21.331 1.00 91.62 684 PHE A O 1
ATOM 5414 N N . LEU A 1 685 ? 4.240 17.252 22.219 1.00 93.00 685 LEU A N 1
ATOM 5415 C CA . LEU A 1 685 ? 3.681 17.826 20.993 1.00 93.00 685 LEU A CA 1
ATOM 5416 C C . LEU A 1 685 ? 4.455 19.077 20.573 1.00 93.00 685 LEU A C 1
ATOM 5418 O O . LEU A 1 685 ? 4.705 19.950 21.405 1.00 93.00 685 LEU A O 1
ATOM 5422 N N . MET A 1 686 ? 4.776 19.192 19.285 1.00 87.88 686 MET A N 1
ATOM 5423 C CA . MET A 1 686 ? 5.096 20.475 18.648 1.00 87.88 686 MET A CA 1
ATOM 5424 C C . MET A 1 686 ? 3.906 20.949 17.818 1.00 87.88 686 MET A C 1
ATOM 5426 O O . MET A 1 686 ? 3.266 20.147 17.140 1.00 87.88 686 MET A O 1
ATOM 5430 N N . GLU A 1 687 ? 3.626 22.246 17.856 1.00 89.50 687 GLU A N 1
ATOM 5431 C CA . GLU A 1 687 ? 2.696 22.918 16.947 1.00 89.50 687 GLU A CA 1
ATOM 5432 C C . GLU A 1 687 ? 3.270 24.297 16.588 1.00 89.50 687 GLU A C 1
ATOM 5434 O O . GLU A 1 687 ? 3.876 24.954 17.431 1.00 89.50 687 GLU A O 1
ATOM 5439 N N . LEU A 1 688 ? 3.126 24.724 15.334 1.00 82.75 688 LEU A N 1
ATOM 5440 C CA . LEU A 1 688 ? 3.733 25.952 14.816 1.00 82.75 688 LEU A CA 1
ATOM 5441 C C . LEU A 1 688 ? 2.787 27.158 14.929 1.00 82.75 688 LEU A C 1
ATOM 5443 O O . LEU A 1 688 ? 3.252 28.284 15.104 1.00 82.75 688 LEU A O 1
ATOM 5447 N N . ASP A 1 689 ? 1.472 26.941 14.835 1.00 78.12 689 ASP A N 1
ATOM 5448 C CA . ASP A 1 689 ? 0.467 28.000 14.973 1.00 78.12 689 ASP A CA 1
ATOM 5449 C C . ASP A 1 689 ? 0.109 28.227 16.454 1.00 78.12 689 ASP A C 1
ATOM 5451 O O . ASP A 1 689 ? -0.322 27.319 17.174 1.00 78.12 689 ASP A O 1
ATOM 5455 N N . THR A 1 690 ? 0.259 29.467 16.922 1.00 83.75 690 THR A N 1
ATOM 5456 C CA . THR A 1 690 ? -0.042 29.857 18.306 1.00 83.75 690 THR A CA 1
ATOM 5457 C C . THR A 1 690 ? -1.517 29.685 18.672 1.00 83.75 690 THR A C 1
ATOM 5459 O O . THR A 1 690 ? -1.822 29.350 19.815 1.00 83.75 690 THR A O 1
ATOM 5462 N N . LEU A 1 691 ? -2.442 29.849 17.722 1.00 77.00 691 LEU A N 1
ATOM 5463 C CA . LEU A 1 691 ? -3.874 29.652 17.960 1.00 77.00 691 LEU A CA 1
ATOM 5464 C C . LEU A 1 691 ? -4.232 28.169 18.055 1.00 77.00 691 LEU A C 1
ATOM 5466 O O . LEU A 1 691 ? -5.117 27.808 18.829 1.00 77.00 691 LEU A O 1
ATOM 5470 N N . TYR A 1 692 ? -3.542 27.294 17.318 1.00 74.50 692 TYR A N 1
ATOM 5471 C CA . TYR A 1 692 ? -3.732 25.854 17.493 1.00 74.50 692 TYR A CA 1
ATOM 5472 C C . TYR A 1 692 ? -3.077 25.341 18.779 1.00 74.50 692 TYR A C 1
ATOM 5474 O O . TYR A 1 692 ? -3.655 24.472 19.428 1.00 74.50 692 TYR A O 1
ATOM 5482 N N . CYS A 1 693 ? -1.995 25.963 19.259 1.00 82.88 693 CYS A N 1
ATOM 5483 C CA . CYS A 1 693 ? -1.510 25.723 20.622 1.00 82.88 693 CYS A CA 1
ATOM 5484 C C . CYS A 1 693 ? -2.582 26.048 21.681 1.00 82.88 693 CYS A C 1
ATOM 5486 O O . CYS A 1 693 ? -2.863 25.210 22.540 1.00 82.88 693 CYS A O 1
ATOM 5488 N N . ASP A 1 694 ? -3.241 27.210 21.582 1.00 84.75 694 ASP A N 1
ATOM 5489 C CA . ASP A 1 694 ? -4.345 27.590 22.477 1.00 84.75 694 ASP A CA 1
ATOM 5490 C C . ASP A 1 694 ? -5.532 26.601 22.403 1.00 84.75 694 ASP A C 1
ATOM 5492 O O . ASP A 1 694 ? -6.131 26.274 23.430 1.00 84.75 694 ASP A O 1
ATOM 5496 N N . VAL A 1 695 ? -5.853 26.075 21.211 1.00 80.44 695 VAL A N 1
ATOM 5497 C CA . VAL A 1 695 ? -6.883 25.031 21.022 1.00 80.44 695 VAL A CA 1
ATOM 5498 C C . VAL A 1 695 ? -6.480 23.713 21.691 1.00 80.44 695 VAL A C 1
ATOM 5500 O O . VAL A 1 695 ? -7.301 23.121 22.390 1.00 80.44 695 VAL A O 1
ATOM 5503 N N . ILE A 1 696 ? -5.230 23.260 21.539 1.00 83.69 696 ILE A N 1
ATOM 5504 C CA . ILE A 1 696 ? -4.720 22.047 22.204 1.00 83.69 696 ILE A CA 1
ATOM 5505 C C . ILE A 1 696 ? -4.830 22.191 23.732 1.00 83.69 696 ILE A C 1
ATOM 5507 O O . ILE A 1 696 ? -5.258 21.253 24.411 1.00 83.69 696 ILE A O 1
ATOM 5511 N N . VAL A 1 697 ? -4.499 23.373 24.267 1.00 87.62 697 VAL A N 1
ATOM 5512 C CA . VAL A 1 697 ? -4.637 23.694 25.694 1.00 87.62 697 VAL A CA 1
ATOM 5513 C C . VAL A 1 697 ? -6.103 23.657 26.136 1.00 87.62 697 VAL A C 1
ATOM 5515 O O . VAL A 1 697 ? -6.434 22.909 27.055 1.00 87.62 697 VAL A O 1
ATOM 5518 N N . ASP A 1 698 ? -7.003 24.404 25.490 1.00 83.38 698 ASP A N 1
ATOM 5519 C CA . ASP A 1 698 ? -8.433 24.423 25.839 1.00 83.38 698 ASP A CA 1
ATOM 5520 C C . ASP A 1 698 ? -9.058 23.021 25.793 1.00 83.38 698 ASP A C 1
ATOM 5522 O O . ASP A 1 698 ? -9.774 22.622 26.716 1.00 83.38 698 ASP A O 1
ATOM 5526 N N . ARG A 1 699 ? -8.728 22.236 24.762 1.00 80.88 699 ARG A N 1
ATOM 5527 C CA . ARG A 1 699 ? -9.221 20.867 24.583 1.00 80.88 699 ARG A CA 1
ATOM 5528 C C . ARG A 1 699 ? -8.725 19.928 25.686 1.00 80.88 699 ARG A C 1
ATOM 5530 O O . ARG A 1 699 ? -9.512 19.129 26.190 1.00 80.88 699 ARG A O 1
ATOM 5537 N N . PHE A 1 700 ? -7.469 20.052 26.127 1.00 86.69 700 PHE A N 1
ATOM 5538 C CA . PHE A 1 700 ? -6.957 19.326 27.298 1.00 86.69 700 PHE A CA 1
ATOM 5539 C C . PHE A 1 700 ? -7.669 19.735 28.593 1.00 86.69 700 PHE A C 1
ATOM 5541 O O . PHE A 1 700 ? -8.060 18.866 29.377 1.00 86.69 700 PHE A O 1
ATOM 5548 N N . GLN A 1 701 ? -7.870 21.036 28.821 1.00 85.31 701 GLN A N 1
ATOM 5549 C CA . GLN A 1 701 ? -8.525 21.532 30.035 1.00 85.31 701 GLN A CA 1
ATOM 5550 C C . GLN A 1 701 ? -9.994 21.084 30.107 1.00 85.31 701 GLN A C 1
ATOM 5552 O O . GLN A 1 701 ? -10.423 20.583 31.147 1.00 85.31 701 GLN A O 1
ATOM 5557 N N . ARG A 1 702 ? -10.739 21.165 28.992 1.00 80.06 702 ARG A N 1
ATOM 5558 C CA . ARG A 1 702 ? -12.116 20.646 28.853 1.00 80.06 702 ARG A CA 1
ATOM 5559 C C . ARG A 1 702 ? -12.181 19.131 29.043 1.00 80.06 702 ARG A C 1
ATOM 5561 O O . ARG A 1 702 ? -13.024 18.647 29.796 1.00 80.06 702 ARG A O 1
ATOM 5568 N N . PHE A 1 703 ? -11.280 18.376 28.412 1.00 77.12 703 PHE A N 1
ATOM 5569 C CA . PHE A 1 703 ? -11.285 16.917 28.510 1.00 77.12 703 PHE A CA 1
ATOM 5570 C C . PHE A 1 703 ? -10.966 16.430 29.929 1.00 77.12 703 PHE A C 1
ATOM 5572 O O . PHE A 1 703 ? -11.684 15.593 30.475 1.00 77.12 703 PHE A O 1
ATOM 5579 N N . THR A 1 704 ? -9.925 16.974 30.565 1.00 78.56 704 THR A N 1
ATOM 5580 C CA . THR A 1 704 ? -9.397 16.452 31.839 1.00 78.56 704 THR A CA 1
ATOM 5581 C C . THR A 1 704 ? -10.001 17.103 33.084 1.00 78.56 704 THR A C 1
ATOM 5583 O O . THR A 1 704 ? -10.193 16.423 34.096 1.00 78.56 704 THR A O 1
ATOM 5586 N N . GLY A 1 705 ? -10.326 18.399 33.028 1.00 81.06 705 GLY A N 1
ATOM 5587 C CA . GLY A 1 705 ? -10.577 19.233 34.208 1.00 81.06 705 GLY A CA 1
ATOM 5588 C C . GLY A 1 705 ? -9.304 19.642 34.967 1.00 81.06 705 GLY A C 1
ATOM 5589 O O . GLY A 1 705 ? -9.400 20.096 36.105 1.00 81.06 705 GLY A O 1
ATOM 5590 N N . LYS A 1 706 ? -8.113 19.465 34.375 1.00 85.25 706 LYS A N 1
ATOM 5591 C CA . LYS A 1 706 ? -6.813 19.911 34.907 1.00 85.25 706 LYS A CA 1
ATOM 5592 C C . LYS A 1 706 ? -6.420 21.233 34.241 1.00 85.25 706 LYS A C 1
ATOM 5594 O O . LYS A 1 706 ? -6.606 21.380 33.037 1.00 85.25 706 LYS A O 1
ATOM 5599 N N . ALA A 1 707 ? -5.867 22.176 35.002 1.00 87.38 707 ALA A N 1
ATOM 5600 C CA . ALA A 1 707 ? -5.340 23.423 34.446 1.00 87.38 707 ALA A CA 1
ATOM 5601 C C . ALA A 1 707 ? -4.036 23.184 33.659 1.00 87.38 707 ALA A C 1
ATOM 5603 O O . ALA A 1 707 ? -3.257 22.292 34.006 1.00 87.38 707 ALA A O 1
ATOM 5604 N N . ALA A 1 708 ? -3.795 23.984 32.621 1.00 90.38 708 ALA A N 1
ATOM 5605 C CA . ALA A 1 708 ? -2.566 23.956 31.828 1.00 90.38 708 ALA A CA 1
ATOM 5606 C C . ALA A 1 708 ? -1.601 25.051 32.295 1.00 90.38 708 ALA A C 1
ATOM 5608 O O . ALA A 1 708 ? -2.014 26.193 32.451 1.00 90.38 708 ALA A O 1
ATOM 5609 N N . VAL A 1 709 ? -0.320 24.739 32.498 1.00 92.62 709 VAL A N 1
ATOM 5610 C CA . VAL A 1 709 ? 0.651 25.698 33.053 1.00 92.62 709 VAL A CA 1
ATOM 5611 C C . VAL A 1 709 ? 1.638 26.162 31.985 1.00 92.62 709 VAL A C 1
ATOM 5613 O O . VAL A 1 709 ? 2.357 25.351 31.406 1.00 92.62 709 VAL A O 1
ATOM 5616 N N . LEU A 1 710 ? 1.707 27.469 31.744 1.00 91.31 710 LEU A N 1
ATOM 5617 C CA . LEU A 1 710 ? 2.641 28.092 30.808 1.00 91.31 710 LEU A CA 1
ATOM 5618 C C . LEU A 1 710 ? 4.010 28.310 31.480 1.00 91.31 710 LEU A C 1
ATOM 5620 O O . LEU A 1 710 ? 4.127 29.132 32.392 1.00 91.31 710 LEU A O 1
ATOM 5624 N N . GLU A 1 711 ? 5.056 27.623 31.001 1.00 93.25 711 GLU A N 1
ATOM 5625 C CA . GLU A 1 711 ? 6.394 27.529 31.626 1.00 93.25 711 GLU A CA 1
ATOM 5626 C C . GLU A 1 711 ? 6.975 28.890 32.041 1.00 93.25 711 GLU A C 1
ATOM 5628 O O . GLU A 1 711 ? 7.459 29.036 33.161 1.00 93.25 711 GLU A O 1
ATOM 5633 N N . ARG A 1 712 ? 6.887 29.908 31.172 1.00 90.25 712 ARG A N 1
ATOM 5634 C CA . ARG A 1 712 ? 7.484 31.236 31.417 1.00 90.25 712 ARG A CA 1
ATOM 5635 C C . ARG A 1 712 ? 6.790 32.069 32.505 1.00 90.25 712 ARG A C 1
ATOM 5637 O O . ARG A 1 712 ? 7.357 33.065 32.938 1.00 90.25 712 ARG A O 1
ATOM 5644 N N . THR A 1 713 ? 5.563 31.711 32.895 1.00 86.69 713 THR A N 1
ATOM 5645 C CA . THR A 1 713 ? 4.767 32.443 33.906 1.00 86.69 713 THR A CA 1
ATOM 5646 C C . THR A 1 713 ? 4.495 31.618 35.161 1.00 86.69 713 THR A C 1
ATOM 5648 O O . THR A 1 713 ? 4.368 32.182 36.241 1.00 86.69 713 THR A O 1
ATOM 5651 N N . GLY A 1 714 ? 4.399 30.289 35.034 1.00 86.00 714 GLY A N 1
ATOM 5652 C CA . GLY A 1 714 ? 3.869 29.419 36.085 1.00 86.00 714 GLY A CA 1
ATOM 5653 C C . GLY A 1 714 ? 2.341 29.480 36.232 1.00 86.00 714 GLY A C 1
ATOM 5654 O O . GLY A 1 714 ? 1.802 28.880 37.160 1.00 86.00 714 GLY A O 1
ATOM 5655 N N . GLU A 1 715 ? 1.637 30.171 35.330 1.00 88.06 715 GLU A N 1
ATOM 5656 C CA . GLU A 1 715 ? 0.192 30.414 35.395 1.00 88.06 715 GLU A CA 1
ATOM 5657 C C . GLU A 1 715 ? -0.593 29.624 34.333 1.00 88.06 715 GLU A C 1
ATOM 5659 O O . GLU A 1 715 ? -0.023 29.044 33.408 1.00 88.06 715 GLU A O 1
ATOM 5664 N N . SER A 1 716 ? -1.926 29.649 34.449 1.00 86.94 716 SER A N 1
ATOM 5665 C CA . SER A 1 716 ? -2.883 29.079 33.487 1.00 86.94 716 SER A CA 1
ATOM 5666 C C . SER A 1 716 ? -3.714 30.184 32.812 1.00 86.94 716 SER A C 1
ATOM 5668 O O . SER A 1 716 ? -4.911 30.297 33.089 1.00 86.94 716 SER A O 1
ATOM 5670 N N . PRO A 1 717 ? -3.117 31.038 31.953 1.00 83.50 717 PRO A N 1
ATOM 5671 C CA . PRO A 1 717 ? -3.791 32.229 31.422 1.00 83.50 717 PRO A CA 1
ATOM 5672 C C . PRO A 1 717 ? -4.931 31.929 30.431 1.00 83.50 717 PRO A C 1
ATOM 5674 O O . PRO A 1 717 ? -5.780 32.788 30.203 1.00 83.50 717 PRO A O 1
ATOM 5677 N N . ILE A 1 718 ? -5.005 30.714 29.872 1.00 83.19 718 ILE A N 1
ATOM 5678 C CA . ILE A 1 718 ? -6.170 30.257 29.100 1.00 83.19 718 ILE A CA 1
ATOM 5679 C C . ILE A 1 718 ? -7.222 29.740 30.086 1.00 83.19 718 ILE A C 1
ATOM 5681 O O . ILE A 1 718 ? -7.054 28.682 30.694 1.00 83.19 718 ILE A O 1
ATOM 5685 N N . ALA A 1 719 ? -8.311 30.492 30.250 1.00 75.69 719 ALA A N 1
ATOM 5686 C CA . ALA A 1 719 ? -9.374 30.169 31.197 1.00 75.69 719 ALA A CA 1
ATOM 5687 C C . ALA A 1 719 ? -10.059 28.827 30.873 1.00 75.69 719 ALA A C 1
ATOM 5689 O O . ALA A 1 719 ? -10.515 28.600 29.752 1.00 75.69 719 ALA A O 1
ATOM 5690 N N . MET A 1 720 ? -10.179 27.955 31.878 1.00 70.44 720 MET A N 1
ATOM 5691 C CA . MET A 1 720 ? -10.853 26.662 31.752 1.00 70.44 720 MET A CA 1
ATOM 5692 C C . MET A 1 720 ? -12.355 26.847 31.492 1.00 70.44 720 MET A C 1
ATOM 5694 O O . MET A 1 720 ? -13.098 27.310 32.361 1.00 70.44 720 MET A O 1
ATOM 5698 N N . LYS A 1 721 ? -12.808 26.458 30.297 1.00 67.81 721 LYS A N 1
ATOM 5699 C CA . LYS A 1 721 ? -14.229 26.444 29.926 1.00 67.81 721 LYS A CA 1
ATOM 5700 C C . LYS A 1 721 ? -14.988 25.315 30.650 1.00 67.81 721 LYS A C 1
ATOM 5702 O O . LYS A 1 721 ? -14.366 24.333 31.064 1.00 67.81 721 LYS A O 1
ATOM 5707 N N . PRO A 1 722 ? -16.325 25.413 30.794 1.00 55.91 722 PRO A N 1
ATOM 5708 C CA . PRO A 1 722 ? -17.141 24.334 31.349 1.00 55.91 722 PRO A CA 1
ATOM 5709 C C . PRO A 1 722 ? -16.952 23.007 30.603 1.00 55.91 722 PRO A C 1
ATOM 5711 O O . PRO A 1 722 ? -16.769 22.985 29.387 1.00 55.91 722 PRO A O 1
ATOM 5714 N N . ARG A 1 723 ? -17.041 21.892 31.336 1.00 51.78 723 ARG A N 1
ATOM 5715 C CA . ARG A 1 723 ? -17.017 20.542 30.758 1.00 51.78 723 ARG A CA 1
ATOM 5716 C C . ARG A 1 723 ? -18.314 20.285 29.990 1.00 51.78 723 ARG A C 1
ATOM 5718 O O . ARG A 1 723 ? -19.394 20.390 30.569 1.00 51.78 723 ARG A O 1
ATOM 5725 N N . GLU A 1 724 ? -18.206 19.915 28.721 1.00 48.41 724 GLU A N 1
ATOM 5726 C CA . GLU A 1 724 ? -19.353 19.511 27.902 1.00 48.41 724 GLU A CA 1
ATOM 5727 C C . GLU A 1 724 ? -19.792 18.078 28.249 1.00 48.41 724 GLU A C 1
ATOM 5729 O O . GLU A 1 724 ? -18.978 17.204 28.566 1.00 48.41 724 GLU A O 1
ATOM 5734 N N . SER A 1 725 ? -21.101 17.833 28.225 1.00 35.78 725 SER A N 1
ATOM 5735 C CA . SER A 1 725 ? -21.693 16.526 28.522 1.00 35.78 725 SER A CA 1
ATOM 5736 C C . SER A 1 725 ? -21.498 15.556 27.353 1.00 35.78 725 SER A C 1
ATOM 5738 O O . SER A 1 725 ? -21.977 15.833 26.258 1.00 35.78 725 SER A O 1
ATOM 5740 N N . GLY A 1 726 ? -20.839 14.420 27.609 1.00 41.28 726 GLY A N 1
ATOM 5741 C CA . GLY A 1 726 ? -20.601 13.336 26.638 1.00 41.28 726 GLY A CA 1
ATOM 5742 C C . GLY A 1 726 ? -19.121 13.009 26.389 1.00 41.28 726 GLY A C 1
ATOM 5743 O O . GLY A 1 726 ? -18.797 11.936 25.903 1.00 41.28 726 GLY A O 1
ATOM 5744 N N . MET A 1 727 ? -18.193 13.893 26.769 1.00 37.62 727 MET A N 1
ATOM 5745 C CA . MET A 1 727 ? -16.785 13.805 26.354 1.00 37.62 727 MET A CA 1
ATOM 5746 C C . MET A 1 727 ? -15.918 12.887 27.254 1.00 37.62 727 MET A C 1
ATOM 5748 O O . MET A 1 727 ? -15.115 13.388 28.047 1.00 37.62 727 MET A O 1
ATOM 5752 N N . ARG A 1 728 ? -16.083 11.557 27.169 1.00 38.28 728 ARG A N 1
ATOM 5753 C CA . ARG A 1 728 ? -15.253 10.555 27.884 1.00 38.28 728 ARG A CA 1
ATOM 5754 C C . ARG A 1 728 ? -14.572 9.556 26.945 1.00 38.28 728 ARG A C 1
ATOM 5756 O O . ARG A 1 728 ? -15.301 8.727 26.375 1.00 38.28 728 ARG A O 1
#

Secondary structure (DSSP, 8-state):
-PPP------EEEEGGG-B--TT-----STTHHHHHHHHHHH---SPEEE-TTSBEEE-HHHHHHHHHTT-SEEEEEE-TTS-HHHHHHHHHHHHHHHTSPPP-TTTHHHHHHHHHHTT--GGGGT--HHHHHHHHS-------S-TT--PPPPSS-S--TT-EEEETTEEEEES-TT-HHHHHHHHTT--EEEEEE-----------SHHHHHTT--SSSS--HHHHHHHHH-GGGGS-S-SPPPGGGSPPTTTT--HHHHHHHHHHHHHHHHHHEEEEEEEEE---GGGGTTHHHHHHHTTEE-----EEE-SS---S-----------B-TT-EEEETTEEEEGGG--TT-BB-EEETTTTEEE-SSSPPBEEEEEEEEEEEEEEEEETTEEEEE-TT-EEEEEE-GGGGT-EEEEEEEETTEEEEEEEESEETTEETTHHHHHHHT-SEEEEEEEESSHHHHHHHHHHHHHHHT-----SS-BTTB---HHHHHHHHHTS-HHHHHHHHHHHHHHTT--SS--SEESTTTT---SSSS-EEEEGGG--TTTEEEEEE-STT-EEEEEEEEEEEEEEEEEEEEEEETTT-EEEETTEEEE-----EETTS-----S-TT--SEEE-PPPPGGG-SSTT---HHHHHHHHHHH--TT-EEEES--TTTHHHHHHHHHT-EEEEEES-HHHHHHHHHHHHHHH-PPPEETTTTB--S--PPPPTT--

Sequence (728 aa):
MTAKEAQFRTEQWPLSRITPYAFNPRLNDDAVGAVAESIRTFGFRQPIVVDTEGVIVCGHTRYKAAKHLGLETVPVHVAKDLTPEQIRAYRIADNKSSELAEWDLELLPIELGAIAADGIELSLLGFDTEELAKLLDPGVKQGLVDEDEVPAPPDEAVTQPGDLWLLGNHRLLCGDSSKPEELDRLIAGAPIHLVNTDPPYNVKVEPRSNNAIAAGLSSFQHATHHQKLDVERHPGKSKPTGKKVRAKDRPLANDFVTDEEFDRLLDAWFGNMARVLEPGRGFYCYGGYANLGNYPPFLRKHGLYFSQAIVWDKLHPVLTRKDFLGCFELCQPPDTKVVTSGGTSSIAALRNGDKVLAFSTAWPGMIGYRSGPEIQVGRRHYGGPLYGVNVGKRTTWCTDGHHFSVRLVPEAKRIWCVYLMRRGRWWRVGKSRILTTWGLGIKQRLEKERADEVWILATYPSNESATTAEQIASAKYGIPTTYWEQCQTSRRSPMEIARIYDSIDPMAMHRGALWALSDHGRRFEFPFVRNDETREKFGRRVSFRCNACNLLPEVMLVPIPAGGPKHDWEPIRHVDIQAYNGPVYSLNVEKYHHYVADGIVTHNCFYGWKEGAAHKFYGPNNVPDLWHVKKIPPQQMEHLTAKPAELAVRAMQYSSVAGENVLDLFGGSGSTLIAAEQTGRNAFLMELDTLYCDVIVDRFQRFTGKAAVLERTGESPIAMKPRESGMR

Foldseek 3Di:
DDDDPDPWDKDKDFLVQAAEDPPQPDDCPVVLVLLLLLCVPVNPPDFFEAEPSRYTLDDPSVSSSCVVVVPGITIYTYPDPADPVRSVVSSVVVVVVVVVDDDPLVVVLVVLVVCVVVVHDCVSVRQDPVRNCCSNPVDDDPDPDDDDDFDAFDPDFPDDQQWWWDQPLAIEHQYALLDLVSVCVLCVPPAAQEAEAEDAALDFDAFDALQLVVVVVGLDPDDDPVNVVVCVVPVVRNDHPDNDDGQLRDDDPPSNDDPVVVLSSLLSNLLSVLVRHDFQFFYHYDYDPVCVVPNPVSCVVSQFDDWDHFDADAPDDDDDDDDDDDDDDWWFDQQWWFQFLVGTDGLVVDAFQTFFFFAAQVPGWIDQVNHHFTKHKDKDWDFFKWKWFDFDPFTTTIDQQFKFWKAWDPCQQQKKFWKWFADDLAIAIEMFRCADPVGGTVLVVCVVLVTFFMATLAMDRHPVRSVVVSVVLCVVLVHHNDRCADDPVDPDDNVRSCVVVVPDDSVSNVSSVCVSCVVSQHDPVATQDGNVNSVDGHHRPHIDMDGSSRDYFPTIWFWFDPPHGDIDTTTRHDIDIDGDTGMIMDMQGPPRQWTAIRRTITGDDTDGGGHDDHHDWQDDPDDDSHDHDHADPPSRDPHNVDDALVVLLRVCNTRHAAAHEYEYADCQQNSNVLSCVVRNYYYRYYHNDSSSVLNNQQVSCLQPVDAMATPVPRDRPNDHDHHDPPRD

pLDDT: mean 75.55, std 19.03, range [23.52, 98.12]

Radius of gyration: 34.03 Å; chains: 1; bounding box: 91×74×89 Å